Protein 2E9Q (pdb70)

Organism: Cucurbita maxima (NCBI:txid3661)

Foldseek 3Di:
DQDQQAFDFWFFDDKDAFAFWIKTWRDCPDRLNVVQLKIKMKTWGAAQKKQFKKFKLWKKKKAWLFAKWKKFKCPPPLQAWDWLCDCPDTDIDGFIGIDGHQKIFIHGHPIIMMIHGNDRHITMMMMMTHQVFPSHPDDSQMDIAGQAAFAQPPSCRPCDRGGHPLLVDDLVVVCVVVVHHSVVSCRRRNSPHPRHRMDRDDPPPCSSRVGVLSVFDRMDRQDPVDDAPADDPQFWGKHWDFCVNGVCLQVSFKIKIKIWTAAFKKFFKKFWAPWKKKKAWQAAKKWKWKADPVRDTNDTGMHHHNTITIGGHPIIMMITTHRRTTIIMIMINGRDIDMAGCAEDHHPLLPDDLVCQCVVVVHDSVVSCCVRVVHHHPRMGRNDD

CATH classification: 2.60.120.10 (+1 more: 2.60.120.10)

Sequence (385 aa):
ACRLENLRAQDPVRRAEAEAGFTEVWDQDNDEFQCAGVNMIRHTIRPKGLLLPGFSNAPKLIFVAQGFGIRGIAIPGCAETYQTDLRAFKDQHQKIRPFREGDLLVVPAGVSHWMYNRGQSDLVLIVFADTRNVANQIDPYLRKFYLAGRPEQVERGVEEKSGNIFSGFADEFLEEAFQIDGGLVRKLKGEDDERDRIVQVDEDFEVLLPETICTLRLKQNIGRSERADVFNPRGGRISTANYHTLPILRQVRLSAERGVLYSNAMVAPHYTVNSHSVMYATRGNARVQVVDNFGQSVFDGEVREGQVLMIPQNFVVIKRASDRGFEWIAFKTNDNAITNLLAGRVSQMRMLPLGVLSNMYRISREEAQRLKYGQQEMRVLSPGR

Secondary structure (DSSP, 8-state):
----SS---B---EEEEETTEEEEE--TTSHHHHHHTEEEEEEEE-TTEEEEEEEESS-EEEEEEE-EEEEEE--TT----EEE------EEE---EEEETTEEEEE-TT--EEEEE-SSS-EEEEEEEESSSTT--S-SS--EEESSS-----SSTT------TTTTS-HHHHHHHHT--HHHHHHHHTTT--STTEEEPPSS--TTTT--GGGS--EEE-STTS--SEEETTTEEEEEE-TTTSTTHHHHT-EEEEEEE-TT-EEEEEEESS--EEEEEEEEEEEEEEE-TTS-EEEEEEEETT-EEEE-TT-EEEEEEEEEEEEEEEEESSSS--EEESSSSSSHHHHS-HHHHHHHHT--HHHHHHHHHS--S-SEE-S--

InterPro domains:
  IPR006044 11-S seed storage protein, plant [PR00439] (308-325)
  IPR006044 11-S seed storage protein, plant [PR00439] (331-351)
  IPR006044 11-S seed storage protein, plant [PR00439] (377-393)
  IPR006044 11-S seed storage protein, plant [PR00439] (395-410)
  IPR006044 11-S seed storage protein, plant [PR00439] (413-431)
  IPR006044 11-S seed storage protein, plant [PR00439] (435-452)
  IPR006045 Cupin 1 [PF00190] (53-203)
  IPR006045 Cupin 1 [PF00190] (317-457)
  IPR006045 Cupin 1 [SM00835] (51-251)
  IPR006045 Cupin 1 [SM00835] (309-458)
  IPR011051 RmlC-like cupin domain superfamily [SSF51182] (36-466)
  IPR014710 RmlC-like jelly roll fold [G3DSA:2.60.120.10] (47-311)
  IPR014710 RmlC-like jelly roll fold [G3DSA:2.60.120.10] (312-480)
  IPR022379 11-S seed storage protein, conserved site [PS00305] (296-318)
  IPR050253 Seed Storage and Functional Proteins [PTHR31189] (6-471)

Structure (mmCIF, N/CA/C/O backbone):
data_2E9Q
#
_entry.id   2E9Q
#
_cell.length_a   188.997
_cell.length_b   188.997
_cell.length_c   188.997
_cell.angle_alpha   90.00
_cell.angle_beta   90.00
_cell.angle_gamma   90.00
#
_symmetry.space_group_name_H-M   'F 2 3'
#
loop_
_entity.id
_entity.type
_entity.pdbx_description
1 polymer '11S globulin subunit beta'
2 non-polymer 'PHOSPHATE ION'
3 non-polymer 'CHLORIDE ION'
4 water water
#
loop_
_atom_site.group_PDB
_atom_site.id
_atom_site.type_symbol
_atom_site.label_atom_id
_atom_site.label_alt_id
_atom_site.label_comp_id
_atom_site.label_asym_id
_atom_site.label_entity_id
_atom_site.label_seq_id
_atom_site.pdbx_PDB_ins_code
_atom_site.Cartn_x
_atom_site.Cartn_y
_atom_site.Cartn_z
_atom_site.occupancy
_atom_site.B_iso_or_equiv
_atom_site.auth_seq_id
_atom_site.auth_comp_id
_atom_site.auth_asym_id
_atom_site.auth_atom_id
_atom_site.pdbx_PDB_model_num
ATOM 1 N N . ALA A 1 26 ? 31.734 -66.527 39.305 1.00 62.04 26 ALA A N 1
ATOM 2 C CA . ALA A 1 26 ? 31.025 -67.511 40.171 1.00 65.67 26 ALA A CA 1
ATOM 3 C C . ALA A 1 26 ? 29.724 -66.942 40.728 1.00 66.30 26 ALA A C 1
ATOM 4 O O . ALA A 1 26 ? 29.626 -65.748 41.030 1.00 69.17 26 ALA A O 1
ATOM 6 N N . CYS A 1 27 ? 28.729 -67.811 40.860 1.00 56.53 27 CYS A N 1
ATOM 7 C CA . CYS A 1 27 ? 27.428 -67.436 41.395 1.00 51.96 27 CYS A CA 1
ATOM 8 C C . CYS A 1 27 ? 27.466 -67.513 42.921 1.00 47.79 27 CYS A C 1
ATOM 9 O O . CYS A 1 27 ? 27.984 -68.472 43.473 1.00 48.69 27 CYS A O 1
ATOM 12 N N . ARG A 1 28 ? 26.933 -66.501 43.600 1.00 56.73 28 ARG A N 1
ATOM 13 C CA . ARG A 1 28 ? 26.894 -66.509 45.066 1.00 61.75 28 ARG A CA 1
ATOM 14 C C . ARG A 1 28 ? 25.550 -67.088 45.503 1.00 56.84 28 ARG A C 1
ATOM 15 O O . ARG A 1 28 ? 24.567 -66.364 45.642 1.00 50.04 28 ARG A O 1
ATOM 23 N N . LEU A 1 29 ? 25.527 -68.396 45.719 1.00 51.07 29 LEU A N 1
ATOM 24 C CA . LEU A 1 29 ? 24.307 -69.098 46.086 1.00 49.72 29 LEU A CA 1
ATOM 25 C C . LEU A 1 29 ? 24.361 -69.755 47.453 1.00 51.77 29 LEU A C 1
ATOM 26 O O . LEU A 1 29 ? 23.835 -70.854 47.634 1.00 55.46 29 LEU A O 1
ATOM 31 N N . GLU A 1 30 ? 24.987 -69.092 48.415 1.00 52.23 30 GLU A N 1
ATOM 32 C CA . GLU A 1 30 ? 25.091 -69.653 49.756 1.00 52.70 30 GLU A CA 1
ATOM 33 C C . GLU A 1 30 ? 24.077 -69.062 50.721 1.00 43.86 30 GLU A C 1
ATOM 34 O O . GLU A 1 30 ? 23.780 -69.665 51.744 1.00 52.49 30 GLU A O 1
ATOM 40 N N . ASN A 1 31 ? 23.527 -67.899 50.391 1.00 40.09 31 ASN A N 1
ATOM 41 C CA . ASN A 1 31 ? 22.539 -67.268 51.260 1.00 48.52 31 ASN A CA 1
ATOM 42 C C . ASN A 1 31 ? 21.322 -66.736 50.490 1.00 49.58 31 ASN A C 1
ATOM 43 O O . ASN A 1 31 ? 21.204 -65.532 50.241 1.00 48.25 31 ASN A O 1
ATOM 48 N N . LEU A 1 32 ? 20.414 -67.635 50.119 1.00 44.55 32 LEU A N 1
ATOM 49 C CA . LEU A 1 32 ? 19.217 -67.235 49.387 1.00 45.48 32 LEU A CA 1
ATOM 50 C C . LEU A 1 32 ? 18.323 -66.427 50.318 1.00 49.97 32 LEU A C 1
ATOM 51 O O . LEU A 1 32 ? 18.352 -66.611 51.536 1.00 52.26 32 LEU A O 1
ATOM 56 N N . ARG A 1 33 ? 17.523 -65.534 49.753 1.00 51.25 33 ARG A N 1
ATOM 57 C CA . ARG A 1 33 ? 16.636 -64.728 50.574 1.00 47.90 33 ARG A CA 1
ATOM 58 C C . ARG A 1 33 ? 15.217 -64.673 50.022 1.00 50.75 33 ARG A C 1
ATOM 59 O O . ARG A 1 33 ? 15.013 -64.712 48.805 1.00 41.19 33 ARG A O 1
ATOM 67 N N . ALA A 1 34 ? 14.240 -64.617 50.924 1.00 40.69 34 ALA A N 1
ATOM 68 C CA . ALA A 1 34 ? 12.849 -64.478 50.518 1.00 47.44 34 ALA A CA 1
ATOM 69 C C . ALA A 1 34 ? 12.795 -62.980 50.241 1.00 45.49 34 ALA A C 1
ATOM 70 O O . ALA A 1 34 ? 12.824 -62.187 51.170 1.00 56.09 34 ALA A O 1
ATOM 72 N N . GLN A 1 35 ? 12.743 -62.598 48.971 1.00 46.11 35 GLN A N 1
ATOM 73 C CA . GLN A 1 35 ? 12.757 -61.189 48.579 1.00 40.44 35 GLN A CA 1
ATOM 74 C C . GLN A 1 35 ? 11.432 -60.470 48.356 1.00 46.75 35 GLN A C 1
ATOM 75 O O . GLN A 1 35 ? 10.476 -61.029 47.814 1.00 52.00 35 GLN A O 1
ATOM 81 N N . ASP A 1 36 ? 11.414 -59.199 48.738 1.00 47.25 36 ASP A N 1
ATOM 82 C CA . ASP A 1 36 ? 10.264 -58.340 48.545 1.00 48.56 36 ASP A CA 1
ATOM 83 C C . ASP A 1 36 ? 10.699 -57.324 47.504 1.00 48.03 36 ASP A C 1
ATOM 84 O O . ASP A 1 36 ? 11.897 -57.151 47.270 1.00 41.25 36 ASP A O 1
ATOM 89 N N . PRO A 1 37 ? 9.738 -56.646 46.851 1.00 48.31 37 PRO A N 1
ATOM 90 C CA . PRO A 1 37 ? 10.135 -55.656 45.846 1.00 49.84 37 PRO A CA 1
ATOM 91 C C . PRO A 1 37 ? 11.018 -54.640 46.548 1.00 49.06 37 PRO A C 1
ATOM 92 O O . PRO A 1 37 ? 10.896 -54.450 47.752 1.00 50.44 37 PRO A O 1
ATOM 96 N N . VAL A 1 38 ? 11.903 -53.987 45.811 1.00 45.66 38 VAL A N 1
ATOM 97 C CA . VAL A 1 38 ? 12.787 -53.005 46.424 1.00 45.91 38 VAL A CA 1
ATOM 98 C C . VAL A 1 38 ? 12.579 -51.614 45.838 1.00 41.69 38 VAL A C 1
ATOM 99 O O . VAL A 1 38 ? 13.060 -50.629 46.384 1.00 46.20 38 VAL A O 1
ATOM 106 N N . ARG A 1 39 ? 11.856 -51.534 44.731 1.00 39.69 39 ARG A N 1
ATOM 107 C CA . ARG A 1 39 ? 11.635 -50.258 44.070 1.00 38.34 39 ARG A CA 1
ATOM 108 C C . ARG A 1 39 ? 10.174 -50.129 43.625 1.00 44.67 39 ARG A C 1
ATOM 109 O O . ARG A 1 39 ? 9.504 -51.124 43.378 1.00 42.55 39 ARG A O 1
ATOM 117 N N . ARG A 1 40 ? 9.690 -48.894 43.511 1.00 47.65 40 ARG A N 1
ATOM 118 C CA . ARG A 1 40 ? 8.302 -48.647 43.155 1.00 44.22 40 ARG A CA 1
ATOM 119 C C . ARG A 1 40 ? 8.090 -47.388 42.338 1.00 49.34 40 ARG A C 1
ATOM 120 O O . ARG A 1 40 ? 8.733 -46.373 42.583 1.00 48.68 40 ARG A O 1
ATOM 135 N N . ALA A 1 41 ? 7.177 -47.470 41.371 1.00 43.58 41 ALA A N 1
ATOM 136 C CA . ALA A 1 41 ? 6.834 -46.342 40.507 1.00 49.29 41 ALA A CA 1
ATOM 137 C C . ALA A 1 41 ? 5.312 -46.171 40.468 1.00 53.05 41 ALA A C 1
ATOM 138 O O . ALA A 1 41 ? 4.574 -47.037 39.983 1.00 49.42 41 ALA A O 1
ATOM 140 N N . GLU A 1 42 ? 4.849 -45.045 40.991 1.00 60.39 42 GLU A N 1
ATOM 141 C CA . GLU A 1 42 ? 3.428 -44.737 41.042 1.00 53.33 42 GLU A CA 1
ATOM 142 C C . GLU A 1 42 ? 2.961 -44.171 39.707 1.00 50.21 42 GLU A C 1
ATOM 143 O O . GLU A 1 42 ? 3.635 -43.350 39.091 1.00 47.59 42 GLU A O 1
ATOM 149 N N . ALA A 1 43 ? 1.805 -44.619 39.253 1.00 44.37 43 ALA A N 1
ATOM 150 C CA . ALA A 1 43 ? 1.274 -44.125 37.996 1.00 53.35 43 ALA A CA 1
ATOM 151 C C . ALA A 1 43 ? -0.115 -43.548 38.235 1.00 42.66 43 ALA A C 1
ATOM 152 O O . ALA A 1 43 ? -0.676 -43.687 39.321 1.00 46.26 43 ALA A O 1
ATOM 154 N N . GLU A 1 44 ? -0.661 -42.904 37.216 1.00 43.69 44 GLU A N 1
ATOM 155 C CA . GLU A 1 44 ? -1.982 -42.316 37.318 1.00 49.16 44 GLU A CA 1
ATOM 156 C C . GLU A 1 44 ? -3.035 -43.343 37.700 1.00 52.25 44 GLU A C 1
ATOM 157 O O . GLU A 1 44 ? -3.878 -43.073 38.556 1.00 58.89 44 GLU A O 1
ATOM 163 N N . ALA A 1 45 ? -2.978 -44.530 37.102 1.00 53.14 45 ALA A N 1
ATOM 164 C CA . ALA A 1 45 ? -3.982 -45.551 37.388 1.00 54.27 45 ALA A CA 1
ATOM 165 C C . ALA A 1 45 ? -3.487 -46.832 38.042 1.00 51.27 45 ALA A C 1
ATOM 166 O O . ALA A 1 45 ? -4.132 -47.871 37.941 1.00 52.57 45 ALA A O 1
ATOM 168 N N . GLY A 1 46 ? -2.355 -46.762 38.727 1.00 51.23 46 GLY A N 1
ATOM 169 C CA . GLY A 1 46 ? -1.828 -47.946 39.379 1.00 40.54 46 GLY A CA 1
ATOM 170 C C . GLY A 1 46 ? -0.387 -47.727 39.767 1.00 44.26 46 GLY A C 1
ATOM 171 O O . GLY A 1 46 ? 0.056 -46.585 39.873 1.00 49.43 46 GLY A O 1
ATOM 172 N N . PHE A 1 47 ? 0.353 -48.808 39.971 1.00 41.96 47 PHE A N 1
ATOM 173 C CA . PHE A 1 47 ? 1.754 -48.681 40.344 1.00 48.00 47 PHE A CA 1
ATOM 174 C C . PHE A 1 47 ? 2.544 -49.945 40.029 1.00 43.22 47 PHE A C 1
ATOM 175 O O . PHE A 1 47 ? 1.999 -51.044 39.992 1.00 48.12 47 PHE A O 1
ATOM 183 N N . THR A 1 48 ? 3.839 -49.766 39.816 1.00 43.82 48 THR A N 1
ATOM 184 C CA . THR A 1 48 ? 4.741 -50.851 39.469 1.00 41.08 48 THR A CA 1
ATOM 185 C C . THR A 1 48 ? 5.826 -51.079 40.512 1.00 41.05 48 THR A C 1
ATOM 186 O O . THR A 1 48 ? 6.533 -50.1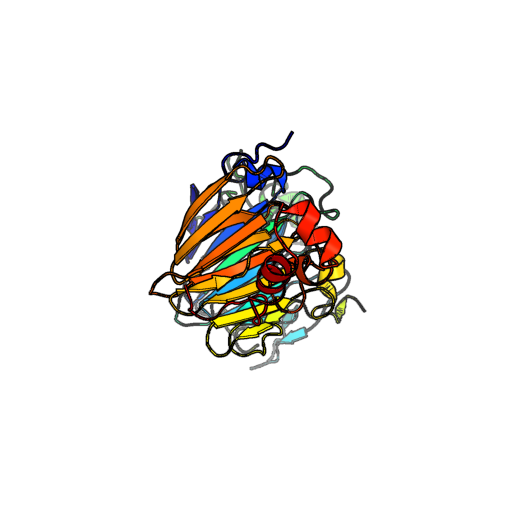49 40.908 1.00 40.48 48 THR A O 1
ATOM 190 N N . GLU A 1 49 ? 5.961 -52.328 40.935 1.00 34.88 49 GLU A N 1
ATOM 191 C CA . GLU A 1 49 ? 6.961 -52.704 41.910 1.00 41.27 49 GLU A CA 1
ATOM 192 C C . GLU A 1 49 ? 8.000 -53.597 41.220 1.00 47.52 49 GLU A C 1
ATOM 193 O O . GLU A 1 49 ? 7.644 -54.457 40.393 1.00 37.49 49 GLU A O 1
ATOM 199 N N . VAL A 1 50 ? 9.275 -53.386 41.555 1.00 40.36 50 VAL A N 1
ATOM 200 C CA . VAL A 1 50 ? 10.366 -54.154 40.958 1.00 39.22 50 VAL A CA 1
ATOM 201 C C . VAL A 1 50 ? 11.284 -54.783 41.996 1.00 40.92 50 VAL A C 1
ATOM 202 O O . VAL A 1 50 ? 11.650 -54.137 42.982 1.00 41.73 50 VAL A O 1
ATOM 206 N N . TRP A 1 51 ? 11.645 -56.046 41.786 1.00 38.31 51 TRP A N 1
ATOM 207 C CA . TRP A 1 51 ? 12.534 -56.728 42.713 1.00 41.17 51 TRP A CA 1
ATOM 208 C C . TRP A 1 51 ? 13.981 -56.344 42.387 1.00 39.66 51 TRP A C 1
ATOM 209 O O . TRP A 1 51 ? 14.245 -55.703 41.365 1.00 39.77 51 TRP A O 1
ATOM 220 N N . ASP A 1 52 ? 14.909 -56.722 43.258 1.00 38.17 52 ASP A N 1
ATOM 221 C CA . ASP A 1 52 ? 16.311 -56.357 43.063 1.00 39.81 52 ASP A CA 1
ATOM 222 C C . ASP A 1 52 ? 17.042 -57.232 42.063 1.00 32.52 52 ASP A C 1
ATOM 223 O O . ASP A 1 52 ? 17.445 -58.335 42.384 1.00 37.47 52 ASP A O 1
ATOM 228 N N . GLN A 1 53 ? 17.210 -56.718 40.851 1.00 38.30 53 GLN A N 1
ATOM 229 C CA . GLN A 1 53 ? 17.895 -57.444 39.791 1.00 51.81 53 GLN A CA 1
ATOM 230 C C . GLN A 1 53 ? 19.300 -57.879 40.227 1.00 52.84 53 GLN A C 1
ATOM 231 O O . GLN A 1 53 ? 19.759 -58.963 39.857 1.00 45.55 53 GLN A O 1
ATOM 237 N N . ASP A 1 54 ? 19.972 -57.046 41.022 1.00 49.79 54 ASP A N 1
ATOM 238 C CA . ASP A 1 54 ? 21.317 -57.388 41.486 1.00 45.00 54 ASP A CA 1
ATOM 239 C C . ASP A 1 54 ? 21.345 -58.354 42.674 1.00 41.64 54 ASP A C 1
ATOM 240 O O . ASP A 1 54 ? 22.408 -58.652 43.220 1.00 43.99 54 ASP A O 1
ATOM 245 N N . ASN A 1 55 ? 20.184 -58.837 43.100 1.00 42.57 55 ASN A N 1
ATOM 246 C CA . ASN A 1 55 ? 20.169 -59.833 44.176 1.00 44.33 55 ASN A CA 1
ATOM 247 C C . ASN A 1 55 ? 21.087 -60.964 43.652 1.00 40.24 55 ASN A C 1
ATOM 248 O O . ASN A 1 55 ? 21.066 -61.264 42.455 1.00 40.83 55 ASN A O 1
ATOM 253 N N . ASP A 1 56 ? 21.885 -61.581 44.523 1.00 40.64 56 ASP A N 1
ATOM 254 C CA . ASP A 1 56 ? 22.792 -62.664 44.109 1.00 45.97 56 ASP A CA 1
ATOM 255 C C . ASP A 1 56 ? 22.140 -63.827 43.328 1.00 45.66 56 ASP A C 1
ATOM 256 O O . ASP A 1 56 ? 22.626 -64.192 42.251 1.00 43.27 56 ASP A O 1
ATOM 261 N N . GLU A 1 57 ? 21.065 -64.411 43.858 1.00 41.34 57 GLU A N 1
ATOM 262 C CA . GLU A 1 57 ? 20.393 -65.519 43.163 1.00 47.33 57 GLU A CA 1
ATOM 263 C C . GLU A 1 57 ? 19.903 -65.070 41.791 1.00 40.27 57 GLU A C 1
ATOM 264 O O . GLU A 1 57 ? 20.128 -65.747 40.790 1.00 40.50 57 GLU A O 1
ATOM 270 N N . PHE A 1 58 ? 19.199 -63.940 41.767 1.00 36.38 58 PHE A N 1
ATOM 271 C CA . PHE A 1 58 ? 18.653 -63.404 40.528 1.00 42.34 58 PHE A CA 1
ATOM 272 C C . PHE A 1 58 ? 19.715 -63.179 39.474 1.00 48.56 58 PHE A C 1
ATOM 273 O O . PHE A 1 58 ? 19.546 -63.559 38.313 1.00 44.56 58 PHE A O 1
ATOM 281 N N . GLN A 1 59 ? 20.807 -62.551 39.889 1.00 40.02 59 GLN A N 1
ATOM 282 C CA . GLN A 1 59 ? 21.898 -62.248 38.987 1.00 41.16 59 GLN A CA 1
ATOM 283 C C . GLN A 1 59 ? 22.460 -63.537 38.394 1.00 42.71 59 GLN A C 1
ATOM 284 O O . GLN A 1 59 ? 22.786 -63.593 37.218 1.00 47.21 59 GLN A O 1
ATOM 290 N N . CYS A 1 60 ? 22.563 -64.581 39.205 1.00 46.45 60 CYS A N 1
ATOM 291 C CA . CYS A 1 60 ? 23.089 -65.843 38.710 1.00 45.25 60 CYS A CA 1
ATOM 292 C C . CYS A 1 60 ? 22.200 -66.362 37.592 1.00 51.36 60 CYS A C 1
ATOM 293 O O . CYS A 1 60 ? 22.675 -66.706 36.501 1.00 49.17 60 CYS A O 1
ATOM 296 N N . ALA A 1 61 ? 20.902 -66.402 37.877 1.00 43.18 61 ALA A N 1
ATOM 297 C CA . ALA A 1 61 ? 19.915 -66.885 36.931 1.00 47.83 61 ALA A CA 1
ATOM 298 C C . ALA A 1 61 ? 19.517 -65.843 35.888 1.00 42.38 61 ALA A C 1
ATOM 299 O O . ALA A 1 61 ? 18.914 -66.179 34.885 1.00 56.09 61 ALA A O 1
ATOM 301 N N . GLY A 1 62 ? 19.871 -64.586 36.115 1.00 47.00 62 GLY A N 1
ATOM 302 C CA . GLY A 1 62 ? 19.517 -63.551 35.167 1.00 39.34 62 GLY A CA 1
ATOM 303 C C . GLY A 1 62 ? 18.009 -63.400 35.081 1.00 51.97 62 GLY A C 1
ATOM 304 O O . GLY A 1 62 ? 17.418 -63.414 33.998 1.00 47.52 62 GLY A O 1
ATOM 305 N N . VAL A 1 63 ? 17.374 -63.266 36.234 1.00 43.70 63 VAL A N 1
ATOM 306 C CA . VAL A 1 63 ? 15.936 -63.111 36.259 1.00 54.38 63 VAL A CA 1
ATOM 307 C C . VAL A 1 63 ? 15.577 -61.746 36.830 1.00 55.60 63 VAL A C 1
ATOM 308 O O . VAL A 1 63 ? 16.372 -61.127 37.550 1.00 53.38 63 VAL A O 1
ATOM 312 N N . ASN A 1 64 ? 14.384 -61.283 36.483 1.00 44.75 64 ASN A N 1
ATOM 313 C CA . ASN A 1 64 ? 13.854 -60.023 36.972 1.00 42.31 64 ASN A CA 1
ATOM 314 C C . ASN A 1 64 ? 12.408 -60.330 37.329 1.00 49.09 64 ASN A C 1
ATOM 315 O O . ASN A 1 64 ? 11.781 -61.203 36.715 1.00 48.76 64 ASN A O 1
ATOM 320 N N . MET A 1 65 ? 11.886 -59.627 38.327 1.00 46.79 65 MET A N 1
ATOM 321 C CA . MET A 1 65 ? 10.502 -59.801 38.758 1.00 40.97 65 MET A CA 1
ATOM 322 C C . MET A 1 65 ? 9.868 -58.421 38.896 1.00 45.06 65 MET A C 1
ATOM 323 O O . MET A 1 65 ? 10.433 -57.520 39.522 1.00 50.15 65 MET A O 1
ATOM 332 N N . ILE A 1 66 ? 8.691 -58.262 38.306 1.00 43.37 66 ILE A N 1
ATOM 333 C CA . ILE A 1 66 ? 7.965 -57.006 38.339 1.00 33.31 66 ILE A CA 1
ATOM 334 C C . ILE A 1 66 ? 6.509 -57.308 38.668 1.00 41.16 66 ILE A C 1
ATOM 335 O O . ILE A 1 66 ? 5.963 -58.323 38.224 1.00 40.02 66 ILE A O 1
ATOM 340 N N . ARG A 1 67 ? 5.890 -56.449 39.475 1.00 46.20 67 ARG A N 1
ATOM 341 C CA . ARG A 1 67 ? 4.487 -56.627 39.827 1.00 39.11 67 ARG A CA 1
ATOM 342 C C . ARG A 1 67 ? 3.749 -55.346 39.483 1.00 49.91 67 ARG A C 1
ATOM 343 O O . ARG A 1 67 ? 4.105 -54.253 39.938 1.00 44.57 67 ARG A O 1
ATOM 351 N N . HIS A 1 68 ? 2.729 -55.486 38.648 1.00 45.43 68 HIS A N 1
ATOM 352 C CA . HIS A 1 68 ? 1.934 -54.352 38.235 1.00 39.17 68 HIS A CA 1
ATOM 353 C C . HIS A 1 68 ? 0.575 -54.404 38.902 1.00 44.78 68 HIS A C 1
ATOM 354 O O . HIS A 1 68 ? -0.065 -55.449 38.967 1.00 44.74 68 HIS A O 1
ATOM 361 N N . THR A 1 69 ? 0.137 -53.262 39.404 1.00 47.33 69 THR A N 1
ATOM 362 C CA . THR A 1 69 ? -1.159 -53.175 40.041 1.00 44.87 69 THR A CA 1
ATOM 363 C C . THR A 1 69 ? -1.900 -52.109 39.270 1.00 48.68 69 THR A C 1
ATOM 364 O O . THR A 1 69 ? -1.604 -50.919 39.386 1.00 50.30 69 THR A O 1
ATOM 368 N N . ILE A 1 70 ? -2.853 -52.548 38.458 1.00 45.60 70 ILE A N 1
ATOM 369 C CA . ILE A 1 70 ? -3.614 -51.635 37.631 1.00 43.40 70 ILE A CA 1
ATOM 370 C C . ILE A 1 70 ? -5.022 -51.493 38.165 1.00 48.87 70 ILE A C 1
ATOM 371 O O . ILE A 1 70 ? -5.755 -52.474 38.326 1.00 49.03 70 ILE A O 1
ATOM 376 N N . ARG A 1 71 ? -5.396 -50.256 38.455 1.00 55.93 71 ARG A N 1
ATOM 377 C CA . ARG A 1 71 ? -6.719 -49.993 38.992 1.00 59.71 71 ARG A CA 1
ATOM 378 C C . ARG A 1 71 ? -7.740 -49.979 37.865 1.00 56.68 71 ARG A C 1
ATOM 379 O O . ARG A 1 71 ? -7.386 -49.793 36.696 1.00 49.50 71 ARG A O 1
ATOM 394 N N . PRO A 1 72 ? -9.024 -50.189 38.201 1.00 60.27 72 PRO A N 1
ATOM 395 C CA . PRO A 1 72 ? -10.101 -50.199 37.208 1.00 52.86 72 PRO A CA 1
ATOM 396 C C . PRO A 1 72 ? -9.960 -49.075 36.197 1.00 54.15 72 PRO A C 1
ATOM 397 O O . PRO A 1 72 ? -9.654 -47.937 36.558 1.00 56.93 72 PRO A O 1
ATOM 401 N N . LYS A 1 73 ? -10.168 -49.415 34.928 1.00 48.49 73 LYS A N 1
ATOM 402 C CA . LYS A 1 73 ? -10.060 -48.462 33.829 1.00 55.28 73 LYS A CA 1
ATOM 403 C C . LYS A 1 73 ? -8.601 -48.107 33.575 1.00 49.91 73 LYS A C 1
ATOM 404 O O . LYS A 1 73 ? -8.300 -47.152 32.860 1.00 51.77 73 LYS A O 1
ATOM 410 N N . GLY A 1 74 ? -7.697 -48.886 34.158 1.00 53.19 74 GLY A N 1
ATOM 411 C CA . GLY A 1 74 ? -6.280 -48.629 33.978 1.00 51.53 74 GLY A CA 1
ATOM 412 C C . GLY A 1 74 ? -5.697 -49.237 32.717 1.00 53.08 74 GLY A C 1
ATOM 413 O O . GLY A 1 74 ? -6.028 -50.359 32.343 1.00 54.12 74 GLY A O 1
ATOM 414 N N . LEU A 1 75 ? -4.818 -48.489 32.061 1.00 51.82 75 LEU A N 1
ATOM 415 C CA . LEU A 1 75 ? -4.176 -48.954 30.845 1.00 51.03 75 LEU A CA 1
ATOM 416 C C . LEU A 1 75 ? -2.643 -48.914 30.940 1.00 46.79 75 LEU A C 1
ATOM 417 O O . LEU A 1 75 ? -2.047 -47.847 31.049 1.00 44.79 75 LEU A O 1
ATOM 422 N N . LEU A 1 76 ? -2.012 -50.083 30.917 1.00 47.52 76 LEU A N 1
ATOM 423 C CA . LEU A 1 76 ? -0.559 -50.152 30.943 1.00 40.79 76 LEU A CA 1
ATOM 424 C C . LEU A 1 76 ? -0.176 -49.864 29.507 1.00 42.02 76 LEU A C 1
ATOM 425 O O . LEU A 1 76 ? -0.530 -50.615 28.601 1.00 46.66 76 LEU A O 1
ATOM 430 N N . LEU A 1 77 ? 0.518 -48.760 29.290 1.00 41.17 77 LEU A N 1
ATOM 431 C CA . LEU A 1 77 ? 0.904 -48.379 27.947 1.00 42.28 77 LEU A CA 1
ATOM 432 C C . LEU A 1 77 ? 1.765 -49.443 27.285 1.00 53.33 77 LEU A C 1
ATOM 433 O O . LEU A 1 77 ? 2.500 -50.171 27.960 1.00 42.85 77 LEU A O 1
ATOM 438 N N . PRO A 1 78 ? 1.685 -49.544 25.944 1.00 49.32 78 PRO A N 1
ATOM 439 C CA . PRO A 1 78 ? 2.457 -50.529 25.179 1.00 56.25 78 PRO A CA 1
ATOM 440 C C . PRO A 1 78 ? 3.952 -50.282 25.102 1.00 45.91 78 PRO A C 1
ATOM 441 O O . PRO A 1 78 ? 4.409 -49.157 24.920 1.00 46.89 78 PRO A O 1
ATOM 445 N N . GLY A 1 79 ? 4.703 -51.361 25.234 1.00 40.65 79 GLY A N 1
ATOM 446 C CA . GLY A 1 79 ? 6.140 -51.281 25.134 1.00 44.10 79 GLY A CA 1
ATOM 447 C C . GLY A 1 79 ? 6.670 -52.669 24.842 1.00 44.53 79 GLY A C 1
ATOM 448 O O . GLY A 1 79 ? 5.919 -53.649 24.913 1.00 47.39 79 GLY A O 1
ATOM 449 N N . PHE A 1 80 ? 7.947 -52.761 24.492 1.00 42.73 80 PHE A N 1
ATOM 450 C CA . PHE A 1 80 ? 8.564 -54.055 24.218 1.00 43.50 80 PHE A CA 1
ATOM 451 C C . PHE A 1 80 ? 9.904 -54.105 24.930 1.00 44.29 80 PHE A C 1
ATOM 452 O O . PHE A 1 80 ? 10.508 -53.068 25.174 1.00 45.95 80 PHE A O 1
ATOM 460 N N . SER A 1 81 ? 10.362 -55.307 25.267 1.00 46.33 81 SER A N 1
ATOM 461 C CA . SER A 1 81 ? 11.636 -55.466 25.957 1.00 48.41 81 SER A CA 1
ATOM 462 C C . SER A 1 81 ? 12.566 -56.488 25.306 1.00 50.03 81 SER A C 1
ATOM 463 O O . SER A 1 81 ? 12.133 -57.335 24.507 1.00 44.07 81 SER A O 1
ATOM 466 N N . ASN A 1 82 ? 13.845 -56.404 25.676 1.00 43.01 82 ASN A N 1
ATOM 467 C CA . ASN A 1 82 ? 14.888 -57.270 25.140 1.00 41.07 82 ASN A CA 1
ATOM 468 C C . ASN A 1 82 ? 14.858 -58.682 25.695 1.00 38.96 82 ASN A C 1
ATOM 469 O O . ASN A 1 82 ? 15.651 -59.518 25.293 1.00 44.31 82 ASN A O 1
ATOM 474 N N . ALA A 1 83 ? 13.939 -58.950 26.611 1.00 39.66 83 ALA A N 1
ATOM 475 C CA . ALA A 1 83 ? 13.844 -60.268 27.216 1.00 50.10 83 ALA A CA 1
ATOM 476 C C . ALA A 1 83 ? 12.430 -60.834 27.150 1.00 45.72 83 ALA A C 1
ATOM 477 O O . ALA A 1 83 ? 11.458 -60.087 27.190 1.00 43.59 83 ALA A O 1
ATOM 479 N N . PRO A 1 84 ? 12.304 -62.168 27.040 1.00 45.47 84 PRO A N 1
ATOM 480 C CA . PRO A 1 84 ? 10.999 -62.838 26.977 1.00 36.21 84 PRO A CA 1
ATOM 481 C C . PRO A 1 84 ? 10.356 -62.738 28.363 1.00 43.18 84 PRO A C 1
ATOM 482 O O . PRO A 1 84 ? 11.061 -62.704 29.388 1.00 34.16 84 PRO A O 1
ATOM 486 N N . LYS A 1 85 ? 9.028 -62.725 28.398 1.00 37.55 85 LYS A N 1
ATOM 487 C CA . LYS A 1 85 ? 8.314 -62.622 29.657 1.00 36.44 85 LYS A CA 1
ATOM 488 C C . LYS A 1 85 ? 7.122 -63.547 29.778 1.00 41.84 85 LYS A C 1
ATOM 489 O O . LYS A 1 85 ? 6.477 -63.919 28.788 1.00 43.83 85 LYS A O 1
ATOM 495 N N . LEU A 1 86 ? 6.835 -63.899 31.018 1.00 33.25 86 LEU A N 1
ATOM 496 C CA . LEU A 1 86 ? 5.694 -64.698 31.359 1.00 34.61 86 LEU A CA 1
ATOM 497 C C . LEU A 1 86 ? 5.026 -63.767 32.354 1.00 41.70 86 LEU A C 1
ATOM 498 O O . LEU A 1 86 ? 5.707 -63.065 33.112 1.00 38.85 86 LEU A O 1
ATOM 503 N N . ILE A 1 87 ? 3.702 -63.740 32.339 1.00 41.45 87 ILE A N 1
ATOM 504 C CA . ILE A 1 87 ? 2.960 -62.867 33.231 1.00 42.28 87 ILE A CA 1
ATOM 505 C C . ILE A 1 87 ? 1.825 -63.636 33.847 1.00 48.64 87 ILE A C 1
ATOM 506 O O . ILE A 1 87 ? 0.918 -64.086 33.141 1.00 48.96 87 ILE A O 1
ATOM 511 N N . PHE A 1 88 ? 1.877 -63.811 35.160 1.00 38.63 88 PHE A N 1
ATOM 512 C CA . PHE A 1 88 ? 0.816 -64.522 35.836 1.00 37.56 88 PHE A CA 1
ATOM 513 C C . PHE A 1 88 ? -0.198 -63.512 36.342 1.00 44.01 88 PHE A C 1
ATOM 514 O O . PHE A 1 88 ? 0.166 -62.559 37.029 1.00 45.30 88 PHE A O 1
ATOM 522 N N . VAL A 1 89 ? -1.465 -63.722 35.987 1.00 45.04 89 VAL A N 1
ATOM 523 C CA . VAL A 1 89 ? -2.560 -62.845 36.406 1.00 44.98 89 VAL A CA 1
ATOM 524 C C . VAL A 1 89 ? -3.007 -63.330 37.779 1.00 44.32 89 VAL A C 1
ATOM 525 O O . VAL A 1 89 ? -3.764 -64.289 37.898 1.00 45.26 89 VAL A O 1
ATOM 529 N N . ALA A 1 90 ? -2.522 -62.658 38.817 1.00 49.51 90 ALA A N 1
ATOM 530 C CA . ALA A 1 90 ? -2.825 -63.042 40.187 1.00 45.62 90 ALA A CA 1
ATOM 531 C C . ALA A 1 90 ? -4.216 -62.616 40.630 1.00 48.59 90 ALA A C 1
ATOM 532 O O . ALA A 1 90 ? -4.815 -63.254 41.496 1.00 47.75 90 ALA A O 1
ATOM 534 N N . GLN A 1 91 ? -4.724 -61.537 40.042 1.00 48.11 91 GLN A N 1
ATOM 535 C CA . GLN A 1 91 ? -6.049 -61.037 40.399 1.00 56.75 91 GLN A CA 1
ATOM 536 C C . GLN A 1 91 ? -6.636 -60.119 39.329 1.00 51.86 91 GLN A C 1
ATOM 537 O O . GLN A 1 91 ? -5.924 -59.316 38.722 1.00 49.13 91 GLN A O 1
ATOM 543 N N . GLY A 1 92 ? -7.940 -60.254 39.102 1.00 52.02 92 GLY A N 1
ATOM 544 C CA . GLY A 1 92 ? -8.623 -59.412 38.136 1.00 48.55 92 GLY A CA 1
ATOM 545 C C . GLY A 1 92 ? -8.699 -59.989 36.740 1.00 52.73 92 GLY A C 1
ATOM 546 O O . GLY A 1 92 ? -8.321 -61.138 36.513 1.00 56.83 92 GLY A O 1
ATOM 547 N N . PHE A 1 93 ? -9.208 -59.195 35.803 1.00 46.48 93 PHE A N 1
ATOM 548 C CA . PHE A 1 93 ? -9.301 -59.627 34.418 1.00 53.50 93 PHE A CA 1
ATOM 549 C C . PHE A 1 93 ? -9.368 -58.444 33.474 1.00 51.63 93 PHE A C 1
ATOM 550 O O . PHE A 1 93 ? -9.781 -57.350 33.856 1.00 54.43 93 PHE A O 1
ATOM 558 N N . GLY A 1 94 ? -8.930 -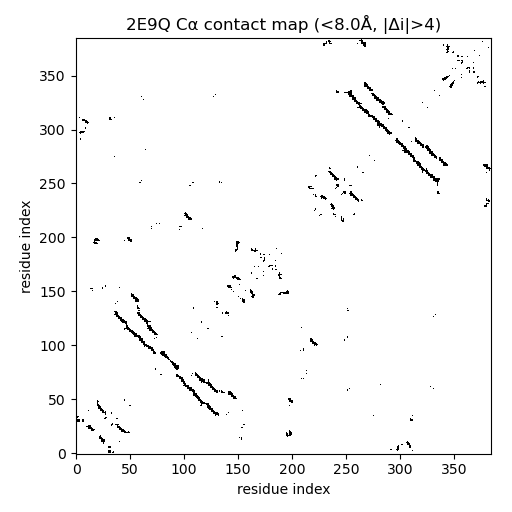58.660 32.243 1.00 43.80 94 GLY A N 1
ATOM 559 C CA . GLY A 1 94 ? -8.939 -57.585 31.283 1.00 50.88 94 GLY A CA 1
ATOM 560 C C . GLY A 1 94 ? -8.619 -58.052 29.880 1.00 50.40 94 GLY A C 1
ATOM 561 O O . GLY A 1 94 ? -8.758 -59.234 29.557 1.00 53.42 94 GLY A O 1
ATOM 562 N N . ILE A 1 95 ? -8.187 -57.111 29.051 1.00 41.88 95 ILE A N 1
ATOM 563 C CA . ILE A 1 95 ? -7.855 -57.402 27.674 1.00 54.16 95 ILE A CA 1
ATOM 564 C C . ILE A 1 95 ? -6.446 -56.934 27.358 1.00 55.32 95 ILE A C 1
ATOM 565 O O . ILE A 1 95 ? -5.951 -55.969 27.949 1.00 45.82 95 ILE A O 1
ATOM 570 N N . ARG A 1 96 ? -5.805 -57.639 26.430 1.00 48.29 96 ARG A N 1
ATOM 571 C CA . ARG A 1 96 ? -4.445 -57.331 26.025 1.00 45.70 96 ARG A CA 1
ATOM 572 C C . ARG A 1 96 ? -4.352 -57.273 24.506 1.00 58.01 96 ARG A C 1
ATOM 573 O O . ARG A 1 96 ? -5.197 -57.825 23.789 1.00 59.87 96 ARG A O 1
ATOM 581 N N . GLY A 1 97 ? -3.311 -56.609 24.027 1.00 54.01 97 GLY A N 1
ATOM 582 C CA . GLY A 1 97 ? -3.071 -56.513 22.606 1.00 58.90 97 GLY A CA 1
ATOM 583 C C . GLY A 1 97 ? -1.601 -56.830 22.401 1.00 60.55 97 GLY A C 1
ATOM 584 O O . GLY A 1 97 ? -0.734 -56.132 22.935 1.00 63.21 97 GLY A O 1
ATOM 585 N N . ILE A 1 98 ? -1.307 -57.886 21.655 1.00 46.59 98 ILE A N 1
ATOM 586 C CA . ILE A 1 98 ? 0.075 -58.255 21.414 1.00 53.91 98 ILE A CA 1
ATOM 587 C C . ILE A 1 98 ? 0.307 -58.602 19.951 1.00 66.21 98 ILE A C 1
ATOM 588 O O . ILE A 1 98 ? -0.035 -59.689 19.485 1.00 69.21 98 ILE A O 1
ATOM 593 N N . ALA A 1 99 ? 0.919 -57.655 19.248 1.00 70.17 99 ALA A N 1
ATOM 594 C CA . ALA A 1 99 ? 1.213 -57.751 17.822 1.00 77.35 99 ALA A CA 1
ATOM 595 C C . ALA A 1 99 ? 1.899 -59.003 17.266 1.00 76.29 99 ALA A C 1
ATOM 596 O O . ALA A 1 99 ? 1.332 -59.688 16.413 1.00 81.68 99 ALA A O 1
ATOM 598 N N . ILE A 1 100 ? 3.108 -59.291 17.745 1.00 68.84 100 ILE A N 1
ATOM 599 C CA . ILE A 1 100 ? 3.925 -60.414 17.271 1.00 75.78 100 ILE A CA 1
ATOM 600 C C . ILE A 1 100 ? 4.162 -60.302 15.754 1.00 81.18 100 ILE A C 1
ATOM 601 O O . ILE A 1 100 ? 3.293 -60.619 14.937 1.00 73.90 100 ILE A O 1
ATOM 606 N N . PRO A 1 101 ? 5.371 -59.844 15.373 1.00 84.30 101 PRO A N 1
ATOM 607 C CA . PRO A 1 101 ? 5.884 -59.620 14.017 1.00 81.88 101 PRO A CA 1
ATOM 608 C C . PRO A 1 101 ? 5.563 -60.659 12.954 1.00 85.32 101 PRO A C 1
ATOM 609 O O . PRO A 1 101 ? 5.516 -61.864 13.219 1.00 83.36 101 PRO A O 1
ATOM 613 N N . GLY A 1 102 ? 5.357 -60.166 11.737 1.00 87.51 102 GLY A N 1
ATOM 614 C CA . GLY A 1 102 ? 5.038 -61.032 10.622 1.00 85.24 102 GLY A CA 1
ATOM 615 C C . GLY A 1 102 ? 3.571 -61.385 10.645 1.00 88.02 102 GLY A C 1
ATOM 616 O O . GLY A 1 102 ? 2.967 -61.635 9.603 1.00 95.62 102 GLY A O 1
ATOM 617 N N . CYS A 1 103 ? 2.990 -61.390 11.839 1.00 86.36 103 CYS A N 1
ATOM 618 C CA . CYS A 1 103 ? 1.586 -61.730 11.998 1.00 86.16 103 CYS A CA 1
ATOM 619 C C . CYS A 1 103 ? 0.654 -60.532 11.969 1.00 92.04 103 CYS A C 1
ATOM 620 O O . CYS A 1 103 ? -0.124 -60.324 12.905 1.00 95.50 103 CYS A O 1
ATOM 623 N N . ALA A 1 104 ? 0.732 -59.741 10.903 1.00 92.20 104 ALA A N 1
ATOM 624 C CA . ALA A 1 104 ? -0.146 -58.590 10.770 1.00 95.84 104 ALA A CA 1
ATOM 625 C C . ALA A 1 104 ? -1.577 -59.133 10.812 1.00 97.98 104 ALA A C 1
ATOM 626 O O . ALA A 1 104 ? -2.148 -59.508 9.784 1.00 100.27 104 ALA A O 1
ATOM 628 N N . GLU A 1 105 ? -2.128 -59.197 12.021 1.00 98.53 105 GLU A N 1
ATOM 629 C CA . GLU A 1 105 ? -3.479 -59.690 12.261 1.00 96.77 105 GLU A CA 1
ATOM 630 C C . GLU A 1 105 ? -4.488 -58.547 12.143 1.00 96.60 105 GLU A C 1
ATOM 631 O O . GLU A 1 105 ? -4.681 -57.774 13.080 1.00 98.67 105 GLU A O 1
ATOM 637 N N . THR A 1 106 ? -5.133 -58.449 10.988 1.00 93.83 106 THR A N 1
ATOM 638 C CA . THR A 1 106 ? -6.107 -57.393 10.747 1.00 86.43 106 THR A CA 1
ATOM 639 C C . THR A 1 106 ? -7.514 -57.753 11.214 1.00 77.92 106 THR A C 1
ATOM 640 O O . THR A 1 106 ? -8.014 -58.847 10.937 1.00 78.61 106 THR A O 1
ATOM 644 N N . TYR A 1 107 ? -8.136 -56.820 11.928 1.00 61.32 107 TYR A N 1
ATOM 645 C CA . TYR A 1 107 ? -9.493 -56.982 12.436 1.00 59.56 107 TYR A CA 1
ATOM 646 C C . TYR A 1 107 ? -10.218 -55.650 12.256 1.00 62.66 107 TYR A C 1
ATOM 647 O O . TYR A 1 107 ? -9.615 -54.585 12.401 1.00 59.23 107 TYR A O 1
ATOM 656 N N . GLN A 1 108 ? -11.511 -55.713 11.948 1.00 61.25 108 GLN A N 1
ATOM 657 C CA . GLN A 1 108 ? -12.299 -54.504 11.720 1.00 59.38 108 GLN A CA 1
ATOM 658 C C . GLN A 1 108 ? -13.410 -54.344 12.763 1.00 63.64 108 GLN A C 1
ATOM 659 O O . GLN A 1 108 ? -14.352 -55.134 12.800 1.00 53.97 108 GLN A O 1
ATOM 665 N N . THR A 1 109 ? -13.290 -53.327 13.617 1.00 74.44 109 THR A N 1
ATOM 666 C CA . THR A 1 109 ? -14.300 -53.084 14.648 1.00 92.68 109 THR A CA 1
ATOM 667 C C . THR A 1 109 ? -15.550 -52.487 14.025 1.00 99.68 109 THR A C 1
ATOM 668 O O . THR A 1 109 ? -15.571 -51.309 13.649 1.00 102.45 109 THR A O 1
ATOM 672 N N . ASP A 1 110 ? -16.582 -53.322 13.933 1.00 103.14 110 ASP A N 1
ATOM 673 C CA . ASP A 1 110 ? -17.877 -52.974 13.350 1.00 103.55 110 ASP A CA 1
ATOM 674 C C . ASP A 1 110 ? -18.422 -51.590 13.670 1.00 101.57 110 ASP A C 1
ATOM 675 O O . ASP A 1 110 ? -17.882 -50.858 14.506 1.00 95.97 110 ASP A O 1
ATOM 680 N N . LEU A 1 111 ? -19.521 -51.261 12.997 1.00 99.03 111 LEU A N 1
ATOM 681 C CA . LEU A 1 111 ? -20.187 -49.979 13.158 1.00 103.00 111 LEU A CA 1
ATOM 682 C C . LEU A 1 111 ? -21.105 -49.959 14.377 1.00 104.26 111 LEU A C 1
ATOM 683 O O . LEU A 1 111 ? -21.181 -50.931 15.135 1.00 103.71 111 LEU A O 1
ATOM 688 N N . ARG A 1 112 ? -21.802 -48.840 14.553 1.00 104.87 112 ARG A N 1
ATOM 689 C CA . ARG A 1 112 ? -22.723 -48.660 15.670 1.00 109.01 112 ARG A CA 1
ATOM 690 C C . ARG A 1 112 ? -24.116 -48.292 15.163 1.00 107.81 112 ARG A C 1
ATOM 691 O O . ARG A 1 112 ? -24.327 -48.123 13.960 1.00 107.40 112 ARG A O 1
ATOM 699 N N . ALA A 1 120 ? -20.611 -44.561 10.319 1.00 90.98 120 ALA A N 1
ATOM 700 C CA . ALA A 1 120 ? -20.377 -45.893 9.764 1.00 97.27 120 ALA A CA 1
ATOM 701 C C . ALA A 1 120 ? -18.880 -46.202 9.630 1.00 97.61 120 ALA A C 1
ATOM 702 O O . ALA A 1 120 ? -18.456 -46.891 8.694 1.00 95.27 120 ALA A O 1
ATOM 704 N N . PHE A 1 121 ? -18.083 -45.696 10.567 1.00 92.14 121 PHE A N 1
ATOM 705 C CA . PHE A 1 121 ? -16.648 -45.927 10.533 1.00 87.86 121 PHE A CA 1
ATOM 706 C C . PHE A 1 121 ? -16.268 -47.257 11.163 1.00 87.23 121 PHE A C 1
ATOM 707 O O . PHE A 1 121 ? -16.831 -47.670 12.178 1.00 88.36 121 PHE A O 1
ATOM 715 N N . LYS A 1 122 ? -15.302 -47.924 10.548 1.00 84.11 122 LYS A N 1
ATOM 716 C CA . LYS A 1 122 ? -14.818 -49.203 11.040 1.00 80.15 122 LYS A CA 1
ATOM 717 C C . LYS A 1 122 ? -13.305 -49.096 11.177 1.00 77.75 122 LYS A C 1
ATOM 718 O O . LYS A 1 122 ? -12.610 -48.788 10.210 1.00 83.34 122 LYS A O 1
ATOM 724 N N . ASP A 1 123 ? -12.805 -49.338 12.383 1.00 75.05 123 ASP A N 1
ATOM 725 C CA . ASP A 1 123 ? -11.374 -49.275 12.670 1.00 64.54 123 ASP A CA 1
ATOM 726 C C . ASP A 1 123 ? -10.724 -50.631 12.382 1.00 58.84 123 ASP A C 1
ATOM 727 O O . ASP A 1 123 ? -11.348 -51.680 12.537 1.00 62.33 123 ASP A O 1
ATOM 732 N N . GLN A 1 124 ? -9.473 -50.609 11.950 1.00 56.33 124 GLN A N 1
ATOM 733 C CA . GLN A 1 124 ? -8.752 -51.846 11.677 1.00 61.36 124 GLN A CA 1
ATOM 734 C C . GLN A 1 124 ? -7.660 -51.983 12.741 1.00 51.43 124 GLN A C 1
ATOM 735 O O . GLN A 1 124 ? -6.884 -51.055 12.938 1.00 47.87 124 GLN A O 1
ATOM 741 N N . HIS A 1 125 ? -7.601 -53.132 13.415 1.00 53.08 125 HIS A N 1
ATOM 742 C CA . HIS A 1 125 ? -6.611 -53.340 14.473 1.00 53.05 125 HIS A CA 1
ATOM 743 C C . HIS A 1 125 ? -6.383 -54.808 14.848 1.00 55.39 125 HIS A C 1
ATOM 744 O O . HIS A 1 125 ? -7.070 -55.711 14.375 1.00 49.14 125 HIS A O 1
ATOM 751 N N . GLN A 1 126 ? -5.425 -55.004 15.750 1.00 52.79 126 GLN A N 1
ATOM 752 C CA . GLN A 1 126 ? -5.018 -56.306 16.284 1.00 47.50 126 GLN A CA 1
ATOM 753 C C . GLN A 1 126 ? -6.150 -56.993 17.024 1.00 39.91 126 GLN A C 1
ATOM 754 O O . GLN A 1 126 ? -7.093 -56.351 17.458 1.00 49.60 126 GLN A O 1
ATOM 760 N N . LYS A 1 127 ? -6.042 -58.305 17.179 1.00 41.76 127 LYS A N 1
ATOM 761 C CA . LYS A 1 127 ? -7.041 -59.070 17.905 1.00 46.27 127 LYS A CA 1
ATOM 762 C C . LYS A 1 127 ? -7.061 -58.568 19.343 1.00 53.84 127 LYS A C 1
ATOM 763 O O . LYS A 1 127 ? -6.021 -58.212 19.892 1.00 57.21 127 LYS A O 1
ATOM 769 N N . ILE A 1 128 ? -8.241 -58.531 19.946 1.00 53.61 128 ILE A N 1
ATOM 770 C CA . ILE A 1 128 ? -8.371 -58.096 21.325 1.00 55.56 128 ILE A CA 1
ATOM 771 C C . ILE A 1 128 ? -8.452 -59.368 22.142 1.00 58.12 128 ILE A C 1
ATOM 772 O O . ILE A 1 128 ? -9.435 -60.104 22.068 1.00 63.32 128 ILE A O 1
ATOM 777 N N . ARG A 1 129 ? -7.410 -59.612 22.926 1.00 55.62 129 ARG A N 1
ATOM 778 C CA . ARG A 1 129 ? -7.299 -60.817 23.734 1.00 45.47 129 ARG A CA 1
ATOM 779 C C . ARG A 1 129 ? -7.650 -60.590 25.194 1.00 52.83 129 ARG A C 1
ATOM 780 O O . ARG A 1 129 ? -6.986 -59.825 25.891 1.00 58.36 129 ARG A O 1
ATOM 795 N N . PRO A 1 130 ? -8.711 -61.247 25.671 1.00 52.75 130 PRO A N 1
ATOM 796 C CA . PRO A 1 130 ? -9.137 -61.110 27.060 1.00 50.44 130 PRO A CA 1
ATOM 797 C C . PRO A 1 130 ? -8.337 -62.088 27.914 1.00 54.76 130 PRO A C 1
ATOM 798 O O . PRO A 1 130 ? -7.786 -63.059 27.401 1.00 50.22 130 PRO A O 1
ATOM 802 N N . PHE A 1 131 ? -8.260 -61.818 29.208 1.00 46.31 131 PHE A N 1
ATOM 803 C CA . PHE A 1 131 ? -7.544 -62.695 30.119 1.00 54.12 131 PHE A CA 1
ATOM 804 C C . PHE A 1 131 ? -8.154 -62.517 31.493 1.00 48.84 131 PHE A C 1
ATOM 805 O O . PHE A 1 131 ? -8.770 -61.493 31.780 1.00 55.13 131 PHE A O 1
ATOM 813 N N . ARG A 1 132 ? -7.970 -63.511 32.345 1.00 55.52 132 ARG A N 1
ATOM 814 C CA . ARG A 1 132 ? -8.531 -63.463 33.678 1.00 56.77 132 ARG A CA 1
ATOM 815 C C . ARG A 1 132 ? -7.609 -64.153 34.671 1.00 55.35 132 ARG A C 1
ATOM 816 O O . ARG A 1 132 ? -6.630 -64.796 34.285 1.00 48.73 132 ARG A O 1
ATOM 824 N N . GLU A 1 133 ? -7.954 -64.035 35.948 1.00 47.33 133 GLU A N 1
ATOM 825 C CA . GLU A 1 133 ? -7.174 -64.622 37.026 1.00 50.37 133 GLU A CA 1
ATOM 826 C C . GLU A 1 133 ? -6.800 -66.079 36.794 1.00 50.00 133 GLU A C 1
ATOM 827 O O . GLU A 1 133 ? -7.654 -66.918 36.518 1.00 52.88 133 GLU A O 1
ATOM 833 N N . GLY A 1 134 ? -5.511 -66.378 36.914 1.00 49.11 134 GLY A N 1
ATOM 834 C CA . GLY A 1 134 ? -5.062 -67.739 36.721 1.00 38.63 134 GLY A CA 1
ATOM 835 C C . GLY A 1 134 ? -4.412 -67.907 35.367 1.00 42.82 134 GLY A C 1
ATOM 836 O O . GLY A 1 134 ? -3.803 -68.940 35.075 1.00 45.66 134 GLY A O 1
ATOM 837 N N . ASP A 1 135 ? -4.553 -66.897 34.522 1.00 41.50 135 ASP A N 1
ATOM 838 C CA . ASP A 1 135 ? -3.931 -66.957 33.213 1.00 38.81 135 ASP A CA 1
ATOM 839 C C . ASP A 1 135 ? -2.436 -66.688 33.313 1.00 46.58 135 ASP A C 1
ATOM 840 O O . ASP A 1 135 ? -1.981 -65.834 34.087 1.00 46.15 135 ASP A O 1
ATOM 845 N N . LEU A 1 136 ? -1.687 -67.438 32.519 1.00 43.76 136 LEU A N 1
ATOM 846 C CA . LEU A 1 136 ? -0.250 -67.310 32.419 1.00 38.91 136 LEU A CA 1
ATOM 847 C C . LEU A 1 136 ? -0.113 -66.792 30.993 1.00 45.62 136 LEU A C 1
ATOM 848 O O . LEU A 1 136 ? -0.300 -67.549 30.029 1.00 45.75 136 LEU A O 1
ATOM 853 N N . LEU A 1 137 ? 0.179 -65.503 30.860 1.00 35.90 137 LEU A N 1
ATOM 854 C CA . LEU A 1 137 ? 0.325 -64.882 29.555 1.00 35.39 137 LEU A CA 1
ATOM 855 C C . LEU A 1 137 ? 1.778 -64.934 29.113 1.00 44.76 137 LEU A C 1
ATOM 856 O O . LEU A 1 137 ? 2.692 -64.914 29.938 1.00 39.87 137 LEU A O 1
ATOM 861 N N . VAL A 1 138 ? 1.988 -64.981 27.805 1.00 38.15 138 VAL A N 1
ATOM 862 C CA . VAL A 1 138 ? 3.329 -65.022 27.257 1.00 37.37 138 VAL A CA 1
ATOM 863 C C . VAL A 1 138 ? 3.596 -63.755 26.451 1.00 42.20 138 VAL A C 1
ATOM 864 O O . VAL A 1 138 ? 2.707 -63.240 25.775 1.00 37.88 138 VAL A O 1
ATOM 868 N N . VAL A 1 139 ? 4.820 -63.249 26.538 1.00 37.20 139 VAL A N 1
ATOM 869 C CA . VAL A 1 139 ? 5.201 -62.075 25.775 1.00 32.17 139 VAL A CA 1
ATOM 870 C C . VAL A 1 139 ? 6.622 -62.298 25.276 1.00 39.71 139 VAL A C 1
ATOM 871 O O . VAL A 1 139 ? 7.581 -62.125 26.025 1.00 42.03 139 VAL A O 1
ATOM 875 N N . PRO A 1 140 ? 6.779 -62.705 24.000 1.00 45.08 140 PRO A N 1
ATOM 876 C CA . PRO A 1 140 ? 8.126 -62.938 23.459 1.00 37.98 140 PRO A CA 1
ATOM 877 C C . PRO A 1 140 ? 8.928 -61.649 23.459 1.00 43.45 140 PRO A C 1
ATOM 878 O O . PRO A 1 140 ? 8.359 -60.551 23.495 1.00 40.52 140 PRO A O 1
ATOM 882 N N . ALA A 1 141 ? 10.246 -61.788 23.402 1.00 39.02 141 ALA A N 1
ATOM 883 C CA . ALA A 1 141 ? 11.133 -60.640 23.380 1.00 37.56 141 ALA A CA 1
ATOM 884 C C . ALA A 1 141 ? 10.950 -59.819 22.096 1.00 47.45 141 ALA A C 1
ATOM 885 O O . ALA A 1 141 ? 10.766 -60.376 21.018 1.00 40.11 141 ALA A O 1
ATOM 887 N N . GLY A 1 142 ? 11.016 -58.495 22.227 1.00 44.74 142 GLY A N 1
ATOM 888 C CA . GLY A 1 142 ? 10.866 -57.612 21.084 1.00 43.60 142 GLY A CA 1
ATOM 889 C C . GLY A 1 142 ? 9.427 -57.342 20.666 1.00 43.89 142 GLY A C 1
ATOM 890 O O . GLY A 1 142 ? 9.167 -56.576 19.740 1.00 43.82 142 GLY A O 1
ATOM 891 N N . VAL A 1 143 ? 8.485 -57.964 21.355 1.00 42.43 143 VAL A N 1
ATOM 892 C CA . VAL A 1 143 ? 7.081 -57.789 21.032 1.00 47.82 143 VAL A CA 1
ATOM 893 C C . VAL A 1 143 ? 6.415 -56.795 21.976 1.00 49.55 143 VAL A C 1
ATOM 894 O O . VAL A 1 143 ? 6.510 -56.934 23.198 1.00 50.58 143 VAL A O 1
ATOM 898 N N . SER A 1 144 ? 5.736 -55.798 21.412 1.00 44.66 144 SER A N 1
ATOM 899 C CA . SER A 1 144 ? 5.062 -54.797 22.233 1.00 50.67 144 SER A CA 1
ATOM 900 C C . SER A 1 144 ? 3.696 -55.307 22.649 1.00 47.37 144 SER A C 1
ATOM 901 O O . SER A 1 144 ? 3.037 -56.035 21.910 1.00 49.78 144 SER A O 1
ATOM 904 N N . HIS A 1 145 ? 3.279 -54.924 23.845 1.00 44.72 145 HIS A N 1
ATOM 905 C CA . HIS A 1 145 ? 2.003 -55.349 24.369 1.00 43.99 145 HIS A CA 1
ATOM 906 C C . HIS A 1 145 ? 1.477 -54.294 25.308 1.00 49.71 145 HIS A C 1
ATOM 907 O O . HIS A 1 145 ? 2.236 -53.471 25.816 1.00 50.57 145 HIS A O 1
ATOM 914 N N . TRP A 1 146 ? 0.167 -54.313 25.519 1.00 45.60 146 TRP A N 1
ATOM 915 C CA . TRP A 1 146 ? -0.491 -53.372 26.412 1.00 50.39 146 TRP A CA 1
ATOM 916 C C . TRP A 1 146 ? -1.606 -54.130 27.116 1.00 49.93 146 TRP A C 1
ATOM 917 O O . TRP A 1 146 ? -2.169 -55.079 26.564 1.00 57.67 146 TRP A O 1
ATOM 928 N N . MET A 1 147 ? -1.907 -53.738 28.344 1.00 45.11 147 MET A N 1
ATOM 929 C CA . MET A 1 147 ? -2.954 -54.404 29.088 1.00 41.93 147 MET A CA 1
ATOM 930 C C . MET A 1 147 ? -3.898 -53.399 29.714 1.00 48.67 147 MET A C 1
ATOM 931 O O . MET A 1 147 ? -3.482 -52.315 30.141 1.00 46.30 147 MET A O 1
ATOM 940 N N . TYR A 1 148 ? -5.176 -53.767 29.734 1.00 47.36 148 TYR A N 1
ATOM 941 C CA . TYR A 1 148 ? -6.228 -52.929 30.266 1.00 40.88 148 TYR A CA 1
ATOM 942 C C . TYR A 1 148 ? -7.046 -53.701 31.286 1.00 43.67 148 TYR A C 1
ATOM 943 O O . TYR A 1 148 ? -7.343 -54.877 31.100 1.00 51.61 148 TYR A O 1
ATOM 952 N N . ASN A 1 149 ? -7.402 -53.030 32.369 1.00 44.74 149 ASN A N 1
ATOM 953 C CA . ASN A 1 149 ? -8.200 -53.638 33.415 1.00 51.60 149 ASN A CA 1
ATOM 954 C C . ASN A 1 149 ? -9.656 -53.283 33.114 1.00 60.09 149 ASN A C 1
ATOM 955 O O . ASN A 1 149 ? -10.004 -52.104 33.012 1.00 51.94 149 ASN A O 1
ATOM 960 N N . ARG A 1 150 ? -10.496 -54.301 32.951 1.00 61.73 150 ARG A N 1
ATOM 961 C CA . ARG A 1 150 ? -11.910 -54.074 32.667 1.00 68.27 150 ARG A CA 1
ATOM 962 C C . ARG A 1 150 ? -12.773 -54.595 33.812 1.00 67.07 150 ARG A C 1
ATOM 963 O O . ARG A 1 150 ? -13.993 -54.671 33.699 1.00 67.82 150 ARG A O 1
ATOM 971 N N . GLY A 1 151 ? -12.127 -54.954 34.918 1.00 63.71 151 GLY A N 1
ATOM 972 C CA . GLY A 1 151 ? -12.855 -55.455 36.070 1.00 57.46 151 GLY A CA 1
ATOM 973 C C . GLY A 1 151 ? -13.060 -54.380 37.121 1.00 54.65 151 GLY A C 1
ATOM 974 O O . GLY A 1 151 ? -12.699 -53.224 36.910 1.00 50.88 151 GLY A O 1
ATOM 975 N N . GLN A 1 152 ? -13.638 -54.758 38.257 1.00 65.52 152 GLN A N 1
ATOM 976 C CA . GLN A 1 152 ? -13.884 -53.806 39.335 1.00 72.31 152 GLN A CA 1
ATOM 977 C C . GLN A 1 152 ? -12.775 -53.833 40.371 1.00 68.14 152 GLN A C 1
ATOM 978 O O . GLN A 1 152 ? -12.540 -52.843 41.062 1.00 73.36 152 GLN A O 1
ATOM 984 N N . SER A 1 153 ? -12.107 -54.974 40.482 1.00 69.32 153 SER A N 1
ATOM 985 C CA . SER A 1 153 ? -11.001 -55.131 41.421 1.00 70.98 153 SER A CA 1
ATOM 986 C C . SER A 1 153 ? -9.738 -54.624 40.734 1.00 65.35 153 SER A C 1
ATOM 987 O O . SER A 1 153 ? -9.757 -54.313 39.545 1.00 66.80 153 SER A O 1
ATOM 990 N N . ASP A 1 154 ? -8.640 -54.541 41.475 1.00 61.01 154 ASP A N 1
ATOM 991 C CA . ASP A 1 154 ? -7.379 -54.103 40.882 1.00 55.83 154 ASP A CA 1
ATOM 992 C C . ASP A 1 154 ? -6.808 -55.276 40.093 1.00 42.63 154 ASP A C 1
ATOM 993 O O . ASP A 1 154 ? -6.939 -56.425 40.496 1.00 48.54 154 ASP A O 1
ATOM 998 N N . LEU A 1 155 ? -6.163 -54.983 38.977 1.00 48.58 155 LEU A N 1
ATOM 999 C CA . LEU A 1 155 ? -5.563 -56.030 38.163 1.00 51.23 155 LEU A CA 1
ATOM 1000 C C . LEU A 1 155 ? -4.124 -56.223 38.654 1.00 45.28 155 LEU A C 1
ATOM 1001 O O . LEU A 1 155 ? -3.309 -55.317 38.505 1.00 51.58 155 LEU A O 1
ATOM 1006 N N . VAL A 1 156 ? -3.819 -57.380 39.239 1.00 45.75 156 VAL A N 1
ATOM 1007 C CA . VAL A 1 156 ? -2.465 -57.664 39.740 1.00 42.06 156 VAL A CA 1
ATOM 1008 C C . VAL A 1 156 ? -1.717 -58.669 38.846 1.00 44.29 156 VAL A C 1
ATOM 1009 O O . VAL A 1 156 ? -2.125 -59.831 38.713 1.00 44.49 156 VAL A O 1
ATOM 1013 N N . LEU A 1 157 ? -0.614 -58.207 38.256 1.00 42.11 157 LEU A N 1
ATOM 1014 C CA . LEU A 1 157 ? 0.204 -59.008 37.346 1.00 41.66 157 LEU A CA 1
ATOM 1015 C C . LEU A 1 157 ? 1.636 -59.289 37.808 1.00 49.55 157 LEU A C 1
ATOM 1016 O O . LEU A 1 157 ? 2.414 -58.364 38.086 1.00 42.49 157 LEU A O 1
ATOM 1021 N N . ILE A 1 158 ? 1.984 -60.570 37.856 1.00 46.82 158 ILE A N 1
ATOM 1022 C CA . ILE A 1 158 ? 3.321 -60.988 38.241 1.00 38.64 158 ILE A CA 1
ATOM 1023 C C . ILE A 1 158 ? 4.137 -61.237 36.966 1.00 41.45 158 ILE A C 1
ATOM 1024 O O . ILE A 1 158 ? 3.955 -62.243 36.282 1.00 39.32 158 ILE A O 1
ATOM 1029 N N . VAL A 1 159 ? 5.029 -60.303 36.659 1.00 42.66 159 VAL A N 1
ATOM 1030 C CA . VAL A 1 159 ? 5.866 -60.362 35.471 1.00 37.33 159 VAL A CA 1
ATOM 1031 C C . VAL A 1 159 ? 7.262 -60.938 35.679 1.00 45.23 159 VAL A C 1
ATOM 1032 O O . VAL A 1 159 ? 8.090 -60.343 36.369 1.00 47.62 159 VAL A O 1
ATOM 1036 N N . PHE A 1 160 ? 7.515 -62.091 35.066 1.00 37.91 160 PHE A N 1
ATOM 1037 C CA . PHE A 1 160 ? 8.802 -62.753 35.135 1.00 32.64 160 PHE A CA 1
ATOM 1038 C C . PHE A 1 160 ? 9.540 -62.554 33.811 1.00 43.97 160 PHE A C 1
ATOM 1039 O O . PHE A 1 160 ? 9.025 -62.875 32.734 1.00 38.88 160 PHE A O 1
ATOM 1047 N N . ALA A 1 161 ? 10.740 -61.994 33.902 1.00 41.05 161 ALA A N 1
ATOM 1048 C CA . ALA A 1 161 ? 11.566 -61.730 32.734 1.00 39.63 161 ALA A CA 1
ATOM 1049 C C . ALA A 1 161 ? 12.903 -62.414 32.916 1.00 40.30 161 ALA A C 1
ATOM 1050 O O . ALA A 1 161 ? 13.492 -62.379 34.001 1.00 44.17 161 ALA A O 1
ATOM 1052 N N . ASP A 1 162 ? 13.381 -63.039 31.849 1.00 42.26 162 ASP A N 1
ATOM 1053 C CA . ASP A 1 162 ? 14.648 -63.748 31.886 1.00 42.14 162 ASP A CA 1
ATOM 1054 C C . ASP A 1 162 ? 15.617 -63.135 30.887 1.00 48.20 162 ASP A C 1
ATOM 1055 O O . ASP A 1 162 ? 15.442 -63.267 29.670 1.00 41.10 162 ASP A O 1
ATOM 1060 N N . THR A 1 163 ? 16.637 -62.465 31.419 1.00 42.72 163 THR A N 1
ATOM 1061 C CA . THR A 1 163 ? 17.655 -61.788 30.620 1.00 36.43 163 THR A CA 1
ATOM 1062 C C . THR A 1 163 ? 18.725 -62.718 30.083 1.00 44.42 163 THR A C 1
ATOM 1063 O O . THR A 1 163 ? 19.420 -62.380 29.137 1.00 53.42 163 THR A O 1
ATOM 1067 N N . ARG A 1 164 ? 18.886 -63.881 30.693 1.00 46.80 164 ARG A N 1
ATOM 1068 C CA . ARG A 1 164 ? 19.875 -64.820 30.188 1.00 55.68 164 ARG A CA 1
ATOM 1069 C C . ARG A 1 164 ? 19.128 -65.746 29.242 1.00 56.66 164 ARG A C 1
ATOM 1070 O O . ARG A 1 164 ? 19.231 -66.969 29.316 1.00 64.90 164 ARG A O 1
ATOM 1078 N N . ASN A 1 165 ? 18.341 -65.142 28.367 1.00 57.63 165 ASN A N 1
ATOM 1079 C CA . ASN A 1 165 ? 17.567 -65.907 27.416 1.00 50.43 165 ASN A CA 1
ATOM 1080 C C . ASN A 1 165 ? 18.214 -65.769 26.048 1.00 47.98 165 ASN A C 1
ATOM 1081 O O . ASN A 1 165 ? 18.678 -64.688 25.675 1.00 41.39 165 ASN A O 1
ATOM 1086 N N . VAL A 1 166 ? 18.246 -66.874 25.311 1.00 46.41 166 VAL A N 1
ATOM 1087 C CA . VAL A 1 166 ? 18.828 -66.882 23.976 1.00 52.81 166 VAL A CA 1
ATOM 1088 C C . VAL A 1 166 ? 18.345 -65.683 23.134 1.00 50.40 166 VAL A C 1
ATOM 1089 O O . VAL A 1 166 ? 19.113 -65.110 22.354 1.00 48.17 166 VAL A O 1
ATOM 1093 N N . ALA A 1 167 ? 17.084 -65.291 23.317 1.00 51.07 167 ALA A N 1
ATOM 1094 C CA . ALA A 1 167 ? 16.498 -64.179 22.565 1.00 48.35 167 ALA A CA 1
ATOM 1095 C C . ALA A 1 167 ? 17.131 -62.813 22.846 1.00 54.59 167 ALA A C 1
ATOM 1096 O O . ALA A 1 167 ? 17.040 -61.906 22.022 1.00 49.42 167 ALA A O 1
ATOM 1098 N N . ASN A 1 168 ? 17.771 -62.656 23.998 1.00 51.57 168 ASN A N 1
ATOM 1099 C CA . ASN A 1 168 ? 18.404 -61.373 24.326 1.00 52.25 168 ASN A CA 1
ATOM 1100 C C . ASN A 1 168 ? 19.879 -61.397 23.947 1.00 40.37 168 ASN A C 1
ATOM 1101 O O . ASN A 1 168 ? 20.657 -62.151 24.517 1.00 50.40 168 ASN A O 1
ATOM 1106 N N . GLN A 1 169 ? 20.259 -60.570 22.980 1.00 40.59 169 GLN A N 1
ATOM 1107 C CA . GLN A 1 169 ? 21.644 -60.530 22.528 1.00 47.98 169 GLN A CA 1
ATOM 1108 C C . GLN A 1 169 ? 22.422 -59.328 23.055 1.00 50.88 169 GLN A C 1
ATOM 1109 O O . GLN A 1 169 ? 23.567 -59.113 22.659 1.00 42.91 169 GLN A O 1
ATOM 1115 N N . ILE A 1 170 ? 21.809 -58.538 23.931 1.00 42.99 170 ILE A N 1
ATOM 1116 C CA . ILE A 1 170 ? 22.501 -57.373 24.460 1.00 54.02 170 ILE A CA 1
ATOM 1117 C C . ILE A 1 170 ? 23.323 -57.738 25.693 1.00 55.51 170 ILE A C 1
ATOM 1118 O O . ILE A 1 170 ? 24.461 -58.191 25.574 1.00 59.58 170 ILE A O 1
ATOM 1123 N N . ASP A 1 171 ? 22.749 -57.526 26.872 1.00 58.42 171 ASP A N 1
ATOM 1124 C CA . ASP A 1 171 ? 23.429 -57.843 28.124 1.00 59.08 171 ASP A CA 1
ATOM 1125 C C . ASP A 1 171 ? 22.365 -58.286 29.122 1.00 52.69 171 ASP A C 1
ATOM 1126 O O . ASP A 1 171 ? 21.174 -58.111 28.872 1.00 54.42 171 ASP A O 1
ATOM 1131 N N . PRO A 1 172 ? 22.779 -58.843 30.271 1.00 54.25 172 PRO A N 1
ATOM 1132 C CA . PRO A 1 172 ? 21.872 -59.333 31.317 1.00 58.12 172 PRO A CA 1
ATOM 1133 C C . PRO A 1 172 ? 21.030 -58.286 32.021 1.00 52.86 172 PRO A C 1
ATOM 1134 O O . PRO A 1 172 ? 20.567 -58.501 33.140 1.00 59.51 172 PRO A O 1
ATOM 1138 N N . TYR A 1 173 ? 20.811 -57.166 31.352 1.00 49.05 173 TYR A N 1
ATOM 1139 C CA . TYR A 1 173 ? 20.035 -56.081 31.918 1.00 49.38 173 TYR A CA 1
ATOM 1140 C C . TYR A 1 173 ? 18.746 -55.805 31.131 1.00 52.63 173 TYR A C 1
ATOM 1141 O O . TYR A 1 173 ? 18.751 -55.632 29.913 1.00 45.36 173 TYR A O 1
ATOM 1158 N N . LEU A 1 174 ? 17.636 -55.807 31.863 1.00 48.83 174 LEU A N 1
ATOM 1159 C CA . LEU A 1 174 ? 16.310 -55.604 31.310 1.00 47.59 174 LEU A CA 1
ATOM 1160 C C . LEU A 1 174 ? 16.047 -54.176 30.811 1.00 47.98 174 LEU A C 1
ATOM 1161 O O . LEU A 1 174 ? 16.294 -53.192 31.513 1.00 50.73 174 LEU A O 1
ATOM 1166 N N . ARG A 1 175 ? 15.555 -54.080 29.581 1.00 41.15 175 ARG A N 1
ATOM 1167 C CA . ARG A 1 175 ? 15.257 -52.800 28.954 1.00 36.58 175 ARG A CA 1
ATOM 1168 C C . ARG A 1 175 ? 13.832 -52.843 28.393 1.00 47.24 175 ARG A C 1
ATOM 1169 O O . ARG A 1 175 ? 13.466 -53.781 27.688 1.00 39.55 175 ARG A O 1
ATOM 1184 N N . LYS A 1 176 ? 13.016 -51.845 28.706 1.00 46.39 176 LYS A N 1
ATOM 1185 C CA . LYS A 1 176 ? 11.680 -51.825 28.140 1.00 42.40 176 LYS A CA 1
ATOM 1186 C C . LYS A 1 176 ? 11.476 -50.539 27.347 1.00 40.41 176 LYS A C 1
ATOM 1187 O O . LYS A 1 176 ? 11.616 -49.437 27.873 1.00 46.13 176 LYS A O 1
ATOM 1193 N N . PHE A 1 177 ? 11.173 -50.701 26.062 1.00 40.05 177 PHE A N 1
ATOM 1194 C CA . PHE A 1 177 ? 10.950 -49.591 25.133 1.00 39.70 177 PHE A CA 1
ATOM 1195 C C . PHE A 1 177 ? 9.458 -49.268 25.026 1.00 46.04 177 PHE A C 1
ATOM 1196 O O . PHE A 1 177 ? 8.687 -50.036 24.437 1.00 45.28 177 PHE A O 1
ATOM 1204 N N . TYR A 1 178 ? 9.061 -48.127 25.578 1.00 44.51 178 TYR A N 1
ATOM 1205 C CA . TYR A 1 178 ? 7.669 -47.699 25.552 1.00 42.47 178 TYR A CA 1
ATOM 1206 C C . TYR A 1 178 ? 7.343 -46.883 24.311 1.00 43.75 178 TYR A C 1
ATOM 1207 O O . TYR A 1 178 ? 8.128 -46.026 23.895 1.00 47.53 178 TYR A O 1
ATOM 1216 N N . LEU A 1 179 ? 6.182 -47.152 23.720 1.00 43.28 179 LEU A N 1
ATOM 1217 C CA . LEU A 1 179 ? 5.758 -46.425 22.526 1.00 47.08 179 LEU A CA 1
ATOM 1218 C C . LEU A 1 179 ? 5.072 -45.101 22.867 1.00 46.02 179 LEU A C 1
ATOM 1219 O O . LEU A 1 179 ? 5.026 -44.195 22.038 1.00 47.64 179 LEU A O 1
ATOM 1224 N N . ALA A 1 180 ? 4.540 -44.988 24.082 1.00 48.83 180 ALA A N 1
ATOM 1225 C CA . ALA A 1 180 ? 3.863 -43.755 24.493 1.00 45.90 180 ALA A CA 1
ATOM 1226 C C . ALA A 1 180 ? 4.101 -43.399 25.951 1.00 48.43 180 ALA A C 1
ATOM 1227 O O . ALA A 1 180 ? 4.596 -44.213 26.729 1.00 43.04 180 ALA A O 1
ATOM 1229 N N . GLY A 1 181 ? 3.726 -42.173 26.317 1.00 56.71 181 GLY A N 1
ATOM 1230 C CA . GLY A 1 181 ? 3.883 -41.719 27.689 1.00 48.31 181 GLY A CA 1
ATOM 1231 C C . GLY A 1 181 ? 5.311 -41.374 28.059 1.00 48.52 181 GLY A C 1
ATOM 1232 O O . GLY A 1 181 ? 6.179 -41.264 27.204 1.00 48.17 181 GLY A O 1
ATOM 1233 N N . ARG A 1 182 ? 5.556 -41.194 29.349 1.00 58.18 182 ARG A N 1
ATOM 1234 C CA . ARG A 1 182 ? 6.893 -40.861 29.816 1.00 55.99 182 ARG A CA 1
ATOM 1235 C C . ARG A 1 182 ? 7.138 -41.605 31.117 1.00 54.19 182 ARG A C 1
ATOM 1236 O O . ARG A 1 182 ? 6.968 -41.059 32.206 1.00 52.51 182 ARG A O 1
ATOM 1244 N N . PRO A 1 183 ? 7.533 -42.877 31.013 1.00 55.67 183 PRO A N 1
ATOM 1245 C CA . PRO A 1 183 ? 7.800 -43.716 32.179 1.00 56.70 183 PRO A CA 1
ATOM 1246 C C . PRO A 1 183 ? 9.193 -43.484 32.738 1.00 58.57 183 PRO A C 1
ATOM 1247 O O . PRO A 1 183 ? 10.135 -43.222 31.992 1.00 54.82 183 PRO A O 1
ATOM 1251 N N . GLU A 1 184 ? 9.318 -43.566 34.054 1.00 64.59 184 GLU A N 1
ATOM 1252 C CA . GLU A 1 184 ? 10.616 -43.409 34.691 1.00 75.95 184 GLU A CA 1
ATOM 1253 C C . GLU A 1 184 ? 11.167 -44.830 34.780 1.00 75.42 184 GLU A C 1
ATOM 1254 O O . GLU A 1 184 ? 11.033 -45.483 35.810 1.00 79.74 184 GLU A O 1
ATOM 1260 N N . GLN A 1 185 ? 11.762 -45.304 33.682 1.00 85.62 185 GLN A N 1
ATOM 1261 C CA . GLN A 1 185 ? 12.307 -46.662 33.595 1.00 84.25 185 GLN A CA 1
ATOM 1262 C C . GLN A 1 185 ? 12.881 -47.149 34.918 1.00 88.78 185 GLN A C 1
ATOM 1263 O O . GLN A 1 185 ? 13.943 -46.697 35.358 1.00 88.59 185 GLN A O 1
ATOM 1274 N N . VAL A 1 186 ? 12.158 -48.072 35.547 1.00 88.46 186 VAL A N 1
ATOM 1275 C CA . VAL A 1 186 ? 12.553 -48.631 36.834 1.00 93.72 186 VAL A CA 1
ATOM 1276 C C . VAL A 1 186 ? 12.855 -50.123 36.732 1.00 96.90 186 VAL A C 1
ATOM 1277 O O . VAL A 1 186 ? 13.387 -50.718 37.673 1.00 94.84 186 VAL A O 1
ATOM 1281 N N . GLU A 1 187 ? 12.504 -50.723 35.595 1.00 97.23 187 GLU A N 1
ATOM 1282 C CA . GLU A 1 187 ? 12.760 -52.142 35.370 1.00 95.96 187 GLU A CA 1
ATOM 1283 C C . GLU A 1 187 ? 14.193 -52.405 35.817 1.00 100.19 187 GLU A C 1
ATOM 1284 O O . GLU A 1 187 ? 14.477 -53.403 36.481 1.00 98.22 187 GLU A O 1
ATOM 1290 N N . ARG A 1 188 ? 15.084 -51.484 35.458 1.00 104.54 188 ARG A N 1
ATOM 1291 C CA . ARG A 1 188 ? 16.495 -51.563 35.829 1.00 107.44 188 ARG A CA 1
ATOM 1292 C C . ARG A 1 188 ? 17.007 -50.146 36.085 1.00 109.22 188 ARG A C 1
ATOM 1293 O O . ARG A 1 188 ? 18.142 -49.950 36.530 1.00 110.60 188 ARG A O 1
ATOM 1301 N N . GLY A 1 189 ? 16.154 -49.166 35.791 1.00 110.34 189 GLY A N 1
ATOM 1302 C CA . GLY A 1 189 ? 16.491 -47.765 35.996 1.00 108.58 189 GLY A CA 1
ATOM 1303 C C . GLY A 1 189 ? 17.811 -47.314 35.404 1.00 106.54 189 GLY A C 1
ATOM 1304 O O . GLY A 1 189 ? 17.943 -47.155 34.193 1.00 106.95 189 GLY A O 1
ATOM 1305 N N . VAL A 1 190 ? 18.792 -47.094 36.270 1.00 109.95 190 VAL A N 1
ATOM 1306 C CA . VAL A 1 190 ? 20.116 -46.667 35.839 1.00 108.15 190 VAL A CA 1
ATOM 1307 C C . VAL A 1 190 ? 21.126 -47.699 36.340 1.00 107.35 190 VAL A C 1
ATOM 1308 O O . VAL A 1 190 ? 22.259 -47.767 35.853 1.00 106.34 190 VAL A O 1
ATOM 1312 N N . GLU A 1 191 ? 20.686 -48.504 37.308 1.00 105.10 191 GLU A N 1
ATOM 1313 C CA . GLU A 1 191 ? 21.498 -49.561 37.910 1.00 103.42 191 GLU A CA 1
ATOM 1314 C C . GLU A 1 191 ? 23.005 -49.376 37.762 1.00 100.99 191 GLU A C 1
ATOM 1315 O O . GLU A 1 191 ? 23.776 -49.760 38.644 1.00 92.61 191 GLU A O 1
ATOM 1321 N N . GLU A 1 204 ? 18.158 -38.270 34.813 1.00 90.10 204 GLU A N 1
ATOM 1322 C CA . GLU A 1 204 ? 17.676 -38.994 33.641 1.00 94.60 204 GLU A CA 1
ATOM 1323 C C . GLU A 1 204 ? 16.282 -38.536 33.214 1.00 91.17 204 GLU A C 1
ATOM 1324 O O . GLU A 1 204 ? 15.296 -38.766 33.921 1.00 92.49 204 GLU A O 1
ATOM 1330 N N . LYS A 1 205 ? 16.215 -37.881 32.059 1.00 86.25 205 LYS A N 1
ATOM 1331 C CA . LYS A 1 205 ? 14.950 -37.410 31.501 1.00 86.46 205 LYS A CA 1
ATOM 1332 C C . LYS A 1 205 ? 14.435 -38.518 30.570 1.00 80.35 205 LYS A C 1
ATOM 1333 O O . LYS A 1 205 ? 14.303 -38.312 29.361 1.00 85.80 205 LYS A O 1
ATOM 1339 N N . SER A 1 206 ? 14.137 -39.684 31.148 1.00 72.12 206 SER A N 1
ATOM 1340 C CA . SER A 1 206 ? 13.683 -40.851 30.390 1.00 66.28 206 SER A CA 1
ATOM 1341 C C . SER A 1 206 ? 12.278 -40.748 29.810 1.00 58.47 206 SER A C 1
ATOM 1342 O O . SER A 1 206 ? 11.318 -40.454 30.517 1.00 60.87 206 SER A O 1
ATOM 1345 N N . GLY A 1 207 ? 12.167 -41.015 28.514 1.00 47.87 207 GLY A N 1
ATOM 1346 C CA . GLY A 1 207 ? 10.878 -40.939 27.857 1.00 54.00 207 GLY A CA 1
ATOM 1347 C C . GLY A 1 207 ? 10.558 -42.153 27.008 1.00 48.71 207 GLY A C 1
ATOM 1348 O O . GLY A 1 207 ? 11.129 -43.217 27.196 1.00 47.78 207 GLY A O 1
ATOM 1349 N N . ASN A 1 208 ? 9.627 -41.991 26.076 1.00 54.81 208 ASN A N 1
ATOM 1350 C CA . ASN A 1 208 ? 9.231 -43.078 25.190 1.00 49.94 208 ASN A CA 1
ATOM 1351 C C . ASN A 1 208 ? 10.174 -43.051 23.986 1.00 49.14 208 ASN A C 1
ATOM 1352 O O . ASN A 1 208 ? 10.937 -42.102 23.827 1.00 47.07 208 ASN A O 1
ATOM 1357 N N . ILE A 1 209 ? 10.121 -44.068 23.131 1.00 43.36 209 ILE A N 1
ATOM 1358 C CA . ILE A 1 209 ? 11.031 -44.123 21.978 1.00 44.29 209 ILE A CA 1
ATOM 1359 C C . ILE A 1 209 ? 10.977 -42.963 20.994 1.00 45.03 209 ILE A C 1
ATOM 1360 O O . ILE A 1 209 ? 11.944 -42.718 20.277 1.00 50.84 209 ILE A O 1
ATOM 1365 N N . PHE A 1 210 ? 9.860 -42.247 20.943 1.00 47.78 210 PHE A N 1
ATOM 1366 C CA . PHE A 1 210 ? 9.759 -41.136 20.004 1.00 50.13 210 PHE A CA 1
ATOM 1367 C C . PHE A 1 210 ? 10.399 -39.856 20.515 1.00 46.81 210 PHE A C 1
ATOM 1368 O O . PHE A 1 210 ? 10.865 -39.047 19.723 1.00 45.40 210 PHE A O 1
ATOM 1376 N N . SER A 1 211 ? 10.443 -39.674 21.834 1.00 51.51 211 SER A N 1
ATOM 1377 C CA . SER A 1 211 ? 11.023 -38.451 22.383 1.00 51.68 211 SER A CA 1
ATOM 1378 C C . SER A 1 211 ? 12.503 -38.297 22.096 1.00 48.36 211 SER A C 1
ATOM 1379 O O . SER A 1 211 ? 13.068 -37.230 22.322 1.00 58.29 211 SER A O 1
ATOM 1382 N N . GLY A 1 212 ? 13.131 -39.344 21.574 1.00 46.69 212 GLY A N 1
ATOM 1383 C CA . GLY A 1 212 ? 14.544 -39.257 21.251 1.00 39.96 212 GLY A CA 1
ATOM 1384 C C . GLY A 1 212 ? 14.832 -38.835 19.815 1.00 44.17 212 GLY A C 1
ATOM 1385 O O . GLY A 1 212 ? 15.984 -38.593 19.463 1.00 43.93 212 GLY A O 1
ATOM 1386 N N . PHE A 1 213 ? 13.799 -38.739 18.979 1.00 47.62 213 PHE A N 1
ATOM 1387 C CA . PHE A 1 213 ? 13.981 -38.339 17.574 1.00 51.37 213 PHE A CA 1
ATOM 1388 C C . PHE A 1 213 ? 13.658 -36.864 17.316 1.00 49.28 213 PHE A C 1
ATOM 1389 O O . PHE A 1 213 ? 12.827 -36.266 18.001 1.00 49.25 213 PHE A O 1
ATOM 1397 N N . ALA A 1 214 ? 14.311 -36.304 16.302 1.00 50.26 214 ALA A N 1
ATOM 1398 C CA . ALA A 1 214 ? 14.117 -34.915 15.888 1.00 57.42 214 ALA A CA 1
ATOM 1399 C C . ALA A 1 214 ? 12.699 -34.729 15.348 1.00 62.67 214 ALA A C 1
ATOM 1400 O O . ALA A 1 214 ? 12.180 -35.607 14.647 1.00 62.70 214 ALA A O 1
ATOM 1402 N N . ASP A 1 215 ? 12.081 -33.590 15.667 1.00 57.99 215 ASP A N 1
ATOM 1403 C CA . ASP A 1 215 ? 10.716 -33.296 15.230 1.00 60.12 215 ASP A CA 1
ATOM 1404 C C . ASP A 1 215 ? 10.474 -33.563 13.741 1.00 59.05 215 ASP A C 1
ATOM 1405 O O . ASP A 1 215 ? 9.466 -34.172 13.365 1.00 53.96 215 ASP A O 1
ATOM 1410 N N . GLU A 1 216 ? 11.397 -33.102 12.902 1.00 56.50 216 GLU A N 1
ATOM 1411 C CA . GLU A 1 216 ? 11.285 -33.284 11.454 1.00 68.19 216 GLU A CA 1
ATOM 1412 C C . GLU A 1 216 ? 11.079 -34.747 11.083 1.00 64.58 216 GLU A C 1
ATOM 1413 O O . GLU A 1 216 ? 10.052 -35.115 10.509 1.00 61.61 216 GLU A O 1
ATOM 1419 N N . PHE A 1 217 ? 12.059 -35.579 11.418 1.00 61.05 217 PHE A N 1
ATOM 1420 C CA . PHE A 1 217 ? 11.983 -36.995 11.104 1.00 49.89 217 PHE A CA 1
ATOM 1421 C C . PHE A 1 217 ? 10.614 -37.575 11.386 1.00 52.36 217 PHE A C 1
ATOM 1422 O O . PHE A 1 217 ? 10.040 -38.250 10.541 1.00 52.19 217 PHE A O 1
ATOM 1430 N N . LEU A 1 218 ? 10.081 -37.307 12.569 1.00 52.14 218 LEU A N 1
ATOM 1431 C CA . LEU A 1 218 ? 8.778 -37.847 12.912 1.00 57.23 218 LEU A CA 1
ATOM 1432 C C . LEU A 1 218 ? 7.638 -37.247 12.093 1.00 61.04 218 LEU A C 1
ATOM 1433 O O . LEU A 1 218 ? 6.605 -37.890 11.898 1.00 64.95 218 LEU A O 1
ATOM 1438 N N . GLU A 1 219 ? 7.823 -36.019 11.617 1.00 64.87 219 GLU A N 1
ATOM 1439 C CA . GLU A 1 219 ? 6.802 -35.364 10.803 1.00 68.25 219 GLU A CA 1
ATOM 1440 C C . GLU A 1 219 ? 6.735 -36.082 9.467 1.00 66.38 219 GLU A C 1
ATOM 1441 O O . GLU A 1 219 ? 5.654 -36.423 8.980 1.00 71.03 219 GLU A O 1
ATOM 1447 N N . GLU A 1 220 ? 7.903 -36.313 8.881 1.00 61.15 220 GLU A N 1
ATOM 1448 C CA . GLU A 1 220 ? 7.985 -37.009 7.611 1.00 64.49 220 GLU A CA 1
ATOM 1449 C C . GLU A 1 220 ? 7.557 -38.466 7.791 1.00 67.15 220 GLU A C 1
ATOM 1450 O O . GLU A 1 220 ? 6.691 -38.966 7.074 1.00 64.82 220 GLU A O 1
ATOM 1456 N N . ALA A 1 221 ? 8.164 -39.137 8.764 1.00 65.59 221 ALA A N 1
ATOM 1457 C CA . ALA A 1 221 ? 7.860 -40.533 9.044 1.00 64.62 221 ALA A CA 1
ATOM 1458 C C . ALA A 1 221 ? 6.362 -40.807 9.140 1.00 69.05 221 ALA A C 1
ATOM 1459 O O . ALA A 1 221 ? 5.847 -41.703 8.467 1.00 64.39 221 ALA A O 1
ATOM 1461 N N . PHE A 1 222 ? 5.659 -40.042 9.969 1.00 62.32 222 PHE A N 1
ATOM 1462 C CA . PHE A 1 222 ? 4.224 -40.257 10.135 1.00 70.40 222 PHE A CA 1
ATOM 1463 C C . PHE A 1 222 ? 3.342 -39.347 9.287 1.00 66.69 222 PHE A C 1
ATOM 1464 O O . PHE A 1 222 ? 2.125 -39.518 9.265 1.00 62.48 222 PHE A O 1
ATOM 1472 N N . GLN A 1 223 ? 3.948 -38.388 8.595 1.00 75.67 223 GLN A N 1
ATOM 1473 C CA . GLN A 1 223 ? 3.185 -37.447 7.777 1.00 79.16 223 GLN A CA 1
ATOM 1474 C C . GLN A 1 223 ? 2.218 -36.710 8.686 1.00 79.08 223 GLN A C 1
ATOM 1475 O O . GLN A 1 223 ? 0.999 -36.913 8.636 1.00 75.21 223 GLN A O 1
ATOM 1481 N N . ILE A 1 224 ? 2.789 -35.855 9.528 1.00 78.40 224 ILE A N 1
ATOM 1482 C CA . ILE A 1 224 ? 2.023 -35.075 10.484 1.00 72.50 224 ILE A CA 1
ATOM 1483 C C . ILE A 1 224 ? 2.736 -33.761 10.770 1.00 68.73 224 ILE A C 1
ATOM 1484 O O . ILE A 1 224 ? 3.778 -33.475 10.185 1.00 73.01 224 ILE A O 1
ATOM 1489 N N . ASP A 1 225 ? 2.174 -32.972 11.678 1.00 73.04 225 ASP A N 1
ATOM 1490 C CA . ASP A 1 225 ? 2.749 -31.682 12.041 1.00 72.49 225 ASP A CA 1
ATOM 1491 C C . ASP A 1 225 ? 3.353 -31.691 13.439 1.00 74.48 225 ASP A C 1
ATOM 1492 O O . ASP A 1 225 ? 3.096 -32.600 14.235 1.00 73.93 225 ASP A O 1
ATOM 1497 N N . GLY A 1 226 ? 4.155 -30.668 13.725 1.00 66.30 226 GLY A N 1
ATOM 1498 C CA . GLY A 1 226 ? 4.787 -30.548 15.024 1.00 64.55 226 GLY A CA 1
ATOM 1499 C C . GLY A 1 226 ? 3.774 -30.668 16.145 1.00 64.34 226 GLY A C 1
ATOM 1500 O O . GLY A 1 226 ? 4.085 -31.170 17.221 1.00 66.66 226 GLY A O 1
ATOM 1501 N N . GLY A 1 227 ? 2.554 -30.206 15.893 1.00 63.46 227 GLY A N 1
ATOM 1502 C CA . GLY A 1 227 ? 1.524 -30.288 16.908 1.00 57.31 227 GLY A CA 1
ATOM 1503 C C . GLY A 1 227 ? 1.352 -31.722 17.370 1.00 67.66 227 GLY A C 1
ATOM 1504 O O . GLY A 1 227 ? 1.241 -31.990 18.570 1.00 68.21 227 GLY A O 1
ATOM 1505 N N . LEU A 1 228 ? 1.330 -32.647 16.415 1.00 60.94 228 LEU A N 1
ATOM 1506 C CA . LEU A 1 228 ? 1.171 -34.060 16.728 1.00 62.76 228 LEU A CA 1
ATOM 1507 C C . LEU A 1 228 ? 2.458 -34.666 17.240 1.00 52.15 228 LEU A C 1
ATOM 1508 O O . LEU A 1 228 ? 2.447 -35.519 18.122 1.00 56.76 228 LEU A O 1
ATOM 1513 N N . VAL A 1 229 ? 3.571 -34.229 16.674 1.00 53.41 229 VAL A N 1
ATOM 1514 C CA . VAL A 1 229 ? 4.851 -34.741 17.104 1.00 55.44 229 VAL A CA 1
ATOM 1515 C C . VAL A 1 229 ? 5.018 -34.562 18.603 1.00 56.91 229 VAL A C 1
ATOM 1516 O O . VAL A 1 229 ? 5.434 -35.489 19.289 1.00 65.61 229 VAL A O 1
ATOM 1520 N N . ARG A 1 230 ? 4.666 -33.392 19.125 1.00 58.32 230 ARG A N 1
ATOM 1521 C CA . ARG A 1 230 ? 4.828 -33.165 20.555 1.00 64.45 230 ARG A CA 1
ATOM 1522 C C . ARG A 1 230 ? 3.920 -34.067 21.385 1.00 60.29 230 ARG A C 1
ATOM 1523 O O . ARG A 1 230 ? 4.272 -34.473 22.496 1.00 61.13 230 ARG A O 1
ATOM 1531 N N . LYS A 1 231 ? 2.750 -34.382 20.849 1.00 59.39 231 LYS A N 1
ATOM 1532 C CA . LYS A 1 231 ? 1.832 -35.266 21.550 1.00 58.03 231 LYS A CA 1
ATOM 1533 C C . LYS A 1 231 ? 2.469 -36.656 21.586 1.00 65.47 231 LYS A C 1
ATOM 1534 O O . LYS A 1 231 ? 2.408 -37.370 22.587 1.00 55.35 231 LYS A O 1
ATOM 1540 N N . LEU A 1 232 ? 3.094 -37.014 20.472 1.00 59.45 232 LEU A N 1
ATOM 1541 C CA . LEU A 1 232 ? 3.757 -38.296 20.323 1.00 60.17 232 LEU A CA 1
ATOM 1542 C C . LEU A 1 232 ? 4.873 -38.413 21.356 1.00 59.84 232 LEU A C 1
ATOM 1543 O O . LEU A 1 232 ? 4.923 -39.371 22.125 1.00 57.65 232 LEU A O 1
ATOM 1548 N N . LYS A 1 233 ? 5.757 -37.422 21.370 1.00 58.13 233 LYS A N 1
ATOM 1549 C CA . LYS A 1 233 ? 6.878 -37.404 22.300 1.00 56.59 233 LYS A CA 1
ATOM 1550 C C . LYS A 1 233 ? 6.446 -37.392 23.766 1.00 57.13 233 LYS A C 1
ATOM 1551 O O . LYS A 1 233 ? 7.210 -37.794 24.641 1.00 53.49 233 LYS A O 1
ATOM 1557 N N . GLY A 1 234 ? 5.232 -36.919 24.030 1.00 53.05 234 GLY A N 1
ATOM 1558 C CA . GLY A 1 234 ? 4.736 -36.874 25.393 1.00 57.80 234 GLY A CA 1
ATOM 1559 C C . GLY A 1 234 ? 5.639 -36.159 26.387 1.00 61.24 234 GLY A C 1
ATOM 1560 O O . GLY A 1 234 ? 5.740 -36.566 27.540 1.00 63.82 234 GLY A O 1
ATOM 1561 N N . GLU A 1 235 ? 6.292 -35.088 25.953 1.00 65.65 235 GLU A N 1
ATOM 1562 C CA . GLU A 1 235 ? 7.186 -34.341 26.833 1.00 78.71 235 GLU A CA 1
ATOM 1563 C C . GLU A 1 235 ? 6.501 -33.923 28.138 1.00 80.53 235 GLU A C 1
ATOM 1564 O O . GLU A 1 235 ? 7.168 -33.683 29.144 1.00 78.97 235 GLU A O 1
ATOM 1570 N N . ASP A 1 236 ? 5.172 -33.855 28.119 1.00 78.01 236 ASP A N 1
ATOM 1571 C CA . ASP A 1 236 ? 4.407 -33.437 29.288 1.00 77.86 236 ASP A CA 1
ATOM 1572 C C . ASP A 1 236 ? 3.534 -34.471 29.973 1.00 75.16 236 ASP A C 1
ATOM 1573 O O . ASP A 1 236 ? 2.754 -34.124 30.858 1.00 75.58 236 ASP A O 1
ATOM 1578 N N . ASP A 1 237 ? 3.642 -35.731 29.578 1.00 68.29 237 ASP A N 1
ATOM 1579 C CA . ASP A 1 237 ? 2.822 -36.753 30.206 1.00 64.30 237 ASP A CA 1
ATOM 1580 C C . ASP A 1 237 ? 3.409 -37.057 31.584 1.00 60.61 237 ASP A C 1
ATOM 1581 O O . ASP A 1 237 ? 4.539 -37.528 31.692 1.00 59.41 237 ASP A O 1
ATOM 1586 N N . GLU A 1 238 ? 2.640 -36.778 32.631 1.00 55.83 238 GLU A N 1
ATOM 1587 C CA . GLU A 1 238 ? 3.082 -37.015 34.006 1.00 59.69 238 GLU A CA 1
ATOM 1588 C C . GLU A 1 238 ? 2.411 -38.253 34.581 1.00 55.76 238 GLU A C 1
ATOM 1589 O O . GLU A 1 238 ? 2.546 -38.543 35.768 1.00 53.10 238 GLU A O 1
ATOM 1595 N N . ARG A 1 239 ? 1.698 -38.985 33.730 1.00 53.16 239 ARG A N 1
ATOM 1596 C CA . ARG A 1 239 ? 0.969 -40.183 34.151 1.00 50.26 239 ARG A CA 1
ATOM 1597 C C . ARG A 1 239 ? 1.795 -41.444 34.341 1.00 44.31 239 ARG A C 1
ATOM 1598 O O . ARG A 1 239 ? 1.325 -42.415 34.931 1.00 46.99 239 ARG A O 1
ATOM 1606 N N . ASP A 1 240 ? 3.023 -41.424 33.839 1.00 50.48 240 ASP A N 1
ATOM 1607 C CA . ASP A 1 240 ? 3.915 -42.577 33.896 1.00 54.74 240 ASP A CA 1
ATOM 1608 C C . ASP A 1 240 ? 3.375 -43.708 32.997 1.00 52.35 240 ASP A C 1
ATOM 1609 O O . ASP A 1 240 ? 2.718 -43.433 31.997 1.00 57.00 240 ASP A O 1
ATOM 1614 N N . ARG A 1 241 ? 3.612 -44.962 33.362 1.00 53.69 241 ARG A N 1
ATOM 1615 C CA . ARG A 1 241 ? 3.215 -46.094 32.521 1.00 51.83 241 ARG A CA 1
ATOM 1616 C C . ARG A 1 241 ? 1.797 -46.688 32.584 1.00 60.87 241 ARG A C 1
ATOM 1617 O O . ARG A 1 241 ? 1.394 -47.415 31.666 1.00 50.34 241 ARG A O 1
ATOM 1625 N N . ILE A 1 242 ? 1.053 -46.420 33.656 1.00 52.33 242 ILE A N 1
ATOM 1626 C CA . ILE A 1 242 ? -0.303 -46.945 33.772 1.00 48.08 242 ILE A CA 1
ATOM 1627 C C . ILE A 1 242 ? -1.256 -45.746 33.760 1.00 56.71 242 ILE A C 1
ATOM 1628 O O . ILE A 1 242 ? -1.277 -44.955 34.704 1.00 58.69 242 ILE A O 1
ATOM 1633 N N . VAL A 1 243 ? -2.038 -45.606 32.691 1.00 48.34 243 VAL A N 1
ATOM 1634 C CA . VAL A 1 243 ? -2.937 -44.463 32.561 1.00 46.60 243 VAL A CA 1
ATOM 1635 C C . VAL A 1 243 ? -4.446 -44.716 32.685 1.00 51.94 243 VAL A C 1
ATOM 1636 O O . VAL A 1 243 ? -4.939 -45.826 32.484 1.00 50.35 243 VAL A O 1
ATOM 1640 N N . GLN A 1 244 ? -5.173 -43.659 33.027 1.00 58.28 244 GLN A N 1
ATOM 1641 C CA . GLN A 1 244 ? -6.622 -43.734 33.163 1.00 60.39 244 GLN A CA 1
ATOM 1642 C C . GLN A 1 244 ? -7.199 -43.561 31.763 1.00 50.58 244 GLN A C 1
ATOM 1643 O O . GLN A 1 244 ? -6.866 -42.601 31.070 1.00 56.93 244 GLN A O 1
ATOM 1649 N N . VAL A 1 245 ? -8.038 -44.495 31.331 1.00 51.83 245 VAL A N 1
ATOM 1650 C CA . VAL A 1 245 ? -8.641 -44.378 30.006 1.00 58.26 245 VAL A CA 1
ATOM 1651 C C . VAL A 1 245 ? -9.808 -43.400 30.112 1.00 65.54 245 VAL A C 1
ATOM 1652 O O . VAL A 1 245 ? -10.629 -43.486 31.028 1.00 58.17 245 VAL A O 1
ATOM 1656 N N . ASP A 1 246 ? -9.877 -42.471 29.171 1.00 74.45 246 ASP A N 1
ATOM 1657 C CA . ASP A 1 246 ? -10.932 -41.476 29.185 1.00 85.92 246 ASP A CA 1
ATOM 1658 C C . ASP A 1 246 ? -12.316 -41.981 28.796 1.00 87.09 246 ASP A C 1
ATOM 1659 O O . ASP A 1 246 ? -12.470 -43.053 28.209 1.00 84.94 246 ASP A O 1
ATOM 1664 N N . GLU A 1 247 ? -13.313 -41.179 29.157 1.00 91.31 247 GLU A N 1
ATOM 1665 C CA . GLU A 1 247 ? -14.731 -41.433 28.911 1.00 94.79 247 GLU A CA 1
ATOM 1666 C C . GLU A 1 247 ? -15.113 -42.372 27.769 1.00 92.22 247 GLU A C 1
ATOM 1667 O O . GLU A 1 247 ? -15.991 -43.220 27.938 1.00 84.66 247 GLU A O 1
ATOM 1673 N N . ASP A 1 248 ? -14.467 -42.222 26.615 1.00 95.11 248 ASP A N 1
ATOM 1674 C CA . ASP A 1 248 ? -14.800 -43.033 25.444 1.00 98.52 248 ASP A CA 1
ATOM 1675 C C . ASP A 1 248 ? -14.185 -44.428 25.325 1.00 100.01 248 ASP A C 1
ATOM 1676 O O . ASP A 1 248 ? -14.915 -45.405 25.155 1.00 99.39 248 ASP A O 1
ATOM 1681 N N . PHE A 1 249 ? -12.858 -44.525 25.386 1.00 99.19 249 PHE A N 1
ATOM 1682 C CA . PHE A 1 249 ? -12.173 -45.816 25.279 1.00 95.95 249 PHE A CA 1
ATOM 1683 C C . PHE A 1 249 ? -12.964 -46.947 25.931 1.00 97.97 249 PHE A C 1
ATOM 1684 O O . PHE A 1 249 ? -12.869 -47.150 27.142 1.00 101.07 249 PHE A O 1
ATOM 1692 N N . GLU A 1 250 ? -13.730 -47.688 25.134 1.00 99.04 250 GLU A N 1
ATOM 1693 C CA . GLU A 1 250 ? -14.520 -48.807 25.654 1.00 100.84 250 GLU A CA 1
ATOM 1694 C C . GLU A 1 250 ? -15.026 -49.732 24.541 1.00 101.46 250 GLU A C 1
ATOM 1695 O O . GLU A 1 250 ? -15.308 -50.912 24.777 1.00 95.86 250 GLU A O 1
ATOM 1701 N N . VAL A 1 251 ? -15.145 -49.187 23.333 1.00 99.05 251 VAL A N 1
ATOM 1702 C CA . VAL A 1 251 ? -15.631 -49.943 22.184 1.00 97.96 251 VAL A CA 1
ATOM 1703 C C . VAL A 1 251 ? -14.868 -51.251 22.017 1.00 95.79 251 VAL A C 1
ATOM 1704 O O . VAL A 1 251 ? -15.349 -52.189 21.380 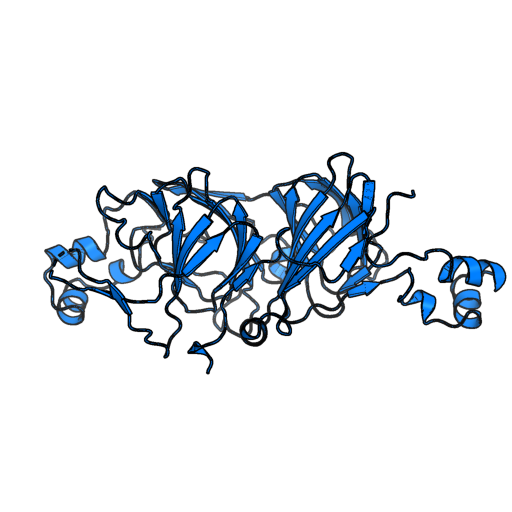1.00 94.52 251 VAL A O 1
ATOM 1708 N N . LEU A 1 252 ? -13.674 -51.297 22.598 1.00 94.27 252 LEU A N 1
ATOM 1709 C CA . LEU A 1 252 ? -12.807 -52.467 22.524 1.00 93.88 252 LEU A CA 1
ATOM 1710 C C . LEU A 1 252 ? -13.172 -53.490 23.582 1.00 96.39 252 LEU A C 1
ATOM 1711 O O . LEU A 1 252 ? -13.193 -54.694 23.326 1.00 96.88 252 LEU A O 1
ATOM 1716 N N . LEU A 1 253 ? -13.478 -52.986 24.772 1.00 102.02 253 LEU A N 1
ATOM 1717 C CA . LEU A 1 253 ? -13.836 -53.812 25.919 1.00 104.91 253 LEU A CA 1
ATOM 1718 C C . LEU A 1 253 ? -14.744 -55.018 25.641 1.00 106.70 253 LEU A C 1
ATOM 1719 O O . LEU A 1 253 ? -14.635 -56.037 26.326 1.00 107.44 253 LEU A O 1
ATOM 1724 N N . PRO A 1 254 ? -15.652 -54.925 24.645 1.00 109.50 254 PRO A N 1
ATOM 1725 C CA . PRO A 1 254 ? -16.528 -56.073 24.370 1.00 107.07 254 PRO A CA 1
ATOM 1726 C C . PRO A 1 254 ? -15.788 -57.310 23.872 1.00 104.43 254 PRO A C 1
ATOM 1727 O O . PRO A 1 254 ? -16.334 -58.416 23.878 1.00 103.67 254 PRO A O 1
ATOM 1731 N N . GLU A 1 255 ? -14.547 -57.117 23.440 1.00 101.49 255 GLU A N 1
ATOM 1732 C CA . GLU A 1 255 ? -13.736 -58.216 22.931 1.00 100.80 255 GLU A CA 1
ATOM 1733 C C . GLU A 1 255 ? -12.776 -58.748 23.999 1.00 98.16 255 GLU A C 1
ATOM 1734 O O . GLU A 1 255 ? -13.196 -59.292 25.025 1.00 87.04 255 GLU A O 1
ATOM 1740 N N . THR A 1 280 ? 3.056 -70.904 10.869 1.00 93.65 280 THR A N 1
ATOM 1741 C CA . THR A 1 280 ? 1.925 -71.209 11.737 1.00 90.71 280 THR A CA 1
ATOM 1742 C C . THR A 1 280 ? 2.144 -70.598 13.115 1.00 90.65 280 THR A C 1
ATOM 1743 O O . THR A 1 280 ? 1.351 -70.807 14.037 1.00 84.30 280 THR A O 1
ATOM 1747 N N . ILE A 1 281 ? 3.235 -69.851 13.252 1.00 83.19 281 ILE A N 1
ATOM 1748 C CA . ILE A 1 281 ? 3.551 -69.197 14.511 1.00 75.47 281 ILE A CA 1
ATOM 1749 C C . IL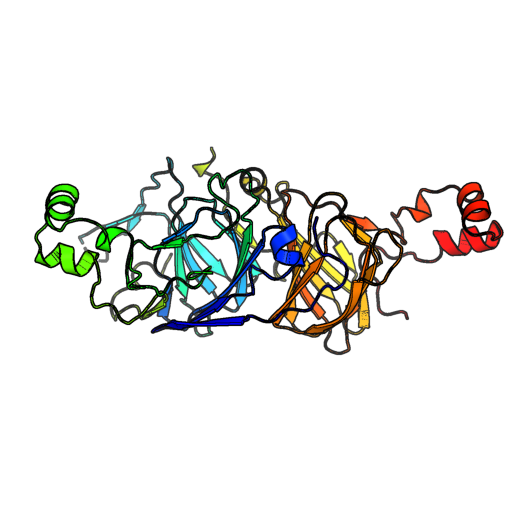E A 1 281 ? 2.374 -68.305 14.906 1.00 78.13 281 ILE A C 1
ATOM 1750 O O . ILE A 1 281 ? 2.014 -68.214 16.079 1.00 75.75 281 ILE A O 1
ATOM 1755 N N . CYS A 1 282 ? 1.772 -67.665 13.906 1.00 75.31 282 CYS A N 1
ATOM 1756 C CA . CYS A 1 282 ? 0.655 -66.754 14.117 1.00 70.18 282 CYS A CA 1
ATOM 1757 C C . CYS A 1 282 ? -0.591 -67.389 14.713 1.00 63.10 282 CYS A C 1
ATOM 1758 O O . CYS A 1 282 ? -1.481 -66.687 15.191 1.00 66.88 282 CYS A O 1
ATOM 1761 N N . THR A 1 283 ? -0.658 -68.711 14.692 1.00 58.39 283 THR A N 1
ATOM 1762 C CA . THR A 1 283 ? -1.823 -69.403 15.220 1.00 60.88 283 THR A CA 1
ATOM 1763 C C . THR A 1 283 ? -1.628 -69.942 16.642 1.00 55.63 283 THR A C 1
ATOM 1764 O O . THR A 1 283 ? -2.579 -70.390 17.274 1.00 63.47 283 THR A O 1
ATOM 1768 N N . LEU A 1 284 ? -0.402 -69.892 17.148 1.00 51.52 284 LEU A N 1
ATOM 1769 C CA . LEU A 1 284 ? -0.116 -70.391 18.491 1.00 53.52 284 LEU A CA 1
ATOM 1770 C C . LEU A 1 284 ? -0.830 -69.614 19.594 1.00 45.61 284 LEU A C 1
ATOM 1771 O O . LEU A 1 284 ? -0.974 -68.398 19.509 1.00 49.91 284 LEU A O 1
ATOM 1776 N N . ARG A 1 285 ? -1.294 -70.310 20.624 1.00 41.59 285 ARG A N 1
ATOM 1777 C CA . ARG A 1 285 ? -1.946 -69.603 21.717 1.00 51.38 285 ARG A CA 1
ATOM 1778 C C . ARG A 1 285 ? -0.831 -68.865 22.471 1.00 47.45 285 ARG A C 1
ATOM 1779 O O . ARG A 1 285 ? 0.331 -69.272 22.425 1.00 36.04 285 ARG A O 1
ATOM 1794 N N . LEU A 1 286 ? -1.187 -67.763 23.123 1.00 47.41 286 LEU A N 1
ATOM 1795 C CA . LEU A 1 286 ? -0.220 -66.963 23.858 1.00 45.57 286 LEU A CA 1
ATOM 1796 C C . LEU A 1 286 ? -0.548 -66.932 25.340 1.00 50.74 286 LEU A C 1
ATOM 1797 O O . LEU A 1 286 ? -0.092 -66.054 26.075 1.00 47.05 286 LEU A O 1
ATOM 1802 N N . LYS A 1 287 ? -1.358 -67.891 25.770 1.00 45.97 287 LYS A N 1
ATOM 1803 C CA . LYS A 1 287 ? -1.724 -67.987 27.160 1.00 38.15 287 LYS A CA 1
ATOM 1804 C C . LYS A 1 287 ? -2.286 -69.350 27.467 1.00 47.00 287 LYS A C 1
ATOM 1805 O O . LYS A 1 287 ? -2.656 -70.101 26.560 1.00 40.46 287 LYS A O 1
ATOM 1811 N N . GLN A 1 288 ? -2.328 -69.653 28.763 1.00 45.48 288 GLN A N 1
ATOM 1812 C CA . GLN A 1 288 ? -2.853 -70.900 29.298 1.00 40.65 288 GLN A CA 1
ATOM 1813 C C . GLN A 1 288 ? -3.246 -70.612 30.743 1.00 50.89 288 GLN A C 1
ATOM 1814 O O . GLN A 1 288 ? -2.464 -70.032 31.503 1.00 46.42 288 GLN A O 1
ATOM 1820 N N . ASN A 1 289 ? -4.454 -70.997 31.128 1.00 49.43 289 ASN A N 1
ATOM 1821 C CA . ASN A 1 289 ? -4.882 -70.762 32.497 1.00 47.89 289 ASN A CA 1
ATOM 1822 C C . ASN A 1 289 ? -4.454 -71.953 33.328 1.00 54.96 289 ASN A C 1
ATOM 1823 O O . ASN A 1 289 ? -4.800 -73.095 33.014 1.00 50.83 289 ASN A O 1
ATOM 1828 N N . ILE A 1 290 ? -3.687 -71.692 34.380 1.00 51.91 290 ILE A N 1
ATOM 1829 C CA . ILE A 1 290 ? -3.215 -72.759 35.249 1.00 44.53 290 ILE A CA 1
ATOM 1830 C C . ILE A 1 290 ? -3.787 -72.558 36.640 1.00 49.73 290 ILE A C 1
ATOM 1831 O O . ILE A 1 290 ? -3.259 -73.062 37.631 1.00 53.84 290 ILE A O 1
ATOM 1836 N N . GLY A 1 291 ? -4.891 -71.819 36.682 1.00 52.52 291 GLY A N 1
ATOM 1837 C CA . GLY A 1 291 ? -5.584 -71.540 37.924 1.00 55.10 291 GLY A CA 1
ATOM 1838 C C . GLY A 1 291 ? -6.506 -72.668 38.358 1.00 56.82 291 GLY A C 1
ATOM 1839 O O . GLY A 1 291 ? -6.416 -73.794 37.872 1.00 48.78 291 GLY A O 1
ATOM 1840 N N . ARG A 1 292 ? -7.416 -72.355 39.271 1.00 60.93 292 ARG A N 1
ATOM 1841 C CA . ARG A 1 292 ? -8.333 -73.350 39.796 1.00 64.79 292 ARG A CA 1
ATOM 1842 C C . ARG A 1 292 ? -9.402 -73.853 38.829 1.00 62.67 292 ARG A C 1
ATOM 1843 O O . ARG A 1 292 ? -10.000 -74.904 39.056 1.00 59.31 292 ARG A O 1
ATOM 1851 N N . SER A 1 293 ? -9.632 -73.127 37.742 1.00 62.86 293 SER A N 1
ATOM 1852 C CA . SER A 1 293 ? -10.648 -73.551 36.782 1.00 66.47 293 SER A CA 1
ATOM 1853 C C . SER A 1 293 ? -10.180 -74.739 35.948 1.00 67.68 293 SER A C 1
ATOM 1854 O O . SER A 1 293 ? -10.996 -75.452 35.371 1.00 70.87 293 SER A O 1
ATOM 1857 N N . GLU A 1 294 ? -8.872 -74.956 35.868 1.00 61.00 294 GLU A N 1
ATOM 1858 C CA . GLU A 1 294 ? -8.378 -76.071 35.072 1.00 55.87 294 GLU A CA 1
ATOM 1859 C C . GLU A 1 294 ? -7.940 -77.252 35.924 1.00 51.05 294 GLU A C 1
ATOM 1860 O O . GLU A 1 294 ? -7.895 -77.172 37.151 1.00 53.28 294 GLU A O 1
ATOM 1866 N N . ARG A 1 295 ? -7.643 -78.359 35.261 1.00 49.61 295 ARG A N 1
ATOM 1867 C CA . ARG A 1 295 ? -7.216 -79.566 35.944 1.00 59.43 295 ARG A CA 1
ATOM 1868 C C . ARG A 1 295 ? -5.719 -79.476 36.221 1.00 58.52 295 ARG A C 1
ATOM 1869 O O . ARG A 1 295 ? -4.982 -78.848 35.463 1.00 54.23 295 ARG A O 1
ATOM 1877 N N . ALA A 1 296 ? -5.278 -80.095 37.310 1.00 53.32 296 ALA A N 1
ATOM 1878 C CA . ALA A 1 296 ? -3.863 -80.092 37.661 1.00 58.17 296 ALA A CA 1
ATOM 1879 C C . ALA A 1 296 ? -3.304 -81.492 37.438 1.00 51.34 296 ALA A C 1
ATOM 1880 O O . ALA A 1 296 ? -3.896 -82.463 37.894 1.00 59.92 296 ALA A O 1
ATOM 1882 N N . ASP A 1 297 ? -2.177 -81.601 36.735 1.00 54.25 297 ASP A N 1
ATOM 1883 C CA . ASP A 1 297 ? -1.566 -82.903 36.481 1.00 52.71 297 ASP A CA 1
ATOM 1884 C C . ASP A 1 297 ? -1.155 -83.604 37.763 1.00 52.40 297 ASP A C 1
ATOM 1885 O O . ASP A 1 297 ? -1.227 -84.825 37.858 1.00 58.32 297 ASP A O 1
ATOM 1890 N N . VAL A 1 298 ? -0.703 -82.839 38.746 1.00 55.06 298 VAL A N 1
ATOM 1891 C CA . VAL A 1 298 ? -0.330 -83.425 40.027 1.00 57.05 298 VAL A CA 1
ATOM 1892 C C . VAL A 1 298 ? -1.421 -82.976 40.982 1.00 53.54 298 VAL A C 1
ATOM 1893 O O . VAL A 1 298 ? -1.695 -81.783 41.104 1.00 56.04 298 VAL A O 1
ATOM 1897 N N . PHE A 1 299 ? -2.055 -83.941 41.642 1.00 57.71 299 PHE A N 1
ATOM 1898 C CA . PHE A 1 299 ? -3.175 -83.647 42.531 1.00 61.75 299 PHE A CA 1
ATOM 1899 C C . PHE A 1 299 ? -3.216 -84.581 43.738 1.00 57.95 299 PHE A C 1
ATOM 1900 O O . PHE A 1 299 ? -3.116 -85.798 43.601 1.00 60.47 299 PHE A O 1
ATOM 1908 N N . ASN A 1 300 ? -3.350 -84.006 44.924 1.00 58.33 300 ASN A N 1
ATOM 1909 C CA . ASN A 1 300 ? -3.436 -84.804 46.134 1.00 62.23 300 ASN A CA 1
ATOM 1910 C C . ASN A 1 300 ? -4.655 -84.302 46.878 1.00 63.44 300 ASN A C 1
ATOM 1911 O O . ASN A 1 300 ? -4.622 -83.235 47.491 1.00 56.78 300 ASN A O 1
ATOM 1916 N N . PRO A 1 301 ? -5.752 -85.070 46.823 1.00 60.17 301 PRO A N 1
ATOM 1917 C CA . PRO A 1 301 ? -7.031 -84.759 47.465 1.00 59.98 301 PRO A CA 1
ATOM 1918 C C . PRO A 1 301 ? -6.911 -84.082 48.830 1.00 55.21 301 PRO A C 1
ATOM 1919 O O . PRO A 1 301 ? -7.620 -83.125 49.115 1.00 56.83 301 PRO A O 1
ATOM 1923 N N . ARG A 1 302 ? -6.010 -84.585 49.667 1.00 60.36 302 ARG A N 1
ATOM 1924 C CA . ARG A 1 302 ? -5.825 -84.034 51.003 1.00 62.06 302 ARG A CA 1
ATOM 1925 C C . ARG A 1 302 ? -4.599 -83.132 51.165 1.00 69.34 302 ARG A C 1
ATOM 1926 O O . ARG A 1 302 ? -4.441 -82.487 52.203 1.00 67.51 302 ARG A O 1
ATOM 1934 N N . GLY A 1 303 ? -3.739 -83.075 50.148 1.00 64.90 303 GLY A N 1
ATOM 1935 C CA . GLY A 1 303 ? -2.541 -82.254 50.250 1.00 65.16 303 GLY A CA 1
ATOM 1936 C C . GLY A 1 303 ? -2.535 -80.945 49.477 1.00 65.03 303 GLY A C 1
ATOM 1937 O O . GLY A 1 303 ? -2.183 -79.891 50.020 1.00 60.31 303 GLY A O 1
ATOM 1938 N N . GLY A 1 304 ? -2.916 -81.009 48.206 1.00 60.40 304 GLY A N 1
ATOM 1939 C CA . GLY A 1 304 ? -2.936 -79.819 47.378 1.00 57.67 304 GLY A CA 1
ATOM 1940 C C . GLY A 1 304 ? -2.672 -80.187 45.934 1.00 57.76 304 GLY A C 1
ATOM 1941 O O . GLY A 1 304 ? -2.825 -81.347 45.552 1.00 57.88 304 GLY A O 1
ATOM 1942 N N . ARG A 1 305 ? -2.242 -79.223 45.128 1.00 55.82 305 ARG A N 1
ATOM 1943 C CA . ARG A 1 305 ? -2.011 -79.511 43.719 1.00 55.25 305 ARG A CA 1
ATOM 1944 C C . ARG A 1 305 ? -1.032 -78.576 43.024 1.00 51.78 305 ARG A C 1
ATOM 1945 O O . ARG A 1 305 ? -0.751 -77.477 43.503 1.00 45.23 305 ARG A O 1
ATOM 1953 N N . ILE A 1 306 ? -0.545 -79.020 41.869 1.00 52.29 306 ILE A N 1
ATOM 1954 C CA . ILE A 1 306 ? 0.377 -78.236 41.051 1.00 52.11 306 ILE A CA 1
ATOM 1955 C C . ILE A 1 306 ? -0.031 -78.360 39.585 1.00 50.56 306 ILE A C 1
ATOM 1956 O O . ILE A 1 306 ? -0.168 -79.467 39.065 1.00 48.68 306 ILE A O 1
ATOM 1961 N N . SER A 1 307 ? -0.223 -77.220 38.928 1.00 47.05 307 SER A N 1
ATOM 1962 C CA . SER A 1 307 ? -0.621 -77.191 37.526 1.00 46.55 307 SER A CA 1
ATOM 1963 C C . SER A 1 307 ? 0.529 -76.682 36.678 1.00 51.21 307 SER A C 1
ATOM 1964 O O . SER A 1 307 ? 1.102 -75.623 36.965 1.00 48.71 307 SER A O 1
ATOM 1967 N N . THR A 1 308 ? 0.847 -77.425 35.623 1.00 45.28 308 THR A N 1
ATOM 1968 C CA . THR A 1 308 ? 1.965 -77.082 34.757 1.00 42.55 308 THR A CA 1
ATOM 1969 C C . THR A 1 308 ? 1.621 -76.484 33.401 1.00 52.36 308 THR A C 1
ATOM 1970 O O . THR A 1 308 ? 0.626 -76.842 32.762 1.00 53.27 308 THR A O 1
ATOM 1974 N N . ALA A 1 309 ? 2.474 -75.569 32.967 1.00 49.71 309 ALA A N 1
ATOM 1975 C CA . ALA A 1 309 ? 2.346 -74.928 31.678 1.00 40.98 309 ALA A CA 1
ATOM 1976 C C . ALA A 1 309 ? 3.734 -75.016 31.061 1.00 44.80 309 ALA A C 1
ATOM 1977 O O . ALA A 1 309 ? 4.636 -74.270 31.442 1.00 46.94 309 ALA A O 1
ATOM 1979 N N . ASN A 1 310 ? 3.920 -75.960 30.143 1.00 43.64 310 ASN A N 1
ATOM 1980 C CA . ASN A 1 310 ? 5.206 -76.114 29.471 1.00 42.78 310 ASN A CA 1
ATOM 1981 C C . ASN A 1 310 ? 4.937 -76.167 27.971 1.00 49.20 310 ASN A C 1
ATOM 1982 O O . ASN A 1 310 ? 3.797 -76.000 27.541 1.00 45.27 310 ASN A O 1
ATOM 1987 N N . TYR A 1 311 ? 5.969 -76.400 27.174 1.00 44.94 311 TYR A N 1
ATOM 1988 C CA . TYR A 1 311 ? 5.776 -76.411 25.741 1.00 48.46 311 TYR A CA 1
ATOM 1989 C C . TYR A 1 311 ? 4.853 -77.540 25.279 1.00 54.00 311 TYR A C 1
ATOM 1990 O O . TYR A 1 311 ? 4.302 -77.459 24.196 1.00 47.36 311 TYR A O 1
ATOM 1999 N N . HIS A 1 312 ? 4.678 -78.577 26.096 1.00 47.44 312 HIS A N 1
ATOM 2000 C CA . HIS A 1 312 ? 3.774 -79.671 25.736 1.00 54.30 312 HIS A CA 1
ATOM 2001 C C . HIS A 1 312 ? 2.322 -79.197 25.785 1.00 57.49 312 HIS A C 1
ATOM 2002 O O . HIS A 1 312 ? 1.479 -79.683 25.027 1.00 53.06 312 HIS A O 1
ATOM 2009 N N . THR A 1 313 ? 2.030 -78.260 26.686 1.00 52.07 313 THR A N 1
ATOM 2010 C CA . THR A 1 313 ? 0.672 -77.743 26.842 1.00 48.34 313 THR A CA 1
ATOM 2011 C C . THR A 1 313 ? 0.479 -76.396 26.173 1.00 46.38 313 THR A C 1
ATOM 2012 O O . THR A 1 313 ? -0.644 -75.987 25.894 1.00 49.04 313 THR A O 1
ATOM 2016 N N . LEU A 1 314 ? 1.576 -75.693 25.945 1.00 42.75 314 LEU A N 1
ATOM 2017 C CA . LEU A 1 314 ? 1.515 -74.394 25.311 1.00 39.85 314 LEU A CA 1
ATOM 2018 C C . LEU A 1 314 ? 2.751 -74.298 24.428 1.00 44.70 314 LEU A C 1
ATOM 2019 O O . LEU A 1 314 ? 3.812 -73.835 24.863 1.00 44.31 314 LEU A O 1
ATOM 2024 N N . PRO A 1 315 ? 2.621 -74.749 23.164 1.00 48.42 315 PRO A N 1
ATOM 2025 C CA . PRO A 1 315 ? 3.652 -74.776 22.120 1.00 38.08 315 PRO A CA 1
ATOM 2026 C C . PRO A 1 315 ? 4.570 -73.563 22.058 1.00 37.87 315 PRO A C 1
ATOM 2027 O O . PRO A 1 315 ? 5.764 -73.691 21.817 1.00 37.98 315 PRO A O 1
ATOM 2031 N N . ILE A 1 316 ? 4.013 -72.381 22.259 1.00 41.18 316 ILE A N 1
ATOM 2032 C CA . ILE A 1 316 ? 4.816 -71.176 22.188 1.00 47.13 316 ILE A CA 1
ATOM 2033 C C . ILE A 1 316 ? 5.977 -71.141 23.210 1.00 36.92 316 ILE A C 1
ATOM 2034 O O . ILE A 1 316 ? 6.970 -70.466 22.997 1.00 43.08 316 ILE A O 1
ATOM 2039 N N . LEU A 1 317 ? 5.861 -71.885 24.301 1.00 38.65 317 LEU A N 1
ATOM 2040 C CA . LEU A 1 317 ? 6.910 -71.902 25.314 1.00 36.31 317 LEU A CA 1
ATOM 2041 C C . LEU A 1 317 ? 8.236 -72.427 24.763 1.00 48.15 317 LEU A C 1
ATOM 2042 O O . LEU A 1 317 ? 9.313 -72.060 25.239 1.00 48.36 317 LEU A O 1
ATOM 2047 N N . ARG A 1 318 ? 8.146 -73.280 23.749 1.00 45.88 318 ARG A N 1
ATOM 2048 C CA . ARG A 1 318 ? 9.321 -73.838 23.103 1.00 43.44 318 ARG A CA 1
ATOM 2049 C C . ARG A 1 318 ? 10.158 -72.686 22.545 1.00 45.13 318 ARG A C 1
ATOM 2050 O O . ARG A 1 318 ? 11.382 -72.741 22.546 1.00 47.28 318 ARG A O 1
ATOM 2058 N N . GLN A 1 319 ? 9.496 -71.631 22.078 1.00 47.50 319 GLN A N 1
ATOM 2059 C CA . GLN A 1 319 ? 10.210 -70.493 21.519 1.00 43.76 319 GLN A CA 1
ATOM 2060 C C . GLN A 1 319 ? 10.777 -69.536 22.563 1.00 46.62 319 GLN A C 1
ATOM 2061 O O . GLN A 1 319 ? 11.849 -68.982 22.350 1.00 48.21 319 GLN A O 1
ATOM 2067 N N . VAL A 1 320 ? 10.077 -69.315 23.675 1.00 40.46 320 VAL A N 1
ATOM 2068 C CA . VAL A 1 320 ? 10.621 -68.410 24.688 1.00 42.87 320 VAL A CA 1
ATOM 2069 C C . VAL A 1 320 ? 11.558 -69.150 25.641 1.00 47.02 320 VAL A C 1
ATOM 2070 O O . VAL A 1 320 ? 12.390 -68.536 26.309 1.00 38.17 320 VAL A O 1
ATOM 2074 N N . ARG A 1 321 ? 11.436 -70.476 25.673 1.00 47.64 321 ARG A N 1
ATOM 2075 C CA . ARG A 1 321 ? 12.263 -71.313 26.541 1.00 49.20 321 ARG A CA 1
ATOM 2076 C C . ARG A 1 321 ? 12.014 -71.020 28.017 1.00 45.71 321 ARG A C 1
ATOM 2077 O O . ARG A 1 321 ? 12.944 -70.898 28.812 1.00 46.77 321 ARG A O 1
ATOM 2085 N N . LEU A 1 322 ? 10.742 -70.911 28.371 1.00 43.40 322 LEU A N 1
ATOM 2086 C CA . LEU A 1 322 ? 10.337 -70.655 29.742 1.00 48.38 322 LEU A CA 1
ATOM 2087 C C . LEU A 1 322 ? 9.092 -71.498 29.996 1.00 47.52 322 LEU A C 1
ATOM 2088 O O . LEU A 1 322 ? 8.442 -71.948 29.052 1.00 47.59 322 LEU A O 1
ATOM 2093 N N . SER A 1 323 ? 8.776 -71.720 31.268 1.00 43.16 323 SER A N 1
ATOM 2094 C CA . SER A 1 323 ? 7.590 -72.471 31.655 1.00 36.91 323 SER A CA 1
ATOM 2095 C C . SER A 1 323 ? 7.234 -72.098 33.094 1.00 44.14 323 SER A C 1
ATOM 2096 O O . SER A 1 323 ? 7.966 -71.336 33.730 1.00 36.24 323 SER A O 1
ATOM 2099 N N . ALA A 1 324 ? 6.098 -72.592 33.586 1.00 39.44 324 ALA A N 1
ATOM 2100 C CA . ALA A 1 324 ? 5.649 -72.270 34.935 1.00 39.39 324 ALA A CA 1
ATOM 2101 C C . ALA A 1 324 ? 4.824 -73.369 35.577 1.00 45.64 324 ALA A C 1
ATOM 2102 O O . ALA A 1 324 ? 4.227 -74.209 34.892 1.00 42.26 324 ALA A O 1
ATOM 2104 N N . GLU A 1 325 ? 4.793 -73.336 36.904 1.00 39.44 325 GLU A N 1
ATOM 2105 C CA . GLU A 1 325 ? 4.044 -74.285 37.715 1.00 35.91 325 GLU A CA 1
ATOM 2106 C C . GLU A 1 325 ? 3.299 -73.440 38.745 1.00 51.45 325 GLU A C 1
ATOM 2107 O O . GLU A 1 325 ? 3.889 -72.541 39.361 1.00 48.01 325 GLU A O 1
ATOM 2113 N N . ARG A 1 326 ? 2.009 -73.715 38.920 1.00 42.78 326 ARG A N 1
ATOM 2114 C CA . ARG A 1 326 ? 1.192 -72.991 39.881 1.00 38.25 326 ARG A CA 1
ATOM 2115 C C . ARG A 1 326 ? 0.822 -74.012 40.942 1.00 45.43 326 ARG A C 1
ATOM 2116 O O . ARG A 1 326 ? 0.108 -74.975 40.664 1.00 49.37 326 ARG A O 1
ATOM 2124 N N . GLY A 1 327 ? 1.314 -73.799 42.157 1.00 44.66 327 GLY A N 1
ATOM 2125 C CA . GLY A 1 327 ? 1.053 -74.739 43.228 1.00 40.49 327 GLY A CA 1
ATOM 2126 C C . GLY A 1 327 ? 0.066 -74.289 44.277 1.00 47.18 327 GLY A C 1
ATOM 2127 O O . GLY A 1 327 ? -0.147 -73.099 44.506 1.00 46.20 327 GLY A O 1
ATOM 2128 N N . VAL A 1 328 ? -0.547 -75.267 44.923 1.00 49.37 328 VAL A N 1
ATOM 2129 C CA . VAL A 1 328 ? -1.509 -74.987 45.970 1.00 54.37 328 VAL A CA 1
ATOM 2130 C C . VAL A 1 328 ? -1.328 -76.035 47.048 1.00 52.84 328 VAL A C 1
ATOM 2131 O O . VAL A 1 328 ? -1.476 -77.228 46.794 1.00 57.35 328 VAL A O 1
ATOM 2135 N N . LEU A 1 329 ? -0.970 -75.589 48.243 1.00 50.96 329 LEU A N 1
ATOM 2136 C CA . LEU A 1 329 ? -0.792 -76.503 49.357 1.00 56.58 329 LEU A CA 1
ATOM 2137 C C . LEU A 1 329 ? -1.852 -76.230 50.407 1.00 54.54 329 LEU A C 1
ATOM 2138 O O . LEU A 1 329 ? -2.120 -75.075 50.738 1.00 51.46 329 LEU A O 1
ATOM 2143 N N . TYR A 1 330 ? -2.457 -77.301 50.913 1.00 54.85 330 TYR A N 1
ATOM 2144 C CA . TYR A 1 330 ? -3.473 -77.201 51.958 1.00 62.09 330 TYR A CA 1
ATOM 2145 C C . TYR A 1 330 ? -2.726 -77.008 53.269 1.00 64.87 330 TYR A C 1
ATOM 2146 O O . TYR A 1 330 ? -1.533 -77.317 53.361 1.00 61.23 330 TYR A O 1
ATOM 2155 N N . SER A 1 331 ? -3.432 -76.514 54.281 1.00 63.87 331 SER A N 1
ATOM 2156 C CA . SER A 1 331 ? -2.835 -76.278 55.589 1.00 64.71 331 SER A CA 1
ATOM 2157 C C . SER A 1 331 ? -1.933 -77.422 56.030 1.00 64.23 331 SER A C 1
ATOM 2158 O O . SER A 1 331 ? -2.330 -78.593 56.002 1.00 60.43 331 SER A O 1
ATOM 2161 N N . ASN A 1 332 ? -0.709 -77.069 56.416 1.00 57.41 332 ASN A N 1
ATOM 2162 C CA . ASN A 1 332 ? 0.264 -78.040 56.899 1.00 55.33 332 ASN A CA 1
ATOM 2163 C C . ASN A 1 332 ? 0.722 -79.060 55.863 1.00 57.87 332 ASN A C 1
ATOM 2164 O O . ASN A 1 332 ? 1.444 -80.012 56.189 1.00 53.97 332 ASN A O 1
ATOM 2169 N N . ALA A 1 333 ? 0.307 -78.859 54.613 1.00 59.06 333 ALA A N 1
ATOM 2170 C CA . ALA A 1 333 ? 0.705 -79.757 53.530 1.00 59.83 333 ALA A CA 1
ATOM 2171 C C . ALA A 1 333 ? 2.179 -79.491 53.197 1.00 53.18 333 ALA A C 1
ATOM 2172 O O . ALA A 1 333 ? 2.670 -78.379 53.383 1.00 52.57 333 ALA A O 1
ATOM 2174 N N . MET A 1 334 ? 2.868 -80.515 52.704 1.00 53.66 334 MET A N 1
ATOM 2175 C CA . MET A 1 334 ? 4.290 -80.417 52.381 1.00 57.03 334 MET A CA 1
ATOM 2176 C C . MET A 1 334 ? 4.604 -80.930 50.977 1.00 56.83 334 MET A C 1
ATOM 2177 O O . MET A 1 334 ? 4.055 -81.946 50.548 1.00 55.61 334 MET A O 1
ATOM 2186 N N . VAL A 1 335 ? 5.484 -80.226 50.265 1.00 50.55 335 VAL A N 1
ATOM 2187 C CA . VAL A 1 335 ? 5.915 -80.672 48.942 1.00 48.62 335 VAL A CA 1
ATOM 2188 C C . VAL A 1 335 ? 7.155 -81.507 49.242 1.00 50.16 335 VAL A C 1
ATOM 2189 O O . VAL A 1 335 ? 8.054 -81.057 49.947 1.00 56.66 335 VAL A O 1
ATOM 2193 N N . ALA A 1 336 ? 7.188 -82.732 48.735 1.00 48.45 336 ALA A N 1
ATOM 2194 C CA . ALA A 1 336 ? 8.305 -83.636 48.980 1.00 49.83 336 ALA A CA 1
ATOM 2195 C C . ALA A 1 336 ? 9.645 -83.071 48.517 1.00 55.42 336 ALA A C 1
ATOM 2196 O O . ALA A 1 336 ? 9.696 -82.259 47.591 1.00 47.57 336 ALA A O 1
ATOM 2198 N N . PRO A 1 337 ? 10.749 -83.486 49.174 1.00 54.11 337 PRO A N 1
ATOM 2199 C CA . PRO A 1 337 ? 12.075 -83.003 48.785 1.00 52.60 337 PRO A CA 1
ATOM 2200 C C . PRO A 1 337 ? 12.306 -83.347 47.322 1.00 50.72 337 PRO A C 1
ATOM 2201 O O . PRO A 1 337 ? 12.033 -84.460 46.878 1.00 43.86 337 PRO A O 1
ATOM 2205 N N . HIS A 1 338 ? 12.812 -82.380 46.576 1.00 46.16 338 HIS A N 1
ATOM 2206 C CA . HIS A 1 338 ? 13.049 -82.588 45.162 1.00 52.39 338 HIS A CA 1
ATOM 2207 C C . HIS A 1 338 ? 13.955 -81.479 44.642 1.00 48.24 338 HIS A C 1
ATOM 2208 O O . HIS A 1 338 ? 14.230 -80.504 45.334 1.00 45.89 338 HIS A O 1
ATOM 2215 N N . TYR A 1 339 ? 14.394 -81.631 43.404 1.00 42.16 339 TYR A N 1
ATOM 2216 C CA . TYR A 1 339 ? 15.212 -80.621 42.780 1.00 43.86 339 TYR A CA 1
ATOM 2217 C C . TYR A 1 339 ? 14.872 -80.627 41.300 1.00 39.93 339 TYR A C 1
ATOM 2218 O O . TYR A 1 339 ? 14.368 -81.619 40.774 1.00 42.18 339 TYR A O 1
ATOM 2227 N N . THR A 1 340 ? 15.124 -79.514 40.628 1.00 44.07 340 THR A N 1
ATOM 2228 C CA . THR A 1 340 ? 14.853 -79.439 39.212 1.00 38.87 340 THR A CA 1
ATOM 2229 C C . THR A 1 340 ? 16.165 -79.681 38.516 1.00 43.39 340 THR A C 1
ATOM 2230 O O . THR A 1 340 ? 17.149 -78.980 38.746 1.00 38.89 340 THR A O 1
ATOM 2234 N N . VAL A 1 341 ? 16.177 -80.679 37.651 1.00 39.00 341 VAL A N 1
ATOM 2235 C CA . VAL A 1 341 ? 17.393 -81.030 36.971 1.00 38.37 341 VAL A CA 1
ATOM 2236 C C . VAL A 1 341 ? 17.814 -80.108 35.850 1.00 48.05 341 VAL A C 1
ATOM 2237 O O . VAL A 1 341 ? 19.002 -80.006 35.558 1.00 45.43 341 VAL A O 1
ATOM 2241 N N . ASN A 1 342 ? 16.864 -79.416 35.236 1.00 40.54 342 ASN A N 1
ATOM 2242 C CA . ASN A 1 342 ? 17.221 -78.590 34.101 1.00 44.77 342 ASN A CA 1
ATOM 2243 C C . ASN A 1 342 ? 16.871 -77.111 34.128 1.00 42.66 342 ASN A C 1
ATOM 2244 O O . ASN A 1 342 ? 16.924 -76.461 33.086 1.00 43.87 342 ASN A O 1
ATOM 2249 N N . SER A 1 343 ? 16.499 -76.566 35.283 1.00 38.42 343 SER A N 1
ATOM 2250 C CA . SER A 1 343 ? 16.223 -75.134 35.319 1.00 42.26 343 SER A CA 1
ATOM 2251 C C . SER A 1 343 ? 16.158 -74.534 36.711 1.00 42.98 343 SER A C 1
ATOM 2252 O O . SER A 1 343 ? 16.144 -75.248 37.716 1.00 40.94 343 SER A O 1
ATOM 2255 N N . HIS A 1 344 ? 16.149 -73.207 36.750 1.00 34.45 344 HIS A N 1
ATOM 2256 C CA . HIS A 1 344 ? 16.040 -72.489 38.002 1.00 38.35 344 HIS A CA 1
ATOM 2257 C C . HIS A 1 344 ? 14.546 -72.405 38.229 1.00 42.63 344 HIS A C 1
ATOM 2258 O O . HIS A 1 344 ? 13.755 -72.535 37.283 1.00 41.00 344 HIS A O 1
ATOM 2265 N N . SER A 1 345 ? 14.146 -72.190 39.470 1.00 38.77 345 SER A N 1
ATOM 2266 C CA . SER A 1 345 ? 12.736 -72.107 39.769 1.00 36.59 345 SER A CA 1
ATOM 2267 C C . SER A 1 345 ? 12.510 -70.852 40.595 1.00 45.29 345 SER A C 1
ATOM 2268 O O . SER A 1 345 ? 12.922 -70.777 41.756 1.00 43.76 345 SER A O 1
ATOM 2271 N N . VAL A 1 346 ? 11.864 -69.864 39.989 1.00 40.23 346 VAL A N 1
ATOM 2272 C CA . VAL A 1 346 ? 11.605 -68.600 40.660 1.00 38.89 346 VAL A CA 1
ATOM 2273 C C . VAL A 1 346 ? 10.179 -68.546 41.213 1.00 46.03 346 VAL A C 1
ATOM 2274 O O . VAL A 1 346 ? 9.217 -68.246 40.498 1.00 41.69 346 VAL A O 1
ATOM 2278 N N . MET A 1 347 ? 10.063 -68.834 42.507 1.00 48.48 347 MET A N 1
ATOM 2279 C CA . MET A 1 347 ? 8.773 -68.865 43.191 1.00 46.11 347 MET A CA 1
ATOM 2280 C C . MET A 1 347 ? 8.241 -67.566 43.783 1.00 43.86 347 MET A C 1
ATOM 2281 O O . MET A 1 347 ? 8.890 -66.937 44.614 1.00 45.38 347 MET A O 1
ATOM 2286 N N . TYR A 1 348 ? 7.052 -67.173 43.347 1.00 34.85 348 TYR A N 1
ATOM 2287 C CA . TYR A 1 348 ? 6.378 -65.991 43.868 1.00 41.77 348 TYR A CA 1
ATOM 2288 C C . TYR A 1 348 ? 5.162 -66.505 44.656 1.00 48.18 348 TYR A C 1
ATOM 2289 O O . TYR A 1 348 ? 4.293 -67.183 44.097 1.00 44.65 348 TYR A O 1
ATOM 2298 N N . ALA A 1 349 ? 5.100 -66.183 45.944 1.00 42.59 349 ALA A N 1
ATOM 2299 C CA . ALA A 1 349 ? 3.997 -66.631 46.786 1.00 45.47 349 ALA A CA 1
ATOM 2300 C C . ALA A 1 349 ? 2.746 -65.783 46.546 1.00 44.88 349 ALA A C 1
ATOM 2301 O O . ALA A 1 349 ? 2.771 -64.569 46.734 1.00 47.18 349 ALA A O 1
ATOM 2303 N N . THR A 1 350 ? 1.656 -66.419 46.123 1.00 44.22 350 THR A N 1
ATOM 2304 C CA . THR A 1 350 ? 0.420 -65.678 45.855 1.00 48.62 350 THR A CA 1
ATOM 2305 C C . THR A 1 350 ? -0.498 -65.620 47.069 1.00 43.03 350 THR A C 1
ATOM 2306 O O . THR A 1 350 ? -1.375 -64.775 47.139 1.00 46.44 350 THR A O 1
ATOM 2310 N N . ARG A 1 351 ? -0.296 -66.517 48.023 1.00 47.45 351 ARG A N 1
ATOM 2311 C CA . ARG A 1 351 ? -1.124 -66.515 49.223 1.00 48.83 351 ARG A CA 1
ATOM 2312 C C . ARG A 1 351 ? -0.553 -67.391 50.320 1.00 41.23 351 ARG A C 1
ATOM 2313 O O . ARG A 1 351 ? 0.134 -68.365 50.051 1.00 48.23 351 ARG A O 1
ATOM 2321 N N . GLY A 1 352 ? -0.854 -67.047 51.565 1.00 47.85 352 GLY A N 1
ATOM 2322 C CA . GLY A 1 352 ? -0.374 -67.844 52.677 1.00 43.66 352 GLY A CA 1
ATOM 2323 C C . GLY A 1 352 ? 1.104 -67.690 52.974 1.00 50.70 352 GLY A C 1
ATOM 2324 O O . GLY A 1 352 ? 1.726 -66.671 52.658 1.00 52.69 352 GLY A O 1
ATOM 2325 N N . ASN A 1 353 ? 1.674 -68.711 53.596 1.00 48.23 353 ASN A N 1
ATOM 2326 C CA . ASN A 1 353 ? 3.087 -68.690 53.922 1.00 49.15 353 ASN A CA 1
ATOM 2327 C C . ASN A 1 353 ? 3.505 -70.123 54.136 1.00 47.52 353 ASN A C 1
ATOM 2328 O O . ASN A 1 353 ? 2.662 -70.999 54.282 1.00 55.77 353 ASN A O 1
ATOM 2333 N N . ALA A 1 354 ? 4.806 -70.369 54.140 1.00 47.95 354 ALA A N 1
ATOM 2334 C CA . ALA A 1 354 ? 5.302 -71.717 54.321 1.00 41.19 354 ALA A CA 1
ATOM 2335 C C . ALA A 1 354 ? 6.742 -71.697 54.795 1.00 47.21 354 ALA A C 1
ATOM 2336 O O . ALA A 1 354 ? 7.451 -70.702 54.632 1.00 48.25 354 ALA A O 1
ATOM 2338 N N . ARG A 1 355 ? 7.170 -72.801 55.386 1.00 48.17 355 ARG A N 1
ATOM 2339 C CA . ARG A 1 355 ? 8.542 -72.902 55.831 1.00 57.77 355 ARG A CA 1
ATOM 2340 C C . ARG A 1 355 ? 9.214 -73.615 54.680 1.00 51.94 355 ARG A C 1
ATOM 2341 O O . ARG A 1 355 ? 8.710 -74.628 54.193 1.00 53.38 355 ARG A O 1
ATOM 2356 N N . VAL A 1 356 ? 10.343 -73.079 54.241 1.00 51.74 356 VAL A N 1
ATOM 2357 C CA . VAL A 1 356 ? 11.082 -73.659 53.132 1.00 46.33 356 VAL A CA 1
ATOM 2358 C C . VAL A 1 356 ? 12.555 -73.851 53.456 1.00 47.26 356 VAL A C 1
ATOM 2359 O O . VAL A 1 356 ? 13.187 -72.970 54.038 1.00 48.63 356 VAL A O 1
ATOM 2363 N N . GLN A 1 357 ? 13.092 -75.004 53.069 1.00 43.94 357 GLN A N 1
ATOM 2364 C CA . GLN A 1 357 ? 14.497 -75.306 53.269 1.00 41.68 357 GLN A CA 1
ATOM 2365 C C . GLN A 1 357 ? 15.107 -75.712 51.937 1.00 48.20 357 GLN A C 1
ATOM 2366 O O . GLN A 1 357 ? 14.506 -76.474 51.168 1.00 49.03 357 GLN A O 1
ATOM 2372 N N . VAL A 1 358 ? 16.299 -75.190 51.668 1.00 40.18 358 VAL A N 1
ATOM 2373 C CA . VAL A 1 358 ? 17.016 -75.469 50.436 1.00 38.14 358 VAL A CA 1
ATOM 2374 C C . VAL A 1 358 ? 18.425 -75.910 50.801 1.00 45.31 358 VAL A C 1
ATOM 2375 O O . VAL A 1 358 ? 19.062 -75.310 51.664 1.00 43.83 358 VAL A O 1
ATOM 2379 N N . VAL A 1 359 ? 18.913 -76.954 50.142 1.00 44.75 359 VAL A N 1
ATOM 2380 C CA . VAL A 1 359 ? 20.238 -77.471 50.429 1.00 41.47 359 VAL A CA 1
ATOM 2381 C C . VAL A 1 359 ? 21.082 -77.509 49.172 1.00 49.14 359 VAL A C 1
ATOM 2382 O O . VAL A 1 359 ? 20.576 -77.780 48.078 1.00 45.92 359 VAL A O 1
ATOM 2386 N N . ASP A 1 360 ? 22.376 -77.240 49.319 1.00 45.68 360 ASP A N 1
ATOM 2387 C CA . ASP A 1 360 ? 23.255 -77.235 48.162 1.00 38.66 360 ASP A CA 1
ATOM 2388 C C . ASP A 1 360 ? 24.084 -78.498 48.045 1.00 40.01 360 ASP A C 1
ATOM 2389 O O . ASP A 1 360 ? 23.858 -79.469 48.767 1.00 41.60 360 ASP A O 1
ATOM 2394 N N . ASN A 1 361 ? 25.026 -78.488 47.110 1.00 38.89 361 ASN A N 1
ATOM 2395 C CA . ASN A 1 361 ? 25.882 -79.640 46.857 1.00 43.58 361 ASN A CA 1
ATOM 2396 C C . ASN A 1 361 ? 26.872 -79.936 47.983 1.00 46.92 361 ASN A C 1
ATOM 2397 O O . ASN A 1 361 ? 27.485 -81.010 48.017 1.00 45.10 361 ASN A O 1
ATOM 2402 N N . PHE A 1 362 ? 27.026 -78.988 48.901 1.00 41.05 362 PHE A N 1
ATOM 2403 C CA . PHE A 1 362 ? 27.929 -79.173 50.027 1.00 53.68 362 PHE A CA 1
ATOM 2404 C C . PHE A 1 362 ? 27.110 -79.747 51.154 1.00 50.73 362 PHE A C 1
ATOM 2405 O O . PHE A 1 362 ? 27.622 -80.047 52.230 1.00 53.32 362 PHE A O 1
ATOM 2413 N N . GLY A 1 363 ? 25.823 -79.907 50.879 1.00 49.32 363 GLY A N 1
ATOM 2414 C CA . GLY A 1 363 ? 24.915 -80.432 51.870 1.00 42.16 363 GLY A CA 1
ATOM 2415 C C . GLY A 1 363 ? 24.601 -79.364 52.890 1.00 46.14 363 GLY A C 1
ATOM 2416 O O . GLY A 1 363 ? 24.132 -79.671 53.983 1.00 48.55 363 GLY A O 1
ATOM 2417 N N . GLN A 1 364 ? 24.861 -78.108 52.539 1.00 42.08 364 GLN A N 1
ATOM 2418 C CA . GLN A 1 364 ? 24.590 -76.995 53.447 1.00 45.24 364 GLN A CA 1
ATOM 2419 C C . GLN A 1 364 ? 23.242 -76.342 53.174 1.00 46.54 364 GLN A C 1
ATOM 2420 O O . GLN A 1 364 ? 22.775 -76.284 52.033 1.00 42.29 364 GLN A O 1
ATOM 2426 N N . SER A 1 365 ? 22.635 -75.836 54.237 1.00 38.40 365 SER A N 1
ATOM 2427 C CA . SER A 1 365 ? 21.367 -75.149 54.141 1.00 47.96 365 SER A CA 1
ATOM 2428 C C . SER A 1 365 ? 21.676 -73.753 53.601 1.00 49.25 365 SER A C 1
ATOM 2429 O O . SER A 1 365 ? 22.427 -73.007 54.222 1.00 50.26 365 SER A O 1
ATOM 2432 N N . VAL A 1 366 ? 21.134 -73.410 52.433 1.00 43.72 366 VAL A N 1
ATOM 2433 C CA . VAL A 1 366 ? 21.373 -72.092 51.855 1.00 36.90 366 VAL A CA 1
ATOM 2434 C C . VAL A 1 366 ? 20.154 -71.195 52.038 1.00 44.14 366 VAL A C 1
ATOM 2435 O O . VAL A 1 366 ? 20.141 -70.018 51.641 1.00 43.64 366 VAL A O 1
ATOM 2439 N N . PHE A 1 367 ? 19.123 -71.775 52.634 1.00 39.06 367 PHE A N 1
ATOM 2440 C CA . PHE A 1 367 ? 17.909 -71.056 52.984 1.00 43.38 367 PHE A CA 1
ATOM 2441 C C . PHE A 1 367 ? 17.150 -71.937 53.947 1.00 47.33 367 PHE A C 1
ATOM 2442 O O . PHE A 1 367 ? 17.058 -73.151 53.755 1.00 43.63 367 PHE A O 1
ATOM 2450 N N . ASP A 1 368 ? 16.631 -71.314 54.995 1.00 48.26 368 ASP A N 1
ATOM 2451 C CA . ASP A 1 368 ? 15.871 -72.012 56.017 1.00 46.60 368 ASP A CA 1
ATOM 2452 C C . ASP A 1 368 ? 15.028 -70.954 56.704 1.00 56.10 368 ASP A C 1
ATOM 2453 O O . ASP A 1 368 ? 15.486 -70.276 57.626 1.00 54.28 368 ASP A O 1
ATOM 2458 N N . GLY A 1 369 ? 13.798 -70.797 56.231 1.00 53.93 369 GLY A N 1
ATOM 2459 C CA . GLY A 1 369 ? 12.918 -69.807 56.810 1.00 52.77 369 GLY A CA 1
ATOM 2460 C C . GLY A 1 369 ? 11.548 -69.781 56.173 1.00 54.32 369 GLY A C 1
ATOM 2461 O O . GLY A 1 369 ? 11.108 -70.754 55.569 1.00 56.26 369 GLY A O 1
ATOM 2462 N N . GLU A 1 370 ? 10.880 -68.644 56.304 1.00 55.75 370 GLU A N 1
ATOM 2463 C CA . GLU A 1 370 ? 9.545 -68.468 55.770 1.00 60.20 370 GLU A CA 1
ATOM 2464 C C . GLU A 1 370 ? 9.506 -67.690 54.469 1.00 58.60 370 GLU A C 1
ATOM 2465 O O . GLU A 1 370 ? 10.382 -66.881 54.185 1.00 57.12 370 GLU A O 1
ATOM 2471 N N . VAL A 1 371 ? 8.462 -67.955 53.693 1.00 55.95 371 VAL A N 1
ATOM 2472 C CA . VAL A 1 371 ? 8.197 -67.260 52.449 1.00 46.52 371 VAL A CA 1
ATOM 2473 C C . VAL A 1 371 ? 6.738 -66.874 52.625 1.00 50.51 371 VAL A C 1
ATOM 2474 O O . VAL A 1 371 ? 5.896 -67.731 52.898 1.00 48.11 371 VAL A O 1
ATOM 2478 N N . ARG A 1 372 ? 6.438 -65.590 52.492 1.00 51.34 372 ARG A N 1
ATOM 2479 C CA . ARG A 1 372 ? 5.074 -65.133 52.672 1.00 55.61 372 ARG A CA 1
ATOM 2480 C C . ARG A 1 372 ? 4.522 -64.513 51.398 1.00 61.11 372 ARG A C 1
ATOM 2481 O O . ARG A 1 372 ? 5.281 -64.093 50.517 1.00 57.40 372 ARG A O 1
ATOM 2489 N N . GLU A 1 373 ? 3.194 -64.463 51.316 1.00 59.42 373 GLU A N 1
ATOM 2490 C CA . GLU A 1 373 ? 2.501 -63.887 50.171 1.00 51.11 373 GLU A CA 1
ATOM 2491 C C . GLU A 1 373 ? 3.221 -62.627 49.749 1.00 46.29 373 GLU A C 1
ATOM 2492 O O . GLU A 1 373 ? 3.568 -61.805 50.589 1.00 45.75 373 GLU A O 1
ATOM 2498 N N . GLY A 1 374 ? 3.450 -62.485 48.448 1.00 44.01 374 GLY A N 1
ATOM 2499 C CA . GLY A 1 374 ? 4.113 -61.297 47.947 1.00 41.33 374 GLY A CA 1
ATOM 2500 C C . GLY A 1 374 ? 5.616 -61.417 47.841 1.00 38.93 374 GLY A C 1
ATOM 2501 O O . GLY A 1 374 ? 6.265 -60.537 47.277 1.00 41.02 374 GLY A O 1
ATOM 2502 N N . GLN A 1 375 ? 6.174 -62.502 48.367 1.00 36.29 375 GLN A N 1
ATOM 2503 C CA . GLN A 1 375 ? 7.616 -62.685 48.319 1.00 42.47 375 GLN A CA 1
ATOM 2504 C C . GLN A 1 375 ? 8.086 -63.645 47.233 1.00 47.93 375 GLN A C 1
ATOM 2505 O O . GLN A 1 375 ? 7.324 -64.488 46.760 1.00 42.22 375 GLN A O 1
ATOM 2511 N N . VAL A 1 376 ? 9.366 -63.517 46.878 1.00 49.28 376 VAL A N 1
ATOM 2512 C CA . VAL A 1 376 ? 10.005 -64.343 45.859 1.00 41.91 376 VAL A CA 1
ATOM 2513 C C . VAL A 1 376 ? 11.241 -65.096 46.366 1.00 40.53 376 VAL A C 1
ATOM 2514 O O . VAL A 1 376 ? 12.136 -64.504 46.963 1.00 41.65 376 VAL A O 1
ATOM 2518 N N . LEU A 1 377 ? 11.278 -66.403 46.131 1.00 42.20 377 LEU A N 1
ATOM 2519 C CA . LEU A 1 377 ? 12.419 -67.225 46.502 1.00 37.22 377 LEU A CA 1
ATOM 2520 C C . LEU A 1 377 ? 12.912 -67.882 45.212 1.00 39.35 377 LEU A C 1
ATOM 2521 O O . LEU A 1 377 ? 12.166 -68.596 44.551 1.00 46.16 377 LEU A O 1
ATOM 2526 N N . MET A 1 378 ? 14.166 -67.613 44.858 1.00 40.32 378 MET A N 1
ATOM 2527 C CA . MET A 1 378 ? 14.794 -68.144 43.652 1.00 34.60 378 MET A CA 1
ATOM 2528 C C . MET A 1 378 ? 15.481 -69.431 44.053 1.00 42.62 378 MET A C 1
ATOM 2529 O O . MET A 1 378 ? 16.404 -69.403 44.864 1.00 50.03 378 MET A O 1
ATOM 2534 N N . ILE A 1 379 ? 15.015 -70.562 43.526 1.00 43.53 379 ILE A N 1
ATOM 2535 C CA . ILE A 1 379 ? 15.622 -71.856 43.822 1.00 31.95 379 ILE A CA 1
ATOM 2536 C C . ILE A 1 379 ? 16.508 -72.260 42.644 1.00 44.61 379 ILE A C 1
ATOM 2537 O O . ILE A 1 379 ? 16.010 -72.564 41.555 1.00 40.77 379 ILE A O 1
ATOM 2542 N N . PRO A 1 380 ? 17.837 -72.278 42.846 1.00 46.05 380 PRO A N 1
ATOM 2543 C CA . PRO A 1 380 ? 18.760 -72.652 41.768 1.00 39.17 380 PRO A CA 1
ATOM 2544 C C . PRO A 1 380 ? 18.626 -74.099 41.273 1.00 43.34 380 PRO A C 1
ATOM 2545 O O . PRO A 1 380 ? 18.255 -75.010 42.021 1.00 37.85 380 PRO A O 1
ATOM 2549 N N . GLN A 1 381 ? 18.945 -74.278 39.997 1.00 39.59 381 GLN A N 1
ATOM 2550 C CA . GLN A 1 381 ? 18.935 -75.568 39.347 1.00 39.47 381 GLN A CA 1
ATOM 2551 C C . GLN A 1 381 ? 19.730 -76.566 40.200 1.00 43.81 381 GLN A C 1
ATOM 2552 O O . GLN A 1 381 ? 20.834 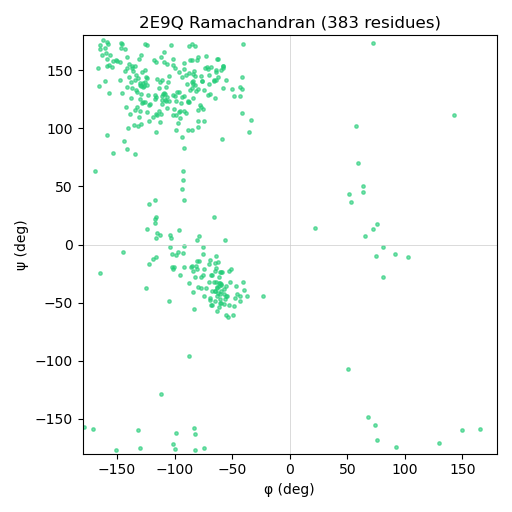-76.255 40.679 1.00 32.80 381 GLN A O 1
ATOM 2558 N N . ASN A 1 382 ? 19.141 -77.745 40.394 1.00 36.91 382 ASN A N 1
ATOM 2559 C CA . ASN A 1 382 ? 19.731 -78.853 41.153 1.00 42.77 382 ASN A CA 1
ATOM 2560 C C . ASN A 1 382 ? 19.750 -78.740 42.673 1.00 37.91 382 ASN A C 1
ATOM 2561 O O . ASN A 1 382 ? 20.081 -79.710 43.354 1.00 43.27 382 ASN A O 1
ATOM 2566 N N . PHE A 1 383 ? 19.415 -77.577 43.212 1.00 36.72 383 PHE A N 1
ATOM 2567 C CA . PHE A 1 383 ? 19.409 -77.423 44.662 1.00 37.98 383 PHE A CA 1
ATOM 2568 C C . PHE A 1 383 ? 18.174 -78.144 45.212 1.00 44.78 383 PHE A C 1
ATOM 2569 O O . PHE A 1 383 ? 17.068 -78.003 44.683 1.00 39.58 383 PHE A O 1
ATOM 2577 N N . VAL A 1 384 ? 18.378 -78.937 46.257 1.00 42.85 384 VAL A N 1
ATOM 2578 C CA . VAL A 1 384 ? 17.301 -79.712 46.858 1.00 40.84 384 VAL A CA 1
ATOM 2579 C C . VAL A 1 384 ? 16.396 -78.848 47.715 1.00 45.27 384 VAL A C 1
ATOM 2580 O O . VAL A 1 384 ? 16.862 -77.962 48.437 1.00 40.50 384 VAL A O 1
ATOM 2584 N N . VAL A 1 385 ? 15.096 -79.107 47.641 1.00 37.01 385 VAL A N 1
ATOM 2585 C CA . VAL A 1 385 ? 14.162 -78.289 48.383 1.00 42.46 385 VAL A CA 1
ATOM 2586 C C . VAL A 1 385 ? 12.988 -79.006 49.027 1.00 42.22 385 VAL A C 1
ATOM 2587 O O . VAL A 1 385 ? 12.529 -80.050 48.553 1.00 51.15 385 VAL A O 1
ATOM 2591 N N . ILE A 1 386 ? 12.513 -78.425 50.123 1.00 44.88 386 ILE A N 1
ATOM 2592 C CA . ILE A 1 386 ? 11.375 -78.944 50.854 1.00 44.74 386 ILE A CA 1
ATOM 2593 C C . ILE A 1 386 ? 10.503 -77.764 51.230 1.00 46.72 386 ILE A C 1
ATOM 2594 O O . ILE A 1 386 ? 10.999 -76.722 51.662 1.00 54.26 386 ILE A O 1
ATOM 2599 N N . LYS A 1 387 ? 9.201 -77.913 51.035 1.00 45.42 387 LYS A N 1
ATOM 2600 C CA . LYS A 1 387 ? 8.263 -76.847 51.362 1.00 45.30 387 LYS A CA 1
ATOM 2601 C C . LYS A 1 387 ? 7.177 -77.373 52.290 1.00 46.03 387 LYS A C 1
ATOM 2602 O O . LYS A 1 387 ? 6.697 -78.488 52.122 1.00 44.60 387 LYS A O 1
ATOM 2608 N N . ARG A 1 388 ? 6.789 -76.567 53.268 1.00 50.61 388 ARG A N 1
ATOM 2609 C CA . ARG A 1 388 ? 5.745 -76.977 54.195 1.00 54.09 388 ARG A CA 1
ATOM 2610 C C . ARG A 1 388 ? 4.818 -75.809 54.464 1.00 54.49 388 ARG A C 1
ATOM 2611 O O . ARG A 1 388 ? 5.216 -74.806 55.061 1.00 52.65 388 ARG A O 1
ATOM 2619 N N . ALA A 1 389 ? 3.581 -75.942 53.996 1.00 51.35 389 ALA A N 1
ATOM 2620 C CA . ALA A 1 389 ? 2.579 -74.898 54.157 1.00 57.72 389 ALA A CA 1
ATOM 2621 C C . ALA A 1 389 ? 2.255 -74.674 55.630 1.00 53.16 389 ALA A C 1
ATOM 2622 O O . ALA A 1 389 ? 2.325 -75.594 56.447 1.00 54.54 389 ALA A O 1
ATOM 2624 N N . SER A 1 390 ? 1.917 -73.439 55.963 1.00 56.54 390 SER A N 1
ATOM 2625 C CA . SER A 1 390 ? 1.567 -73.098 57.330 1.00 64.12 390 SER A CA 1
ATOM 2626 C C . SER A 1 390 ? 0.098 -73.456 57.533 1.00 69.17 390 SER A C 1
ATOM 2627 O O . SER A 1 390 ? -0.461 -74.283 56.799 1.00 57.77 390 SER A O 1
ATOM 2630 N N . ASP A 1 391 ? -0.522 -72.820 58.522 1.00 66.34 391 ASP A N 1
ATOM 2631 C CA . ASP A 1 391 ? -1.930 -73.059 58.827 1.00 73.53 391 ASP A CA 1
ATOM 2632 C C . ASP A 1 391 ? -2.840 -72.447 57.784 1.00 63.72 391 ASP A C 1
ATOM 2633 O O . ASP A 1 391 ? -3.869 -73.014 57.444 1.00 71.65 391 ASP A O 1
ATOM 2638 N N . ARG A 1 392 ? -2.458 -71.280 57.284 1.00 62.59 392 ARG A N 1
ATOM 2639 C CA . ARG A 1 392 ? -3.252 -70.593 56.283 1.00 62.50 392 ARG A CA 1
ATOM 2640 C C . ARG A 1 392 ? -3.016 -71.206 54.904 1.00 62.92 392 ARG A C 1
ATOM 2641 O O . ARG A 1 392 ? -3.490 -70.687 53.901 1.00 62.22 392 ARG A O 1
ATOM 2649 N N . GLY A 1 393 ? -2.289 -72.314 54.858 1.00 57.93 393 GLY A N 1
ATOM 2650 C CA . GLY A 1 393 ? -1.985 -72.925 53.580 1.00 61.86 393 GLY A CA 1
ATOM 2651 C C . GLY A 1 393 ? -0.966 -72.059 52.847 1.00 57.59 393 GLY A C 1
ATOM 2652 O O . GLY A 1 393 ? -0.648 -70.961 53.303 1.00 45.58 393 GLY A O 1
ATOM 2653 N N . PHE A 1 394 ? -0.463 -72.545 51.714 1.00 54.46 394 PHE A N 1
ATOM 2654 C CA . PHE A 1 394 ? 0.527 -71.813 50.921 1.00 52.22 394 PHE A CA 1
ATOM 2655 C C . PHE A 1 394 ? 0.226 -72.018 49.442 1.00 53.01 394 PHE A C 1
ATOM 2656 O O . PHE A 1 394 ? -0.030 -73.139 49.001 1.00 47.11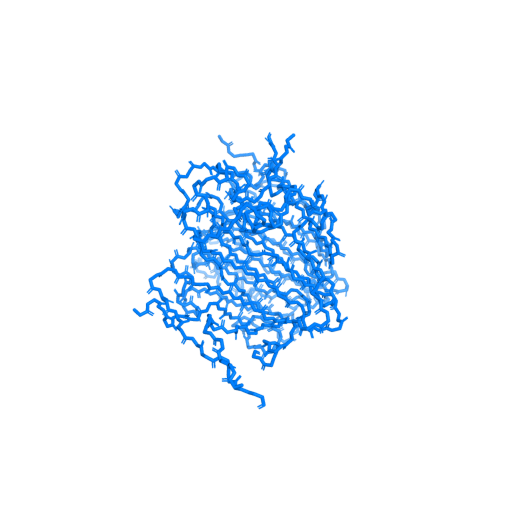 394 PHE A O 1
ATOM 2664 N N . GLU A 1 395 ? 0.283 -70.925 48.688 1.00 47.44 395 GLU A N 1
ATOM 2665 C CA . GLU A 1 395 ? -0.041 -70.920 47.269 1.00 50.47 395 GLU A CA 1
ATOM 2666 C C . GLU A 1 395 ? 0.958 -70.081 46.467 1.00 53.54 395 GLU A C 1
ATOM 2667 O O . GLU A 1 395 ? 1.363 -68.999 46.905 1.00 53.58 395 GLU A O 1
ATOM 2678 N N . TRP A 1 396 ? 1.343 -70.564 45.286 1.00 47.63 396 TRP A N 1
ATOM 2679 C CA . TRP A 1 396 ? 2.336 -69.843 44.496 1.00 46.19 396 TRP A CA 1
ATOM 2680 C C . TRP A 1 396 ? 2.365 -70.117 42.998 1.00 44.70 396 TRP A C 1
ATOM 2681 O O . TRP A 1 396 ? 1.709 -71.028 42.487 1.00 48.54 396 TRP A O 1
ATOM 2692 N N . ILE A 1 397 ? 3.177 -69.315 42.320 1.00 45.08 397 ILE A N 1
ATOM 2693 C CA . ILE A 1 397 ? 3.433 -69.460 40.900 1.00 46.34 397 ILE A CA 1
ATOM 2694 C C . ILE A 1 397 ? 4.961 -69.488 40.787 1.00 52.21 397 ILE A C 1
ATOM 2695 O O . ILE A 1 397 ? 5.653 -68.555 41.227 1.00 43.43 397 ILE A O 1
ATOM 2700 N N . ALA A 1 398 ? 5.478 -70.571 40.222 1.00 43.01 398 ALA A N 1
ATOM 2701 C CA . ALA A 1 398 ? 6.912 -70.752 40.061 1.00 42.82 398 ALA A CA 1
ATOM 2702 C C . ALA A 1 398 ? 7.349 -70.712 38.598 1.00 43.61 398 ALA A C 1
ATOM 2703 O O . ALA A 1 398 ? 7.023 -71.611 37.829 1.00 42.25 398 ALA A O 1
ATOM 2705 N N . PHE A 1 399 ? 8.099 -69.682 38.225 1.00 38.77 399 PHE A N 1
ATOM 2706 C CA . PHE A 1 399 ? 8.580 -69.551 36.855 1.00 41.70 399 PHE A CA 1
ATOM 2707 C C . PHE A 1 399 ? 9.858 -70.363 36.649 1.00 44.63 399 PHE A C 1
ATOM 2708 O O . PHE A 1 399 ? 10.745 -70.370 37.510 1.00 39.16 399 PHE A O 1
ATOM 2716 N N . LYS A 1 400 ? 9.931 -71.040 35.504 1.00 39.92 400 LYS A N 1
ATOM 2717 C CA . LYS A 1 400 ? 11.064 -71.880 35.143 1.00 38.38 400 LYS A CA 1
ATOM 2718 C C . LYS A 1 400 ? 11.842 -71.266 33.987 1.00 36.36 400 LYS A C 1
ATOM 2719 O O . LYS A 1 400 ? 11.254 -70.712 33.061 1.00 41.59 400 LYS A O 1
ATOM 2725 N N . THR A 1 401 ? 13.165 -71.371 34.045 1.00 36.31 401 THR A N 1
ATOM 2726 C CA . THR A 1 401 ? 14.028 -70.840 33.000 1.00 36.44 401 THR A CA 1
ATOM 2727 C C . THR A 1 401 ? 14.322 -71.904 31.938 1.00 45.35 401 THR A C 1
ATOM 2728 O O . THR A 1 401 ? 15.445 -72.007 31.445 1.00 43.10 401 THR A O 1
ATOM 2732 N N . ASN A 1 402 ? 13.316 -72.713 31.618 1.00 40.81 402 ASN A N 1
ATOM 2733 C CA . ASN A 1 402 ? 13.436 -73.753 30.601 1.00 44.16 402 ASN A CA 1
ATOM 2734 C C . ASN A 1 402 ? 12.014 -73.993 30.067 1.00 45.90 402 ASN A C 1
ATOM 2735 O O . ASN A 1 402 ? 11.039 -73.756 30.786 1.00 44.86 402 ASN A O 1
ATOM 2740 N N . ASP A 1 403 ? 11.878 -74.449 28.823 1.00 40.40 403 ASP A N 1
ATOM 2741 C CA . ASP A 1 403 ? 10.535 -74.684 28.297 1.00 43.39 403 ASP A CA 1
ATOM 2742 C C . ASP A 1 403 ? 9.923 -75.954 28.868 1.00 46.25 403 ASP A C 1
ATOM 2743 O O . ASP A 1 403 ? 8.742 -76.224 28.669 1.00 51.22 403 ASP A O 1
ATOM 2748 N N . ASN A 1 404 ? 10.724 -76.719 29.600 1.00 50.52 404 ASN A N 1
ATOM 2749 C CA . ASN A 1 404 ? 10.242 -77.964 30.187 1.00 59.93 404 ASN A CA 1
ATOM 2750 C C . ASN A 1 404 ? 10.990 -78.385 31.465 1.00 57.03 404 ASN A C 1
ATOM 2751 O O . ASN A 1 404 ? 11.842 -79.280 31.433 1.00 54.25 404 ASN A O 1
ATOM 2756 N N . ALA A 1 405 ? 10.651 -77.753 32.582 1.00 39.81 405 ALA A N 1
ATOM 2757 C CA . ALA A 1 405 ? 11.282 -78.046 33.866 1.00 49.39 405 ALA A CA 1
ATOM 2758 C C . ALA A 1 405 ? 10.993 -79.461 34.361 1.00 45.85 405 ALA A C 1
ATOM 2759 O O . ALA A 1 405 ? 9.846 -79.873 34.471 1.00 48.04 405 ALA A O 1
ATOM 2761 N N . ILE A 1 406 ? 12.043 -80.200 34.671 1.00 48.56 406 ILE A N 1
ATOM 2762 C CA . ILE A 1 406 ? 11.884 -81.559 35.158 1.00 53.58 406 ILE A CA 1
ATOM 2763 C C . ILE A 1 406 ? 12.281 -81.653 36.625 1.00 60.67 406 ILE A C 1
ATOM 2764 O O . ILE A 1 406 ? 13.409 -81.295 36.996 1.00 56.63 406 ILE A O 1
ATOM 2769 N N . THR A 1 407 ? 11.365 -82.139 37.457 1.00 53.51 407 THR A N 1
ATOM 2770 C CA . THR A 1 407 ? 11.658 -82.282 38.872 1.00 54.29 407 THR A CA 1
ATOM 2771 C C . THR A 1 407 ? 11.821 -83.746 39.278 1.00 62.64 407 THR A C 1
ATOM 2772 O O . THR A 1 407 ? 10.987 -84.599 38.945 1.00 54.40 407 THR A O 1
ATOM 2776 N N . ASN A 1 408 ? 12.918 -84.031 39.974 1.00 50.75 408 ASN A N 1
ATOM 2777 C CA . ASN A 1 408 ? 13.191 -85.370 40.469 1.00 55.16 408 ASN A CA 1
ATOM 2778 C C . ASN A 1 408 ? 12.837 -85.396 41.950 1.00 57.61 408 ASN A C 1
ATOM 2779 O O . ASN A 1 408 ? 13.277 -84.532 42.718 1.00 58.88 408 ASN A O 1
ATOM 2784 N N . LEU A 1 409 ? 12.039 -86.377 42.352 1.00 48.96 409 LEU A N 1
ATOM 2785 C CA . LEU A 1 409 ? 11.653 -86.499 43.748 1.00 52.67 409 LEU A CA 1
ATOM 2786 C C . LEU A 1 409 ? 12.651 -87.378 44.480 1.00 46.43 409 LEU A C 1
ATOM 2787 O O . LEU A 1 409 ? 13.201 -88.317 43.906 1.00 51.21 409 LEU A O 1
ATOM 2792 N N . LEU A 1 410 ? 12.896 -87.067 45.745 1.00 54.35 410 LEU A N 1
ATOM 2793 C CA . LEU A 1 410 ? 13.841 -87.859 46.517 1.00 63.53 410 LEU A CA 1
ATOM 2794 C C . LEU A 1 410 ? 13.160 -89.049 47.165 1.00 58.71 410 LEU A C 1
ATOM 2795 O O . LEU A 1 410 ? 13.771 -90.109 47.308 1.00 69.31 410 LEU A O 1
ATOM 2800 N N . ALA A 1 411 ? 11.900 -88.875 47.548 1.00 58.64 411 ALA A N 1
ATOM 2801 C CA . ALA A 1 411 ? 11.133 -89.955 48.171 1.00 62.21 411 ALA A CA 1
ATOM 2802 C C . ALA A 1 411 ? 9.695 -89.978 47.646 1.00 67.07 411 ALA A C 1
ATOM 2803 O O . ALA A 1 411 ? 9.181 -88.955 47.198 1.00 64.03 411 ALA A O 1
ATOM 2805 N N . GLY A 1 412 ? 9.045 -91.140 47.706 1.00 71.54 412 GLY A N 1
ATOM 2806 C CA . GLY A 1 412 ? 7.673 -91.247 47.226 1.00 65.40 412 GLY A CA 1
ATOM 2807 C C . GLY A 1 412 ? 7.514 -92.408 46.269 1.00 68.86 412 GLY A C 1
ATOM 2808 O O . GLY A 1 412 ? 8.442 -93.199 46.127 1.00 67.51 412 GLY A O 1
ATOM 2809 N N . ARG A 1 413 ? 6.359 -92.517 45.606 1.00 75.31 413 ARG A N 1
ATOM 2810 C CA . ARG A 1 413 ? 6.130 -93.622 44.666 1.00 74.54 413 ARG A CA 1
ATOM 2811 C C . ARG A 1 413 ? 7.106 -93.675 43.498 1.00 74.95 413 ARG A C 1
ATOM 2812 O O . ARG A 1 413 ? 7.613 -94.749 43.168 1.00 77.76 413 ARG A O 1
ATOM 2827 N N . VAL A 1 414 ? 7.346 -92.539 42.847 1.00 68.62 414 VAL A N 1
ATOM 2828 C CA . VAL A 1 414 ? 8.300 -92.503 41.736 1.00 65.46 414 VAL A CA 1
ATOM 2829 C 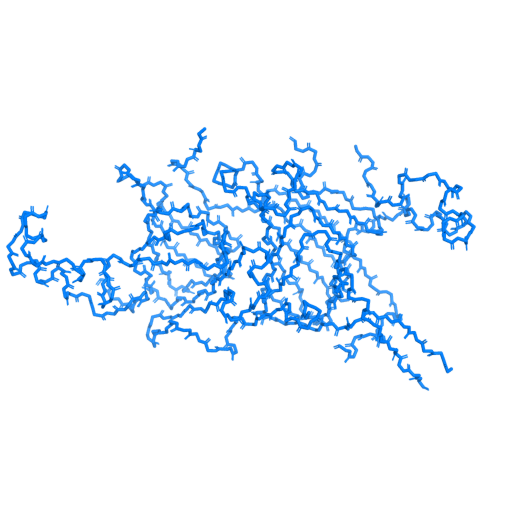C . VAL A 1 414 ? 9.425 -91.585 42.186 1.00 63.43 414 VAL A C 1
ATOM 2830 O O . VAL A 1 414 ? 9.330 -90.361 42.072 1.00 64.68 414 VAL A O 1
ATOM 2834 N N . SER A 1 415 ? 10.495 -92.176 42.702 1.00 58.74 415 SER A N 1
ATOM 2835 C CA . SER A 1 415 ? 11.599 -91.378 43.200 1.00 53.48 415 SER A CA 1
ATOM 2836 C C . SER A 1 415 ? 12.963 -92.022 43.022 1.00 55.62 415 SER A C 1
ATOM 2837 O O . SER A 1 415 ? 13.083 -93.170 42.599 1.00 51.55 415 SER A O 1
ATOM 2840 N N . GLN A 1 416 ? 13.995 -91.253 43.348 1.00 51.32 416 GLN A N 1
ATOM 2841 C CA . GLN A 1 416 ? 15.361 -91.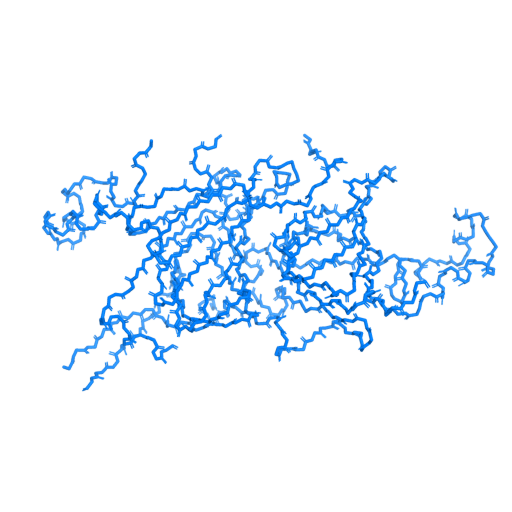723 43.240 1.00 53.87 416 GLN A CA 1
ATOM 2842 C C . GLN A 1 416 ? 15.569 -92.866 44.221 1.00 43.55 416 GLN A C 1
ATOM 2843 O O . GLN A 1 416 ? 16.217 -93.858 43.909 1.00 52.21 416 GLN A O 1
ATOM 2849 N N . MET A 1 417 ? 15.001 -92.725 45.408 1.00 45.62 417 MET A N 1
ATOM 2850 C CA . MET A 1 417 ? 15.142 -93.740 46.439 1.00 51.60 417 MET A CA 1
ATOM 2851 C C . MET A 1 417 ? 14.519 -95.060 45.956 1.00 58.99 417 MET A C 1
ATOM 2852 O O . MET A 1 417 ? 15.089 -96.136 46.147 1.00 54.62 417 MET A O 1
ATOM 2861 N N . ARG A 1 418 ? 13.356 -94.967 45.314 1.00 53.81 418 ARG A N 1
ATOM 2862 C CA . ARG A 1 418 ? 12.652 -96.139 44.801 1.00 48.06 418 ARG A CA 1
ATOM 2863 C C . ARG A 1 418 ? 13.447 -96.857 43.720 1.00 50.21 418 ARG A C 1
ATOM 2864 O O . ARG A 1 418 ? 13.438 -98.083 43.644 1.00 53.02 418 ARG A O 1
ATOM 2872 N N . MET A 1 419 ? 14.141 -96.092 42.886 1.00 44.52 419 MET A N 1
ATOM 2873 C CA . MET A 1 419 ? 14.935 -96.667 41.805 1.00 48.30 419 MET A CA 1
ATOM 2874 C C . MET A 1 419 ? 16.140 -97.476 42.283 1.00 43.56 419 MET A C 1
ATOM 2875 O O . MET A 1 419 ? 16.610 -98.377 41.594 1.00 46.65 419 MET A O 1
ATOM 2880 N N . LEU A 1 420 ? 16.649 -97.147 43.459 1.00 43.93 420 LEU A N 1
ATOM 2881 C CA . LEU A 1 420 ? 17.833 -97.821 43.968 1.00 49.15 420 LEU A CA 1
ATOM 2882 C C . LEU A 1 420 ? 17.577 -99.158 44.633 1.00 49.20 420 LEU A C 1
ATOM 2883 O O . LEU A 1 420 ? 16.687 -99.286 45.465 1.00 54.05 420 LEU A O 1
ATOM 2888 N N . PRO A 1 421 ? 18.366 -100.175 44.269 1.00 45.57 421 PRO A N 1
ATOM 2889 C CA . PRO A 1 421 ? 18.240 -101.519 44.836 1.00 49.34 421 PRO A CA 1
ATOM 2890 C C . PRO A 1 421 ? 18.410 -101.440 46.346 1.00 56.24 421 PRO A C 1
ATOM 2891 O O . PRO A 1 421 ? 19.064 -100.522 46.846 1.00 59.68 421 PRO A O 1
ATOM 2895 N N . LEU A 1 422 ? 17.828 -102.391 47.073 1.00 50.10 422 LEU A N 1
ATOM 2896 C CA . LEU A 1 422 ? 17.956 -102.393 48.522 1.00 55.10 422 LEU A CA 1
ATOM 2897 C C . LEU A 1 422 ? 19.417 -102.578 48.914 1.00 45.08 422 LEU A C 1
ATOM 2898 O O . LEU A 1 422 ? 19.879 -101.991 49.878 1.00 44.82 422 LEU A O 1
ATOM 2903 N N . GLY A 1 423 ? 20.139 -103.401 48.158 1.00 57.65 423 GLY A N 1
ATOM 2904 C CA . GLY A 1 423 ? 21.545 -103.628 48.451 1.00 58.95 423 GLY A CA 1
ATOM 2905 C C . GLY A 1 423 ? 22.357 -102.340 48.400 1.00 65.68 423 GLY A C 1
ATOM 2906 O O . GLY A 1 423 ? 23.315 -102.168 49.159 1.00 66.25 423 GLY A O 1
ATOM 2907 N N . VAL A 1 424 ? 21.969 -101.432 47.506 1.00 62.46 424 VAL A N 1
ATOM 2908 C CA . VAL A 1 424 ? 22.657 -100.153 47.348 1.00 54.68 424 VAL A CA 1
ATOM 2909 C C . VAL A 1 424 ? 22.320 -99.219 48.509 1.00 53.11 424 VAL A C 1
ATOM 2910 O O . VAL A 1 424 ? 23.197 -98.572 49.078 1.00 54.32 424 VAL A O 1
ATOM 2914 N N . LEU A 1 425 ? 21.046 -99.158 48.867 1.00 51.99 425 LEU A N 1
ATOM 2915 C CA . LEU A 1 425 ? 20.612 -98.312 49.968 1.00 53.12 425 LEU A CA 1
ATOM 2916 C C . LEU A 1 425 ? 21.291 -98.732 51.267 1.00 61.52 425 LEU A C 1
ATOM 2917 O O . LEU A 1 425 ? 21.721 -97.886 52.052 1.00 60.70 425 LEU A O 1
ATOM 2922 N N . SER A 1 426 ? 21.378 -100.042 51.493 1.00 57.83 426 SER A N 1
ATOM 2923 C CA . SER A 1 426 ? 21.998 -100.571 52.706 1.00 61.37 426 SER A CA 1
ATOM 2924 C C . SER A 1 426 ? 23.414 -100.056 52.889 1.00 55.41 426 SER A C 1
ATOM 2925 O O . SER A 1 426 ? 23.730 -99.402 53.885 1.00 53.63 426 SER A O 1
ATOM 2928 N N . ASN A 1 427 ? 24.262 -100.371 51.922 1.00 48.80 427 ASN A N 1
ATOM 2929 C CA . ASN A 1 427 ? 25.644 -99.948 51.960 1.00 58.30 427 ASN A CA 1
ATOM 2930 C C . ASN A 1 427 ? 25.754 -98.427 51.991 1.00 56.53 427 ASN A C 1
ATOM 2931 O O . ASN A 1 427 ? 26.663 -97.883 52.613 1.00 55.34 427 ASN A O 1
ATOM 2936 N N . MET A 1 428 ? 24.816 -97.750 51.331 1.00 59.48 428 MET A N 1
ATOM 2937 C CA . MET A 1 428 ? 24.793 -96.289 51.278 1.00 53.99 428 MET A CA 1
ATOM 2938 C C . MET A 1 428 ? 24.598 -95.652 52.643 1.00 52.94 428 MET A C 1
ATOM 2939 O O . MET A 1 428 ? 25.403 -94.832 53.080 1.00 53.32 428 MET A O 1
ATOM 2944 N N . TYR A 1 429 ? 23.504 -96.023 53.299 1.00 51.21 429 TYR A N 1
ATOM 2945 C CA . TYR A 1 429 ? 23.154 -95.467 54.597 1.00 52.43 429 TYR A CA 1
ATOM 2946 C C . TYR A 1 429 ? 23.566 -96.282 55.816 1.00 50.43 429 TYR A C 1
ATOM 2947 O O . TYR A 1 429 ? 23.115 -96.004 56.923 1.00 56.96 429 TYR A O 1
ATOM 2956 N N . ARG A 1 430 ? 24.418 -97.282 55.615 1.00 57.11 430 ARG A N 1
ATOM 2957 C CA . ARG A 1 430 ? 24.889 -98.123 56.713 1.00 62.65 430 ARG A CA 1
ATOM 2958 C C . ARG A 1 430 ? 23.723 -98.667 57.526 1.00 64.55 430 ARG A C 1
ATOM 2959 O O . ARG A 1 430 ? 23.763 -98.665 58.754 1.00 63.74 430 ARG A O 1
ATOM 2967 N N . ILE A 1 431 ? 22.681 -99.117 56.835 1.00 67.00 431 ILE A N 1
ATOM 2968 C CA . ILE A 1 431 ? 21.501 -99.673 57.490 1.00 59.48 431 ILE A CA 1
ATOM 2969 C C . ILE A 1 431 ? 21.213 -101.064 56.931 1.00 63.92 431 ILE A C 1
ATOM 2970 O O . ILE A 1 431 ? 21.849 -101.497 55.969 1.00 67.19 431 ILE A O 1
ATOM 2975 N N . SER A 1 432 ? 20.261 -101.766 57.531 1.00 63.00 432 SER A N 1
ATOM 2976 C CA . SER A 1 432 ? 19.921 -103.108 57.072 1.00 66.82 432 SER A CA 1
ATOM 2977 C C . SER A 1 432 ? 18.798 -103.103 56.043 1.00 69.54 432 SER A C 1
ATOM 2978 O O . SER A 1 432 ? 17.979 -102.177 55.995 1.00 66.36 432 SER A O 1
ATOM 2981 N N . ARG A 1 433 ? 18.762 -104.158 55.234 1.00 74.49 433 ARG A N 1
ATOM 2982 C CA . ARG A 1 433 ? 17.747 -104.311 54.199 1.00 75.25 433 ARG A CA 1
ATOM 2983 C C . ARG A 1 433 ? 16.364 -103.933 54.708 1.00 73.43 433 ARG A C 1
ATOM 2984 O O . ARG A 1 433 ? 15.620 -103.230 54.027 1.00 76.61 433 ARG A O 1
ATOM 2999 N N . GLU A 1 434 ? 16.024 -104.389 55.910 1.00 71.86 434 GLU A N 1
ATOM 3000 C CA . GLU A 1 434 ? 14.717 -104.087 56.487 1.00 73.83 434 GLU A CA 1
ATOM 3001 C C . GLU A 1 434 ? 14.500 -102.583 56.574 1.00 66.53 434 GLU A C 1
ATOM 3002 O O . GLU A 1 434 ? 13.475 -102.058 56.132 1.00 67.07 434 GLU A O 1
ATOM 3008 N N . GLU A 1 435 ? 15.473 -101.898 57.159 1.00 72.79 435 GLU A N 1
ATOM 3009 C CA . GLU A 1 435 ? 15.409 -100.449 57.311 1.00 68.20 435 GLU A CA 1
ATOM 3010 C C . GLU A 1 435 ? 15.424 -99.814 55.925 1.00 57.64 435 GLU A C 1
ATOM 3011 O O . GLU A 1 435 ? 14.719 -98.841 55.663 1.00 58.14 435 GLU A O 1
ATOM 3017 N N . ALA A 1 436 ? 16.238 -100.373 55.039 1.00 52.00 436 ALA A N 1
ATOM 3018 C CA . ALA A 1 436 ? 16.329 -99.862 53.680 1.00 62.56 436 ALA A CA 1
ATOM 3019 C C . ALA A 1 436 ? 14.958 -99.990 53.026 1.00 66.50 436 ALA A C 1
ATOM 3020 O O . ALA A 1 436 ? 14.564 -99.158 52.210 1.00 70.12 436 ALA A O 1
ATOM 3022 N N . GLN A 1 437 ? 14.231 -101.038 53.404 1.00 70.54 437 GLN A N 1
ATOM 3023 C CA . GLN A 1 437 ? 12.906 -101.279 52.857 1.00 71.45 437 GLN A CA 1
ATOM 3024 C C . GLN A 1 437 ? 11.961 -100.214 53.373 1.00 63.88 437 GLN A C 1
ATOM 3025 O O . GLN A 1 437 ? 11.190 -99.638 52.611 1.00 67.36 437 GLN A O 1
ATOM 3031 N N . ARG A 1 438 ? 12.030 -99.952 54.673 1.00 65.87 438 ARG A N 1
ATOM 3032 C CA . ARG A 1 438 ? 11.181 -98.938 55.292 1.00 68.63 438 ARG A CA 1
ATOM 3033 C C . ARG A 1 438 ? 11.522 -97.557 54.735 1.00 66.98 438 ARG A C 1
ATOM 3034 O O . ARG A 1 438 ? 10.661 -96.688 54.604 1.00 66.81 438 ARG A O 1
ATOM 3042 N N . LEU A 1 439 ? 12.788 -97.370 54.390 1.00 66.42 439 LEU A N 1
ATOM 3043 C CA . LEU A 1 439 ? 13.247 -96.097 53.861 1.00 66.61 439 LEU A CA 1
ATOM 3044 C C . LEU A 1 439 ? 12.677 -95.822 52.467 1.00 67.33 439 LEU A C 1
ATOM 3045 O O . LEU A 1 439 ? 12.091 -94.761 52.234 1.00 66.22 439 LEU A O 1
ATOM 3054 N N . LYS A 1 440 ? 12.835 -96.776 51.547 1.00 68.15 440 LYS A N 1
ATOM 3055 C CA . LYS A 1 440 ? 12.350 -96.584 50.178 1.00 65.85 440 LYS A CA 1
ATOM 3056 C C . LYS A 1 440 ? 10.874 -96.833 49.904 1.00 60.98 440 LYS A C 1
ATOM 3057 O O . LYS A 1 440 ? 10.359 -96.365 48.889 1.00 70.84 440 LYS A O 1
ATOM 3063 N N . TYR A 1 441 ? 10.181 -97.554 50.780 1.00 67.36 441 TYR A N 1
ATOM 3064 C CA . TYR A 1 441 ? 8.753 -97.811 50.550 1.00 60.69 441 TYR A CA 1
ATOM 3065 C C . TYR A 1 441 ? 7.870 -97.186 51.615 1.00 66.10 441 TYR A C 1
ATOM 3066 O O . TYR A 1 441 ? 6.654 -97.395 51.620 1.00 71.16 441 TYR A O 1
ATOM 3075 N N . GLY A 1 442 ? 8.487 -96.420 52.512 1.00 66.06 442 GLY A N 1
ATOM 3076 C CA . GLY A 1 442 ? 7.749 -95.778 53.585 1.00 58.17 442 GLY A CA 1
ATOM 3077 C C . GLY A 1 442 ? 6.758 -94.734 53.112 1.00 63.06 442 GLY A C 1
ATOM 3078 O O . GLY A 1 442 ? 5.609 -94.731 53.539 1.00 71.32 442 GLY A O 1
ATOM 3079 N N . GLN A 1 443 ? 7.196 -93.835 52.239 1.00 65.73 443 GLN A N 1
ATOM 3080 C CA . GLN A 1 443 ? 6.312 -92.794 51.720 1.00 65.93 443 GLN A CA 1
ATOM 3081 C C . GLN A 1 443 ? 5.599 -93.325 50.482 1.00 67.73 443 GLN A C 1
ATOM 3082 O O . GLN A 1 443 ? 6.241 -93.736 49.505 1.00 55.30 443 GLN A O 1
ATOM 3088 N N . GLN A 1 444 ? 4.271 -93.306 50.525 1.00 65.65 444 GLN A N 1
ATOM 3089 C CA . GLN A 1 444 ? 3.471 -93.804 49.417 1.00 70.17 444 GLN A CA 1
ATOM 3090 C C . GLN A 1 444 ? 2.888 -92.709 48.528 1.00 65.01 444 GLN A C 1
ATOM 3091 O O . GLN A 1 444 ? 2.504 -92.972 47.388 1.00 67.76 444 GLN A O 1
ATOM 3102 N N . GLU A 1 445 ? 2.824 -91.485 49.042 1.00 61.33 445 GLU A N 1
ATOM 3103 C CA . GLU A 1 445 ? 2.301 -90.372 48.264 1.00 62.93 445 GLU A CA 1
ATOM 3104 C C . GLU A 1 445 ? 3.295 -89.911 47.189 1.00 62.61 445 GLU A C 1
ATOM 3105 O O . GLU A 1 445 ? 4.339 -90.539 46.995 1.00 52.69 445 GLU A O 1
ATOM 3111 N N . MET A 1 446 ? 2.974 -88.829 46.483 1.00 65.41 446 MET A N 1
ATOM 3112 C CA . MET A 1 446 ? 3.863 -88.360 45.420 1.00 69.37 446 MET A CA 1
ATOM 3113 C C . MET A 1 446 ? 4.562 -87.024 45.684 1.00 64.90 446 MET A C 1
ATOM 3114 O O . MET A 1 446 ? 5.190 -86.846 46.725 1.00 70.81 446 MET A O 1
ATOM 3119 N N . ARG A 1 447 ? 4.468 -86.090 44.739 1.00 64.93 447 ARG A N 1
ATOM 3120 C CA A ARG A 1 447 ? 5.115 -84.788 44.891 1.00 46.59 447 ARG A CA 1
ATOM 3121 C C . ARG A 1 447 ? 4.538 -84.014 46.063 1.00 56.67 447 ARG A C 1
ATOM 3122 O O . ARG A 1 447 ? 5.271 -83.408 46.851 1.00 50.47 447 ARG A O 1
ATOM 3137 N N . VAL A 1 448 ? 3.215 -84.021 46.172 1.00 53.38 448 VAL A N 1
ATOM 3138 C CA . VAL A 1 448 ? 2.560 -83.328 47.263 1.00 54.69 448 VAL A CA 1
ATOM 3139 C C . VAL A 1 448 ? 2.237 -84.338 48.356 1.00 61.69 448 VAL A C 1
ATOM 3140 O O . VAL A 1 448 ? 1.699 -85.413 48.086 1.00 63.57 448 VAL A O 1
ATOM 3144 N N . LEU A 1 449 ? 2.589 -83.990 49.587 1.00 60.15 449 LEU A N 1
ATOM 3145 C CA . LEU A 1 449 ? 2.353 -84.854 50.730 1.00 56.89 449 LEU A CA 1
ATOM 3146 C C . LEU A 1 449 ? 1.225 -84.328 51.595 1.00 63.78 449 LEU A C 1
ATOM 3147 O O . LEU A 1 449 ? 1.235 -83.167 52.012 1.00 71.00 449 LEU A O 1
ATOM 3152 N N . SER A 1 450 ? 0.248 -85.187 51.864 1.00 66.59 450 SER A N 1
ATOM 3153 C CA . SER A 1 450 ? -0.887 -84.801 52.693 1.00 69.11 450 SER A CA 1
ATOM 3154 C C . SER A 1 450 ? -0.413 -84.629 54.132 1.00 65.13 450 SER A C 1
ATOM 3155 O O . SER A 1 450 ? 0.489 -85.338 54.579 1.00 59.07 450 SER A O 1
ATOM 3158 N N . PRO A 1 451 ? -1.003 -83.673 54.869 1.00 62.19 451 PRO A N 1
ATOM 3159 C CA . PRO A 1 451 ? -0.620 -83.431 56.261 1.00 65.26 451 PRO A CA 1
ATOM 3160 C C . PRO A 1 451 ? -0.395 -84.740 57.008 1.00 75.60 451 PRO A C 1
ATOM 3161 O O . PRO A 1 451 ? -1.323 -85.522 57.218 1.00 70.79 451 PRO A O 1
ATOM 3165 N N . GLY A 1 452 ? 0.859 -84.973 57.383 1.00 84.73 452 GLY A N 1
ATOM 3166 C CA . GLY A 1 452 ? 1.222 -86.181 58.097 1.00 94.03 452 GLY A CA 1
ATOM 3167 C C . GLY A 1 452 ? 2.640 -86.047 58.613 1.00 100.57 452 GLY A C 1
ATOM 3168 O O . GLY A 1 452 ? 3.536 -86.797 58.217 1.00 104.35 452 GLY A O 1
ATOM 3169 N N . ARG A 1 453 ? 2.841 -85.081 59.502 1.00 102.24 453 ARG A N 1
ATOM 3170 C CA . ARG A 1 453 ? 4.151 -84.815 60.088 1.00 105.01 453 ARG A CA 1
ATOM 3171 C C . ARG A 1 453 ? 4.735 -86.027 60.811 1.00 104.68 453 ARG A C 1
ATOM 3172 O O . ARG A 1 453 ? 4.172 -87.133 60.662 1.00 106.97 453 ARG A O 1
#

Solvent-accessible surface area: 19132 Å² total; per-residue (Å²): 157,67,171,29,128,119,7,130,27,14,71,11,80,94,124,14,120,12,79,0,0,56,3,16,1,2,34,6,67,2,41,2,0,92,22,3,5,2,4,1,3,30,10,15,0,89,40,97,0,28,0,9,32,0,56,6,17,1,0,5,0,1,4,0,25,71,6,86,0,0,1,1,0,47,35,93,83,12,104,39,81,93,102,19,107,85,254,125,162,92,60,111,31,46,84,14,30,55,5,104,99,4,1,0,0,0,2,12,28,49,6,28,6,33,1,0,0,88,7,164,51,55,0,27,0,0,3,0,0,5,5,142,7,98,48,20,172,104,44,58,75,5,77,11,79,3,55,40,5,70,0,129,45,11,5,17,37,120,123,157,198,22,26,6,55,32,34,72,108,62,76,100,132,9,50,119,75,96,138,52,91,35,56,93,0,161,167,45,23,10,76,116,23,142,83,15,1,0,4,74,16,107,154,104,57,60,87,40,31,106,71,145,106,80,103,41,109,16,66,39,17,3,9,168,76,90,215,6,126,23,120,15,102,166,0,0,52,4,8,34,0,21,71,128,63,0,45,14,0,170,94,2,112,0,2,1,16,28,0,11,3,78,51,56,0,48,2,0,26,18,47,11,54,42,3,34,9,0,1,5,0,22,110,6,17,0,129,0,64,0,51,14,121,149,52,112,68,5,22,78,23,60,0,117,87,5,28,0,1,0,10,3,68,78,24,48,4,60,15,76,3,27,108,154,4,0,12,4,0,1,0,9,27,42,27,36,21,78,22,38,14,46,31,2,137,103,8,71,25,48,166,49,78,42,23,63,0,15,129,87,103,224,47,57,141,132,70,0,87,183,82,15,95,52,64,98,31,44,46,3,19,21,67,69,233

Radius of gyration: 23.4 Å; Cα contacts (8 Å, |Δi|>4): 1009; chains: 1; bounding box: 54×74×52 Å

Nearest PDB structures (foldseek):
  2e9q-assembly1_A  TM=1.003E+00  e=2.161E-85  Cucurbita maxima
  2evx-assembly1_A  TM=9.947E-01  e=1.650E-77  Cucurbita maxima
  8uai-assembly1_B  TM=9.481E-01  e=1.922E-54  Corylus avellana
  3ksc-assembly2_F  TM=9.662E-01  e=4.463E-50  Pisum sativum
  5wxu-assembly1_D  TM=9.312E-01  e=3.192E-50  Wrightia tinctoria

B-factor: mean 58.16, std 17.7, range [18.13, 114.49]